Protein 5D9G (pdb70)

Solvent-accessible surface area: 24529 Å² total

GO terms:
  GO:0005515 protein binding (F, IPI)
  GO:0004864 protein phosphatase inhibitor activity (F, IDA)
  GO:0000077 DNA damage checkpoint signaling (P, IMP)

Foldseek 3Di:
DWDDPQKIWDWDDDDCDPVVFCVLCQVLWWTDAVTQPTKIWIAGNQWKTWMDAQSLQLNQAQHAADCVVVPPDDPGDTDHDDDDDPDDDDHHDLFSDGQDQTDITGPPWTWDKAADPDDDDVVVVVDDDPFPDKDKAWHHKHCSVVQGIWTWIKMKTDPFKIKIKIDTWTDGPQFKTWKIWIDIDGNVDQKKIKIWIWMDTCVQPVDDPVCSPPCVRCVVVTDTPDIGMIMTGGGD/DWDDPQKIWDWDDDDDDPVVQCVLCQVLWWTDAVTQPTKTWIAGNQKKGWMDAQSVQLNQAQHAADCVVVPPDDPGDTDHDDDDDPDDRDHHDPLSDGQDQTDIIDDPFYWDKAADPDDDPVVVVVDDDDFPDKDKIWHHKHCSVVQGIWTWIKMKTDPFKIKIKTDIWTDGPQFKTWKIWIDIDGNVDQKKIKIWIFMDTCVVPVDDCVCVVPCVRCVVVTDTPDMGMIMTGGGD/DPDD/DDPPDD

Sequence (482 aa):
GGHASGPWKLTASKTHIKSADVEKLADDELHPSLPEFGDNVLRIQHGSGFGIEFNATDALRCVNNNYQGLKVACAEEWQESRTEGEHSKEVIKPYDWTYTTDYKGTLLGESLKLKVVPTTDHIDTEKLKAREQIKFFFEEVLLFEDELHDHGVSSLSVKIRVPSSFFLLLRFFLRIDGVLIRNDTRLYHEADKTYLREYTSRESKISSLHVPPSLFTEPNEISQYLPIKEAVCCEKLIFPEGHASGPWKLTASKTHIKSADVEKLADELHPSLPEFGDNVLRIQHGSGFGIEFNATDALRCVNNYQGLKVACAEEWQESRTEGEHSKEVIKPYDWTYTTDYKGTLLGESLKLKVVPTTDHIDTEKLKAREQIKFFEEVLLFEDELHDDHGVSSLSVKIRVPSSFFLLLRFFLRIDGVLIRNDTRLYHEADKTYLREYTSRESKKISSLHVPPSLFTEPNEISQYLPIKEAVCCEKLIFPELYFQENLYFQ

Organism: Homo sapiens (NCBI:txid9606)

Nearest PDB structures (foldseek):
  5d9g-assembly2_B  TM=9.941E-01  e=2.356E-39  Homo sapiens
  5w0w-assembly3_H  TM=9.479E-01  e=5.024E-29  Mus musculus
  5w0w-assembly2_E  TM=9.487E-01  e=4.067E-29  Mus musculus
  3put-assembly1_B  TM=3.049E-01  e=6.396E+00  Rhizobium etli CFN 42
  9e9r-assembly1_A  TM=2.322E-01  e=5.458E+00  Homo sapiens

Secondary structure (DSSP, 8-state):
---BTTEEEEEE-----HHHHHHHHHHT-------TT-EEEEEETTS-EEEE-HHHHHTTS------TTT-SS-S---PPP----SSPP----SS-------EEE-SS---EEEE-S----HHHHH-----S-EEEEEEEEE-TTTTEEEEEEEEEE---EEEEEEEEEEEETTTEE--EEEEEEESS----EEEEEE-EEGGG----GGGGG-HHHHGGGSPEEEEEEEEEEPP-/---BTTEEEEEE-----HHHHHHHHHHT-------TT-EEEEEETTS-EEEE-HHHHHHTS------TTT-SS-S---PPP----SSPP----SS-------EEE-SSS--EEEE-S----HHHHS-----S-EEEEEEEEE-TTTTEEEEEEEEEE---EEEEEEEEEEEETTTEE--EEEEEEETT----EEEEEE-EEGGG----GGGGG-HHHHGGGSPEEEEEEEEEEPP-/----/------

Structure (mmCIF, N/CA/C/O backbone):
data_5D9G
#
_entry.id   5D9G
#
_cell.length_a   145.307
_cell.length_b   145.307
_cell.length_c   95.950
_cell.angle_alpha   90.000
_cell.angle_beta   90.000
_cell.angle_gamma   120.000
#
_symmetry.space_group_name_H-M   'P 65'
#
loop_
_entity.id
_entity.type
_entity.pdbx_description
1 polymer 'TIP41-like protein'
2 polymer 'oligo peptide'
3 non-polymer 'CHLORIDE ION'
4 non-polymer 'PHOSPHATE ION'
5 non-polymer 'NICKEL (II) ION'
6 water water
#
loop_
_atom_site.group_PDB
_atom_site.id
_atom_site.type_symbol
_atom_site.label_atom_id
_atom_site.label_alt_id
_atom_site.label_comp_id
_atom_site.label_asym_id
_atom_site.label_entity_id
_atom_site.label_seq_id
_atom_site.pdbx_PDB_ins_code
_atom_site.Cartn_x
_atom_site.Cartn_y
_atom_site.Cartn_z
_atom_site.occupancy
_atom_site.B_iso_or_equiv
_atom_site.auth_seq_id
_atom_site.auth_comp_id
_atom_site.auth_asym_id
_atom_site.auth_atom_id
_atom_site.pdbx_PDB_model_num
ATOM 1 N N A GLY A 1 1 ? -41.089 63.077 -2.603 0.50 57.81 11 GLY A N 1
ATOM 2 N N B GLY A 1 1 ? -40.372 62.356 -5.150 0.50 37.99 11 GLY A N 1
ATOM 3 C CA A GLY A 1 1 ? -41.314 63.219 -4.030 0.50 56.77 11 GLY A CA 1
ATOM 4 C CA B GLY A 1 1 ? -41.354 63.120 -4.402 0.50 50.58 11 GLY A CA 1
ATOM 5 C C A GLY A 1 1 ? -41.312 64.672 -4.463 0.50 61.30 11 GLY A C 1
ATOM 6 C C B GLY A 1 1 ? -41.354 64.588 -4.779 0.50 59.48 11 GLY A C 1
ATOM 7 O O A GLY A 1 1 ? -40.254 65.272 -4.649 0.50 63.75 11 GLY A O 1
ATOM 8 O O B GLY A 1 1 ? -40.332 65.130 -5.200 0.50 62.68 11 GLY A O 1
ATOM 9 N N . HIS A 1 2 ? -42.504 65.236 -4.625 1.00 51.76 12 HIS A N 1
ATOM 10 C CA . HIS A 1 2 ? -42.645 66.643 -4.985 1.00 57.96 12 HIS A CA 1
ATOM 11 C C . HIS A 1 2 ? -43.539 67.375 -3.994 1.00 59.56 12 HIS A C 1
ATOM 12 O O . HIS A 1 2 ? -44.623 66.901 -3.652 1.00 58.15 12 HIS A O 1
ATOM 32 N N . ALA A 1 4 ? -44.965 71.428 -3.234 1.00 56.03 14 ALA A N 1
ATOM 33 C CA . ALA A 1 4 ? -45.036 72.793 -3.749 1.00 66.43 14 ALA A CA 1
ATOM 34 C C . ALA A 1 4 ? -45.703 73.759 -2.777 1.00 74.74 14 ALA A C 1
ATOM 35 O O . ALA A 1 4 ? -46.635 73.398 -2.058 1.00 73.66 14 ALA A O 1
ATOM 37 N N . SER A 1 5 ? -45.218 74.996 -2.777 1.00 85.71 15 SER A N 1
ATOM 38 C CA . SER A 1 5 ? -45.775 76.058 -1.949 1.00 97.99 15 SER A CA 1
ATOM 39 C C . SER A 1 5 ? -45.402 77.417 -2.527 1.00 104.70 15 SER A C 1
ATOM 40 O O . SER A 1 5 ? -44.343 77.963 -2.220 1.00 98.25 15 SER A O 1
ATOM 43 N N . GLY A 1 6 ? -46.276 77.957 -3.370 1.00 112.23 16 GLY A N 1
ATOM 44 C CA . GLY A 1 6 ? -46.005 79.216 -4.038 1.00 122.10 16 GLY A CA 1
ATOM 45 C C . GLY A 1 6 ? -44.929 79.061 -5.096 1.00 120.32 16 GLY A C 1
ATOM 46 O O . GLY A 1 6 ? -45.038 78.203 -5.973 1.00 121.71 16 GLY A O 1
ATOM 47 N N . PRO A 1 7 ? -43.878 79.891 -5.017 1.00 112.01 17 PRO A N 1
ATOM 48 C CA . PRO A 1 7 ? -42.763 79.839 -5.968 1.00 110.19 17 PRO A CA 1
ATOM 49 C C . PRO A 1 7 ? -41.736 78.763 -5.615 1.00 96.73 17 PRO A C 1
ATOM 50 O O . PRO A 1 7 ? -40.844 78.482 -6.417 1.00 100.10 17 PRO A O 1
ATOM 54 N N . TRP A 1 8 ? -41.862 78.170 -4.431 1.00 75.03 18 TRP A N 1
ATOM 55 C CA . TRP A 1 8 ? -40.923 77.142 -3.992 1.00 69.04 18 TRP A CA 1
ATOM 56 C C . TRP A 1 8 ? -41.362 75.741 -4.404 1.00 64.78 18 TRP A C 1
ATOM 57 O O . TRP A 1 8 ? -42.513 75.354 -4.202 1.00 68.40 18 TRP A O 1
ATOM 68 N N . LYS A 1 9 ? -40.434 74.987 -4.983 1.00 62.36 19 LYS A N 1
ATOM 69 C CA . LYS A 1 9 ? -40.679 73.596 -5.339 1.00 57.48 19 LYS A CA 1
ATOM 70 C C . LYS A 1 9 ? -39.652 72.700 -4.655 1.00 57.29 19 LYS A C 1
ATOM 71 O O . LYS A 1 9 ? -38.451 72.834 -4.889 1.00 53.88 19 LYS A O 1
ATOM 77 N N . LEU A 1 10 ? -40.123 71.798 -3.801 1.00 53.08 20 LEU A N 1
ATOM 78 C CA . LEU A 1 10 ? -39.236 70.861 -3.121 1.00 50.43 20 LEU A CA 1
ATOM 79 C C . LEU A 1 10 ? -39.269 69.502 -3.801 1.00 53.55 20 LEU A C 1
ATOM 80 O O . LEU A 1 10 ? -40.338 68.945 -4.037 1.00 47.98 20 LEU A O 1
ATOM 85 N N . THR A 1 11 ? -38.091 68.974 -4.114 1.00 49.42 21 THR A N 1
ATOM 86 C CA . THR A 1 11 ? -37.984 67.672 -4.758 1.00 45.81 21 THR A CA 1
ATOM 87 C C . THR A 1 11 ? -37.110 66.738 -3.934 1.00 49.97 21 THR A C 1
ATOM 88 O O . THR A 1 11 ? -36.028 67.117 -3.490 1.00 43.87 21 THR A O 1
ATOM 92 N N . ALA A 1 12 ? -37.591 65.518 -3.728 1.00 46.76 22 ALA A N 1
ATOM 93 C CA . ALA A 1 12 ? -36.827 64.507 -3.010 1.00 45.95 22 ALA A CA 1
ATOM 94 C C . ALA A 1 12 ? -36.823 63.200 -3.786 1.00 53.26 22 ALA A C 1
ATOM 95 O O . ALA A 1 12 ? -37.876 62.622 -4.048 1.00 67.47 22 ALA A O 1
ATOM 97 N N . SER A 1 13 ? -35.634 62.743 -4.161 1.00 44.86 23 SER A N 1
ATOM 98 C CA . SER A 1 13 ? -35.494 61.471 -4.858 1.00 53.87 23 SER A CA 1
ATOM 99 C C . SER A 1 13 ? -34.884 60.423 -3.939 1.00 55.38 23 SER A C 1
ATOM 100 O O . SER A 1 13 ? -33.838 60.652 -3.333 1.00 47.08 23 SER A O 1
ATOM 103 N N . LYS A 1 14 ? -35.551 59.279 -3.832 1.00 50.46 24 LYS A N 1
ATOM 104 C CA . LYS A 1 14 ? -35.032 58.152 -3.068 1.00 51.57 24 LYS A CA 1
ATOM 105 C C . LYS A 1 14 ? -35.064 56.883 -3.906 1.00 55.32 24 LYS A C 1
ATOM 106 O O . LYS A 1 14 ? -36.135 56.369 -4.219 1.00 58.09 24 LYS A O 1
ATOM 112 N N . THR A 1 15 ? -33.891 56.376 -4.269 1.00 54.82 25 THR A N 1
ATOM 113 C CA . THR A 1 15 ? -33.814 55.159 -5.068 1.00 58.24 25 THR A CA 1
ATOM 114 C C . THR A 1 15 ? -32.725 54.238 -4.530 1.00 55.10 25 THR A C 1
ATOM 115 O O . THR A 1 15 ? -32.161 54.487 -3.467 1.00 55.55 25 THR A O 1
ATOM 119 N N . HIS A 1 16 ? -32.435 53.176 -5.274 1.00 51.58 26 HIS A N 1
ATOM 120 C CA . HIS A 1 16 ? -31.442 52.190 -4.867 1.00 55.12 26 HIS A CA 1
ATOM 121 C C . HIS A 1 16 ? -30.022 52.736 -4.989 1.00 56.82 26 HIS A C 1
ATOM 122 O O . HIS A 1 16 ? -29.791 53.758 -5.635 1.00 53.35 26 HIS A O 1
ATOM 129 N N . ILE A 1 17 ? -29.071 52.047 -4.368 1.00 55.39 27 ILE A N 1
ATOM 130 C CA . ILE A 1 17 ? -27.679 52.474 -4.419 1.00 52.53 27 ILE A CA 1
ATOM 131 C C . ILE A 1 17 ? -27.100 52.276 -5.813 1.00 59.08 27 ILE A C 1
ATOM 132 O O . ILE A 1 17 ? -27.645 51.532 -6.628 1.00 52.71 27 ILE A O 1
ATOM 145 N N . LYS A 1 19 ? -24.838 51.032 -8.866 1.00 53.77 29 LYS A N 1
ATOM 146 C CA . LYS A 1 19 ? -24.321 49.719 -9.242 1.00 58.06 29 LYS A CA 1
ATOM 147 C C . LYS A 1 19 ? -22.801 49.747 -9.391 1.00 63.03 29 LYS A C 1
ATOM 148 O O . LYS A 1 19 ? -22.209 50.812 -9.560 1.00 66.58 29 LYS A O 1
ATOM 150 N N . SER A 1 20 ? -22.185 48.569 -9.338 1.00 72.13 30 SER A N 1
ATOM 151 C CA . SER A 1 20 ? -20.728 48.437 -9.331 1.00 74.42 30 SER A CA 1
ATOM 152 C C . SER A 1 20 ? -20.041 49.129 -10.505 1.00 78.52 30 SER A C 1
ATOM 153 O O . SER A 1 20 ? -19.028 49.806 -10.326 1.00 84.73 30 SER A O 1
ATOM 156 N N . ALA A 1 21 ? -20.596 48.954 -11.700 1.00 79.67 31 ALA A N 1
ATOM 157 C CA . ALA A 1 21 ? -20.006 49.513 -12.913 1.00 84.30 31 ALA A CA 1
ATOM 158 C C . ALA A 1 21 ? -19.924 51.035 -12.853 1.00 81.75 31 ALA A C 1
ATOM 159 O O . ALA A 1 21 ? -18.931 51.629 -13.275 1.00 83.00 31 ALA A O 1
ATOM 161 N N . ASP A 1 22 ? -20.968 51.660 -12.321 1.00 70.01 32 ASP A N 1
ATOM 162 C CA . ASP A 1 22 ? -21.019 53.113 -12.229 1.00 74.69 32 ASP A CA 1
ATOM 163 C C . ASP A 1 22 ? -20.199 53.628 -11.048 1.00 69.11 32 ASP A C 1
ATOM 164 O O . ASP A 1 22 ? -19.730 54.766 -11.057 1.00 63.40 32 ASP A O 1
ATOM 169 N N . VAL A 1 23 ? -20.032 52.784 -10.034 1.00 60.76 33 VAL A N 1
ATOM 170 C CA . VAL A 1 23 ? -19.227 53.136 -8.869 1.00 62.49 33 VAL A CA 1
ATOM 171 C C . VAL A 1 23 ? -17.753 53.267 -9.241 1.00 65.30 33 VAL A C 1
ATOM 172 O O . VAL A 1 23 ? -17.114 54.273 -8.931 1.00 67.45 33 VAL A O 1
ATOM 176 N N . GLU A 1 24 ? -17.222 52.249 -9.912 1.00 60.39 34 GLU A N 1
ATOM 177 C CA . GLU A 1 24 ? -15.823 52.253 -10.325 1.00 68.03 34 GLU A CA 1
ATOM 178 C C . GLU A 1 24 ? -15.524 53.404 -11.279 1.00 66.23 34 GLU A C 1
ATOM 179 O O . GLU A 1 24 ? -14.454 54.010 -11.215 1.00 72.55 34 GLU A O 1
ATOM 185 N N . LYS A 1 25 ? -16.473 53.703 -12.160 1.00 65.12 35 LYS A N 1
ATOM 186 C CA . LYS A 1 25 ? -16.305 54.791 -13.113 1.00 64.43 35 LYS A CA 1
ATOM 187 C C . LYS A 1 25 ? -16.219 56.132 -12.393 1.00 51.73 35 LYS A C 1
ATOM 188 O O . LYS A 1 25 ? -15.299 56.914 -12.628 1.00 63.55 35 LYS A O 1
ATOM 194 N N . LEU A 1 26 ? -17.179 56.386 -11.511 1.00 52.23 36 LEU A N 1
ATOM 195 C CA . LEU A 1 26 ? -17.225 57.640 -10.771 1.00 52.11 36 LEU A CA 1
ATOM 196 C C . LEU A 1 26 ? -16.018 57.782 -9.850 1.00 53.76 36 LEU A C 1
ATOM 197 O O . LEU A 1 26 ? -15.459 58.871 -9.712 1.00 62.84 36 LEU A O 1
ATOM 202 N N . ALA A 1 27 ? -15.620 56.676 -9.227 1.00 57.56 37 ALA A N 1
ATOM 203 C CA . ALA A 1 27 ? -14.463 56.669 -8.337 1.00 56.26 37 ALA A CA 1
ATOM 204 C C . ALA A 1 27 ? -13.200 57.090 -9.081 1.00 59.01 37 ALA A C 1
ATOM 205 O O . ALA A 1 27 ? -12.367 57.820 -8.543 1.00 55.88 37 ALA A O 1
ATOM 207 N N . ASP A 1 28 ? -13.066 56.630 -10.321 1.00 52.95 38 ASP A N 1
ATOM 208 C CA A ASP A 1 28 ? -11.922 56.992 -11.150 0.50 57.36 38 ASP A CA 1
ATOM 209 C CA B ASP A 1 28 ? -11.926 56.990 -11.155 0.50 57.37 38 ASP A CA 1
ATOM 210 C C . ASP A 1 28 ? -11.942 58.478 -11.494 1.00 59.24 38 ASP A C 1
ATOM 211 O O . ASP A 1 28 ? -10.899 59.127 -11.525 1.00 62.00 38 ASP A O 1
ATOM 220 N N . GLU A 1 29 ? -13.135 59.010 -11.749 1.00 62.06 39 GLU A N 1
ATOM 221 C CA . GLU A 1 29 ? -13.291 60.427 -12.061 1.00 61.07 39 GLU A CA 1
ATOM 222 C C . GLU A 1 29 ? -12.841 61.296 -10.894 1.00 55.94 39 GLU A C 1
ATOM 223 O O . GLU A 1 29 ? -12.143 62.293 -11.080 1.00 66.13 39 GLU A O 1
ATOM 229 N N . LEU A 1 30 ? -13.247 60.905 -9.690 1.00 56.34 40 LEU A N 1
ATOM 230 C CA . LEU A 1 30 ? -12.963 61.674 -8.485 1.00 47.28 40 LEU A CA 1
ATOM 231 C C . LEU A 1 30 ? -11.599 61.332 -7.898 1.00 51.19 40 LEU A C 1
ATOM 232 O O . LEU A 1 30 ? -11.229 61.841 -6.840 1.00 66.80 40 LEU A O 1
ATOM 237 N N . HIS A 1 31 ? -10.864 60.467 -8.593 1.00 51.41 41 HIS A N 1
ATOM 238 C CA . HIS A 1 31 ? -9.544 60.019 -8.157 1.00 58.71 41 HIS A CA 1
ATOM 239 C C . HIS A 1 31 ? -9.598 59.427 -6.752 1.00 55.33 41 HIS A C 1
ATOM 240 O O . HIS A 1 31 ? -8.791 59.763 -5.886 1.00 60.67 41 HIS A O 1
ATOM 255 N N . PRO A 1 33 ? -10.140 55.587 -4.531 1.00 49.93 43 PRO A N 1
ATOM 256 C CA . PRO A 1 33 ? -10.041 54.129 -4.668 1.00 52.31 43 PRO A CA 1
ATOM 257 C C . PRO A 1 33 ? -11.415 53.479 -4.794 1.00 58.34 43 PRO A C 1
ATOM 258 O O . PRO A 1 33 ? -11.575 52.499 -5.523 1.00 57.96 43 PRO A O 1
ATOM 262 N N . SER A 1 34 ? -12.396 54.035 -4.092 1.00 50.01 44 SER A N 1
ATOM 263 C CA . SER A 1 34 ? -13.761 53.531 -4.151 1.00 53.85 44 SER A CA 1
ATOM 264 C C . SER A 1 34 ? -14.750 54.567 -3.633 1.00 57.22 44 SER A C 1
ATOM 265 O O . SER A 1 34 ? -14.365 55.660 -3.222 1.00 54.93 44 SER A O 1
ATOM 268 N N . LEU A 1 35 ? -16.029 54.212 -3.667 1.00 46.69 45 LEU A N 1
ATOM 269 C CA . LEU A 1 35 ? -17.088 55.055 -3.131 1.00 48.00 45 LEU A CA 1
ATOM 270 C C . LEU A 1 35 ? -17.646 54.384 -1.881 1.00 50.24 45 LEU A C 1
ATOM 271 O O . LEU A 1 35 ? -17.363 53.209 -1.644 1.00 50.42 45 LEU A O 1
ATOM 276 N N . PRO A 1 36 ? -18.416 55.125 -1.064 1.00 47.70 46 PRO A N 1
ATOM 277 C CA . PRO A 1 36 ? -19.077 54.482 0.078 1.00 48.45 46 PRO A CA 1
ATOM 278 C C . PRO A 1 36 ? -19.901 53.275 -0.361 1.00 40.98 46 PRO A C 1
ATOM 279 O O . PRO A 1 36 ? -20.506 53.343 -1.432 1.00 48.79 46 PRO A O 1
ATOM 283 N N . GLU A 1 37 ? -19.901 52.204 0.434 1.00 44.30 47 GLU A N 1
ATOM 284 C CA . GLU A 1 37 ? -20.642 50.978 0.118 1.00 50.16 47 GLU A CA 1
ATOM 285 C C . GLU A 1 37 ? -22.040 51.288 -0.389 1.00 51.68 47 GLU A C 1
ATOM 286 O O . GLU A 1 37 ? -22.458 50.807 -1.441 1.00 56.23 47 GLU A O 1
ATOM 313 N N . PHE A 1 40 ? -25.916 56.484 -2.810 1.00 45.61 50 PHE A N 1
ATOM 314 C CA . PHE A 1 40 ? -27.186 56.867 -3.413 1.00 42.77 50 PHE A CA 1
ATOM 315 C C . PHE A 1 40 ? -26.994 58.020 -4.389 1.00 44.15 50 PHE A C 1
ATOM 316 O O . PHE A 1 40 ? -27.369 59.158 -4.107 1.00 50.17 50 PHE A O 1
ATOM 324 N N . GLY A 1 41 ? -26.410 57.713 -5.543 1.00 44.98 51 GLY A N 1
ATOM 325 C CA . GLY A 1 41 ? -26.072 58.725 -6.528 1.00 52.02 51 GLY A CA 1
ATOM 326 C C . GLY A 1 41 ? -27.261 59.375 -7.208 1.00 55.56 51 GLY A C 1
ATOM 327 O O . GLY A 1 41 ? -27.139 60.469 -7.759 1.00 58.38 51 GLY A O 1
ATOM 328 N N . ASP A 1 42 ? -28.410 58.708 -7.179 1.00 47.08 52 ASP A N 1
ATOM 329 C CA . ASP A 1 42 ? -29.615 59.256 -7.792 1.00 50.54 52 ASP A CA 1
ATOM 330 C C . ASP A 1 42 ? -30.513 59.938 -6.766 1.00 53.83 52 ASP A C 1
ATOM 331 O O . ASP A 1 42 ? -31.561 60.482 -7.112 1.00 55.18 52 ASP A O 1
ATOM 336 N N . ASN A 1 43 ? -30.101 59.912 -5.503 1.00 45.30 53 ASN A N 1
ATOM 337 C CA . ASN A 1 43 ? -30.854 60.593 -4.459 1.00 42.81 53 ASN A CA 1
ATOM 338 C C . ASN A 1 43 ? -30.574 62.085 -4.459 1.00 45.26 53 ASN A C 1
ATOM 339 O O . ASN A 1 43 ? -29.499 62.524 -4.867 1.00 44.04 53 ASN A O 1
ATOM 344 N N . VAL A 1 44 ? -31.547 62.861 -3.995 1.00 46.40 54 VAL A N 1
ATOM 345 C CA . VAL A 1 44 ? -31.395 64.305 -3.919 1.00 43.71 54 VAL A CA 1
ATOM 346 C C . VAL A 1 44 ? -32.460 64.915 -3.013 1.00 47.68 54 VAL A C 1
ATOM 347 O O . VAL A 1 44 ? -33.552 64.369 -2.858 1.00 42.58 54 VAL A O 1
ATOM 351 N N . LEU A 1 45 ? -32.111 66.028 -2.380 1.00 41.41 55 LEU A N 1
ATOM 352 C CA . LEU A 1 45 ? -33.098 66.917 -1.790 1.00 44.14 55 LEU A CA 1
ATOM 353 C C . LEU A 1 45 ? -32.880 68.280 -2.424 1.00 45.80 55 LEU A C 1
ATOM 354 O O . LEU A 1 45 ? -31.785 68.831 -2.351 1.00 40.65 55 LEU A O 1
ATOM 359 N N . ARG A 1 46 ? -33.911 68.811 -3.069 1.00 49.72 56 ARG A N 1
ATOM 360 C CA . ARG A 1 46 ? -33.747 70.007 -3.882 1.00 40.06 56 ARG A CA 1
ATOM 361 C C . ARG A 1 46 ? -34.767 71.082 -3.541 1.00 45.63 56 ARG A C 1
ATOM 362 O O . ARG A 1 46 ? -35.962 70.812 -3.447 1.00 50.89 56 ARG A O 1
ATOM 370 N N . ILE A 1 47 ? -34.274 72.300 -3.345 1.00 44.96 57 ILE A N 1
ATOM 371 C CA . ILE A 1 47 ? -35.121 73.462 -3.117 1.00 44.26 57 ILE A CA 1
ATOM 372 C C . ILE A 1 47 ? -34.942 74.421 -4.281 1.00 47.61 57 ILE A C 1
ATOM 373 O O . ILE A 1 47 ? -33.828 74.865 -4.556 1.00 49.87 57 ILE A O 1
ATOM 378 N N . GLN A 1 48 ? -36.033 74.739 -4.966 1.00 44.72 58 GLN A N 1
ATOM 379 C CA . GLN A 1 48 ? -35.939 75.537 -6.179 1.00 53.62 58 GLN A CA 1
ATOM 380 C C . GLN A 1 48 ? -37.010 76.618 -6.237 1.00 53.30 58 GLN A C 1
ATOM 381 O O . GLN A 1 48 ? -38.186 76.361 -5.980 1.00 52.95 58 GLN A O 1
ATOM 387 N N . HIS A 1 49 ? -36.588 77.833 -6.567 1.00 64.79 59 HIS A N 1
ATOM 388 C CA . HIS A 1 49 ? -37.508 78.946 -6.748 1.00 70.06 59 HIS A CA 1
ATOM 389 C C . HIS A 1 49 ? -37.966 78.987 -8.200 1.00 79.26 59 HIS A C 1
ATOM 390 O O . HIS A 1 49 ? -37.264 78.504 -9.089 1.00 72.42 59 HIS A O 1
ATOM 397 N N . GLY A 1 50 ? -39.143 79.561 -8.435 1.00 93.58 60 GLY A N 1
ATOM 398 C CA . GLY A 1 50 ? -39.699 79.652 -9.774 1.00 93.49 60 GLY A CA 1
ATOM 399 C C . GLY A 1 50 ? -38.811 80.417 -10.738 1.00 106.28 60 GLY A C 1
ATOM 400 O O . GLY A 1 50 ? -38.849 80.190 -11.947 1.00 114.68 60 GLY A O 1
ATOM 401 N N . SER A 1 51 ? -38.005 81.323 -10.194 1.00 100.61 61 SER A N 1
ATOM 402 C CA . SER A 1 51 ? -37.085 82.122 -10.995 1.00 99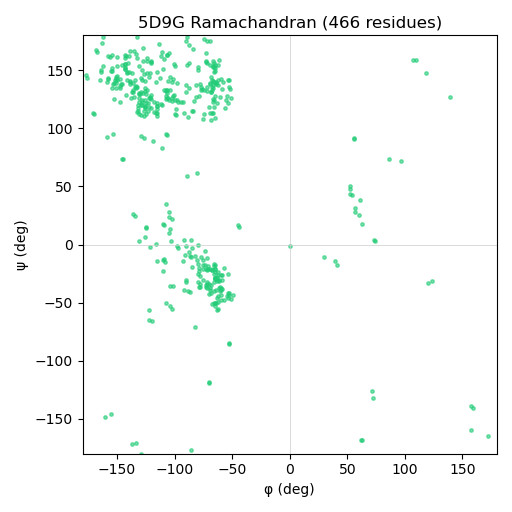.68 61 SER A CA 1
ATOM 403 C C . SER A 1 51 ? -36.007 81.255 -11.640 1.00 101.10 61 SER A C 1
ATOM 404 O O . SER A 1 51 ? -35.446 81.612 -12.676 1.00 117.54 61 SER A O 1
ATOM 407 N N . GLY A 1 52 ? -35.721 80.117 -11.019 1.00 91.24 62 GLY A N 1
ATOM 408 C CA . GLY A 1 52 ? -34.715 79.207 -11.532 1.00 90.49 62 GLY A CA 1
ATOM 409 C C . GLY A 1 52 ? -33.638 78.910 -10.510 1.00 90.06 62 GLY A C 1
ATOM 410 O O . GLY A 1 52 ? -33.075 77.814 -10.488 1.00 95.26 62 GLY A O 1
ATOM 411 N N . PHE A 1 53 ? -33.349 79.886 -9.656 1.00 67.64 63 PHE A N 1
ATOM 412 C CA . PHE A 1 53 ? -32.318 79.708 -8.642 1.00 63.51 63 PHE A CA 1
ATOM 413 C C . PHE A 1 53 ? -32.791 78.770 -7.539 1.00 64.88 63 PHE A C 1
ATOM 414 O O . PHE A 1 53 ? -33.990 78.581 -7.332 1.00 60.63 63 PHE A O 1
ATOM 422 N N . GLY A 1 54 ? -31.835 78.183 -6.834 1.00 57.08 64 GLY A N 1
ATOM 423 C CA . GLY A 1 54 ? -32.150 77.278 -5.750 1.00 53.79 64 GLY A CA 1
ATOM 424 C C . GLY A 1 54 ? -30.909 76.596 -5.223 1.00 48.80 64 GLY A C 1
ATOM 425 O O . GLY A 1 54 ? -29.787 77.024 -5.494 1.00 46.43 64 GLY A O 1
ATOM 426 N N . ILE A 1 55 ? -31.113 75.527 -4.465 1.00 38.23 65 ILE A N 1
ATOM 427 C CA . ILE A 1 55 ? -30.005 74.779 -3.894 1.00 38.80 65 ILE A CA 1
ATOM 428 C C . ILE A 1 55 ? -30.419 73.322 -3.721 1.00 44.11 65 ILE A C 1
ATOM 429 O O . ILE A 1 55 ? -31.571 73.031 -3.400 1.00 45.27 65 ILE A O 1
ATOM 434 N N . GLU A 1 56 ? -29.489 72.407 -3.969 1.00 40.41 66 GLU A N 1
ATOM 435 C CA . GLU A 1 56 ? -29.769 70.989 -3.794 1.00 45.92 66 GLU A CA 1
ATOM 436 C C . GLU A 1 56 ? -28.628 70.291 -3.068 1.00 49.25 66 GLU A C 1
ATOM 437 O O . GLU A 1 56 ? -27.540 70.844 -2.918 1.00 42.96 66 GLU A O 1
ATOM 443 N N . PHE A 1 57 ? -28.889 69.071 -2.618 1.00 39.77 67 PHE A N 1
ATOM 444 C CA . PHE A 1 57 ? -27.897 68.292 -1.893 1.00 36.74 67 PHE A CA 1
ATOM 445 C C . PHE A 1 57 ? -27.826 66.881 -2.464 1.00 46.80 67 PHE A C 1
ATOM 446 O O . PHE A 1 57 ? -28.794 66.129 -2.389 1.00 44.14 67 PHE A O 1
ATOM 454 N N . ASN A 1 58 ? -26.687 66.534 -3.057 1.00 42.83 68 ASN A N 1
ATOM 455 C CA . ASN A 1 58 ? -26.501 65.199 -3.613 1.00 42.94 68 ASN A CA 1
ATOM 456 C C . ASN A 1 58 ? -25.160 64.600 -3.204 1.00 48.47 68 ASN A C 1
ATOM 457 O O . ASN A 1 58 ? -24.263 65.311 -2.751 1.00 44.66 68 ASN A O 1
ATOM 462 N N . ALA A 1 59 ? -25.031 63.288 -3.374 1.00 37.39 69 ALA A N 1
ATOM 463 C CA . ALA A 1 59 ? -23.864 62.555 -2.892 1.00 40.83 69 ALA A CA 1
ATOM 464 C C . ALA A 1 59 ? -22.610 62.821 -3.719 1.00 42.76 69 ALA A C 1
ATOM 465 O O . ALA A 1 59 ? -21.508 62.885 -3.176 1.00 47.23 69 ALA A O 1
ATOM 467 N N . THR A 1 60 ? -22.776 62.970 -5.029 1.00 40.75 70 THR A N 1
ATOM 468 C CA . THR A 1 60 ? -21.634 63.152 -5.920 1.00 43.73 70 THR A CA 1
ATOM 469 C C . THR A 1 60 ? -20.883 64.449 -5.635 1.00 56.72 70 THR A C 1
ATOM 470 O O . THR A 1 60 ? -19.662 64.444 -5.478 1.00 52.33 70 THR A O 1
ATOM 474 N N . ASP A 1 61 ? -21.615 65.557 -5.567 1.00 43.20 71 ASP A N 1
ATOM 475 C CA . ASP A 1 61 ? -21.007 66.851 -5.276 1.00 36.14 71 ASP A CA 1
ATOM 476 C C . ASP A 1 61 ? -20.391 66.859 -3.884 1.00 42.91 71 ASP A C 1
ATOM 477 O O . ASP A 1 61 ? -19.432 67.582 -3.622 1.00 45.77 71 ASP A O 1
ATOM 482 N N . ALA A 1 62 ? -20.947 66.044 -2.996 1.00 43.11 72 ALA A N 1
ATOM 483 C CA . ALA A 1 62 ? -20.419 65.911 -1.648 1.00 40.03 72 ALA A CA 1
ATOM 484 C C . ALA A 1 62 ? -19.066 65.213 -1.663 1.00 41.99 72 ALA A C 1
ATOM 485 O O . ALA A 1 62 ? -18.163 65.578 -0.912 1.00 42.97 72 ALA A O 1
ATOM 487 N N . LEU A 1 63 ? -18.931 64.207 -2.522 1.00 40.91 73 LEU A N 1
ATOM 488 C CA . LEU A 1 63 ? -17.695 63.438 -2.604 1.00 44.95 73 LEU A CA 1
ATOM 489 C C . LEU A 1 63 ? -16.567 64.226 -3.265 1.00 45.25 73 LEU A C 1
ATOM 490 O O . LEU A 1 63 ? -15.392 63.907 -3.082 1.00 49.28 73 LEU A O 1
ATOM 495 N N . ARG A 1 64 ? -16.925 65.252 -4.031 1.00 44.18 74 ARG A N 1
ATOM 496 C CA . ARG A 1 64 ? -15.929 66.109 -4.669 1.00 48.71 74 ARG A CA 1
ATOM 497 C C . ARG A 1 64 ? -15.147 66.921 -3.637 1.00 50.18 74 ARG A C 1
ATOM 498 O O . ARG A 1 64 ? -14.036 67.375 -3.909 1.00 64.34 74 ARG A O 1
ATOM 506 N N . CYS A 1 65 ? -15.732 67.098 -2.456 1.00 44.51 75 CYS A N 1
ATOM 507 C CA . CYS A 1 65 ? -15.104 67.882 -1.396 1.00 46.32 75 CYS A CA 1
ATOM 508 C C . CYS A 1 65 ? -14.161 67.037 -0.548 1.00 46.75 75 CYS A C 1
ATOM 509 O O . CYS A 1 65 ? -13.417 67.561 0.280 1.00 65.19 75 CYS A O 1
ATOM 512 N N . VAL A 1 66 ? -14.202 65.727 -0.756 1.00 41.74 76 VAL A N 1
ATOM 513 C CA . VAL A 1 66 ? -13.368 64.802 0.002 1.00 44.22 76 VAL A CA 1
ATOM 514 C C . VAL A 1 66 ? -11.935 64.804 -0.519 1.00 51.48 76 VAL A C 1
ATOM 515 O O . VAL A 1 66 ? -11.715 64.843 -1.730 1.00 44.99 76 VAL A O 1
ATOM 519 N N . ASN A 1 67 ? -10.966 64.789 0.394 1.00 39.99 77 ASN A N 1
ATOM 520 C CA A ASN A 1 67 ? -9.566 64.649 0.007 0.50 48.69 77 ASN A CA 1
ATOM 521 C CA B ASN A 1 67 ? -9.567 64.649 0.013 0.50 48.70 77 ASN A CA 1
ATOM 522 C C . ASN A 1 67 ? -9.375 63.373 -0.796 1.00 46.19 77 ASN A C 1
ATOM 523 O O . ASN A 1 67 ? -9.621 62.278 -0.298 1.00 49.84 77 ASN A O 1
ATOM 532 N N . ASN A 1 68 ? -8.950 63.513 -2.045 1.00 48.77 78 ASN A N 1
ATOM 533 C CA . ASN A 1 68 ? -8.781 62.342 -2.893 1.00 54.46 78 ASN A CA 1
ATOM 534 C C . ASN A 1 68 ? -7.416 61.688 -2.710 1.00 53.40 78 ASN A C 1
ATOM 535 O O . ASN A 1 68 ? -6.616 62.111 -1.872 1.00 40.75 78 ASN A O 1
ATOM 540 N N . TYR A 1 69 ? -7.167 60.650 -3.501 1.00 41.09 79 TYR A N 1
ATOM 541 C CA . TYR A 1 69 ? -5.985 59.813 -3.349 1.00 42.61 79 TYR A CA 1
ATOM 542 C C . TYR A 1 69 ? -4.708 60.570 -3.701 1.00 41.20 79 TYR A C 1
ATOM 543 O O . TYR A 1 69 ? -4.622 61.210 -4.751 1.00 55.70 79 TYR A O 1
ATOM 552 N N . GLN A 1 70 ? -3.715 60.485 -2.820 1.00 43.75 80 GLN A N 1
ATOM 553 C CA . GLN A 1 70 ? -2.466 61.214 -3.006 1.00 42.13 80 GLN A CA 1
ATOM 554 C C . GLN A 1 70 ? -1.279 60.277 -3.205 1.00 45.57 80 GLN A C 1
ATOM 555 O O . GLN A 1 70 ? -0.207 60.704 -3.634 1.00 52.92 80 GLN A O 1
ATOM 561 N N . GLY A 1 71 ? -1.474 59.001 -2.893 1.00 45.59 81 GLY A N 1
ATOM 562 C CA . GLY A 1 71 ? -0.414 58.018 -3.028 1.00 44.35 81 GLY A CA 1
ATOM 563 C C . GLY A 1 71 ? 0.480 57.953 -1.804 1.00 46.09 81 GLY A C 1
ATOM 564 O O . GLY A 1 71 ? 1.614 57.484 -1.880 1.00 51.05 81 GLY A O 1
ATOM 573 N N . LEU A 1 73 ? -0.664 56.496 1.128 1.00 37.39 83 LEU A N 1
ATOM 574 C CA . LEU A 1 73 ? -1.052 55.301 1.873 1.00 44.80 83 LEU A CA 1
ATOM 575 C C . LEU A 1 73 ? -0.126 54.120 1.608 1.00 46.10 83 LEU A C 1
ATOM 576 O O . LEU A 1 73 ? -0.101 53.162 2.380 1.00 53.06 83 LEU A O 1
ATOM 581 N N . LYS A 1 74 ? 0.634 54.188 0.519 1.00 40.43 84 LYS A N 1
ATOM 582 C CA . LYS A 1 74 ? 1.638 53.170 0.228 1.00 47.59 84 LYS A CA 1
ATOM 583 C C . LYS A 1 74 ? 2.711 53.159 1.317 1.00 57.04 84 LYS A C 1
ATOM 584 O O . LYS A 1 74 ? 3.311 52.124 1.606 1.00 55.86 84 LYS A O 1
ATOM 586 N N . VAL A 1 75 ? 2.940 54.323 1.9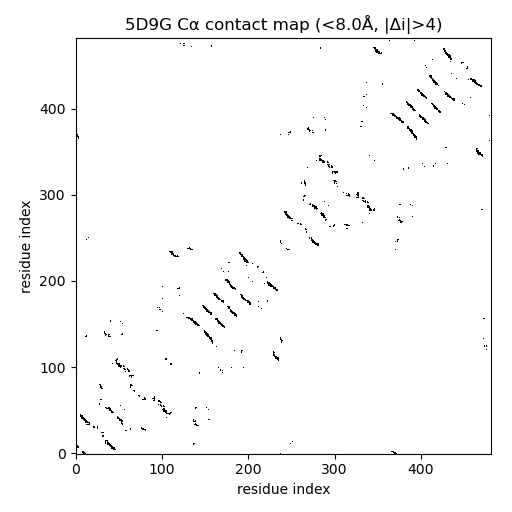16 1.00 46.15 85 VAL A N 1
ATOM 587 C CA . VAL A 1 75 ? 3.911 54.469 2.995 1.00 41.67 85 VAL A CA 1
ATOM 588 C C . VAL A 1 75 ? 3.269 54.183 4.352 1.00 43.75 85 VAL A C 1
ATOM 589 O O . VAL A 1 75 ? 3.870 53.541 5.216 1.00 43.62 85 VAL A O 1
ATOM 593 N N . ALA A 1 76 ? 2.035 54.645 4.522 1.00 43.93 86 ALA A N 1
ATOM 594 C CA . ALA A 1 76 ? 1.334 54.530 5.798 1.00 48.44 86 ALA A CA 1
ATOM 595 C C . ALA A 1 76 ? 0.771 53.133 6.051 1.00 47.62 86 ALA A C 1
ATOM 596 O O . ALA A 1 76 ? 0.612 52.728 7.202 1.00 50.53 86 ALA A O 1
ATOM 598 N N . CYS A 1 77 ? 0.464 52.402 4.984 1.00 47.90 87 CYS A N 1
ATOM 599 C CA . CYS A 1 77 ? -0.155 51.084 5.122 1.00 41.80 87 CYS A CA 1
ATOM 600 C C . CYS A 1 77 ? 0.762 49.952 4.677 1.00 55.01 87 CYS A C 1
ATOM 601 O O . CYS A 1 77 ? 1.509 50.086 3.707 1.00 51.28 87 CYS A O 1
ATOM 604 N N . ALA A 1 78 ? 0.694 48.833 5.390 1.00 52.50 88 ALA A N 1
ATOM 605 C CA . ALA A 1 78 ? 1.373 47.619 4.959 1.00 55.67 88 ALA A CA 1
ATOM 606 C C . ALA A 1 78 ? 0.637 47.043 3.756 1.00 50.04 88 ALA A C 1
ATOM 607 O O . ALA A 1 78 ? 1.242 46.444 2.868 1.00 53.94 88 ALA A O 1
ATOM 609 N N . GLU A 1 79 ? -0.677 47.240 3.736 1.00 53.72 89 GLU A N 1
ATOM 610 C CA . GLU A 1 79 ? -1.515 46.786 2.635 1.00 52.85 89 GLU A CA 1
ATOM 611 C C . GLU A 1 79 ? -2.758 47.663 2.533 1.00 51.80 89 GLU A C 1
ATOM 612 O O . GLU A 1 79 ? -3.357 48.022 3.547 1.00 53.46 89 GLU A O 1
ATOM 618 N N . GLU A 1 80 ? -3.138 48.014 1.309 1.00 55.70 90 GLU A N 1
ATOM 619 C CA . GLU A 1 80 ? -4.287 48.885 1.085 1.00 51.00 90 GLU A CA 1
ATOM 620 C C . GLU A 1 80 ? -5.528 48.084 0.711 1.00 50.32 90 GLU A C 1
ATOM 621 O O . GLU A 1 80 ? -5.420 46.981 0.178 1.00 53.66 90 GLU A O 1
ATOM 627 N N . TRP A 1 81 ? -6.704 48.639 0.998 1.00 50.63 91 TRP A N 1
ATOM 628 C CA . TRP A 1 81 ? -7.959 48.027 0.575 1.00 54.24 91 TRP A CA 1
ATOM 629 C C . TRP A 1 81 ? -8.016 47.988 -0.949 1.00 50.44 91 TRP A C 1
ATOM 630 O O . TRP A 1 81 ? -8.186 46.928 -1.550 1.00 58.78 91 TRP A O 1
ATOM 641 N N . GLN A 1 82 ? -7.876 49.160 -1.562 1.00 63.27 92 GLN A N 1
ATOM 642 C CA . GLN A 1 82 ? -7.794 49.289 -3.014 1.00 61.57 92 GLN A CA 1
ATOM 643 C C . GLN A 1 82 ? -6.803 50.384 -3.391 1.00 70.59 92 GLN A C 1
ATOM 644 O O . GLN A 1 82 ? -6.555 51.305 -2.609 1.00 54.98 92 GLN A O 1
ATOM 650 N N . GLU A 1 83 ? -6.243 50.285 -4.592 1.00 76.21 93 GLU A N 1
ATOM 651 C CA . GLU A 1 83 ? -5.381 51.338 -5.116 1.00 80.88 93 GLU A CA 1
ATOM 652 C C . GLU A 1 83 ? -6.221 52.346 -5.890 1.00 79.66 93 GLU A C 1
ATOM 653 O O . GLU A 1 83 ? -7.424 52.154 -6.070 1.00 69.48 93 GLU A O 1
ATOM 659 N N . SER A 1 84 ? -5.585 53.416 -6.351 1.00 82.65 94 SER A N 1
ATOM 660 C CA . SER A 1 84 ? -6.277 54.430 -7.136 1.00 78.06 94 SER A CA 1
ATOM 661 C C . SER A 1 84 ? -5.313 55.201 -8.027 1.00 86.04 94 SER A C 1
ATOM 662 O O . SER A 1 84 ? -4.140 55.368 -7.689 1.00 90.43 94 SER A O 1
ATOM 665 N N . ARG A 1 85 ? -5.810 55.660 -9.171 1.00 94.79 95 ARG A N 1
ATOM 666 C CA . ARG A 1 85 ? -5.050 56.575 -10.009 1.00 94.83 95 ARG A CA 1
ATOM 667 C C . ARG A 1 85 ? -4.889 57.886 -9.254 1.00 102.53 95 ARG A C 1
ATOM 668 O O . ARG A 1 85 ? -5.877 58.544 -8.926 1.00 105.72 95 ARG A O 1
ATOM 670 N N . THR A 1 86 ? -3.645 58.253 -8.964 1.00 100.24 96 THR A N 1
ATOM 671 C CA . THR A 1 86 ? -3.378 59.426 -8.141 1.00 90.46 96 THR A CA 1
ATOM 672 C C . THR A 1 86 ? -3.891 60.700 -8.810 1.00 89.01 96 THR A C 1
ATOM 673 O O . THR A 1 86 ? -3.751 60.890 -10.019 1.00 91.93 96 THR A O 1
ATOM 677 N N . GLU A 1 87 ? -4.512 61.555 -8.007 1.00 96.12 97 GLU A N 1
ATOM 678 C CA . GLU A 1 87 ? -5.092 62.799 -8.492 1.00 103.75 97 GLU A CA 1
ATOM 679 C C . GLU A 1 87 ? -4.016 63.736 -9.032 1.00 114.67 97 GLU A C 1
ATOM 680 O O . GLU A 1 87 ? -2.938 63.848 -8.447 1.00 122.99 97 GLU A O 1
ATOM 686 N N . GLY A 1 88 ? -4.311 64.385 -10.158 1.00 115.91 98 GLY A N 1
ATOM 687 C CA . GLY A 1 88 ? -3.412 65.355 -10.762 1.00 110.52 98 GLY A CA 1
ATOM 688 C C . GLY A 1 88 ? -2.986 66.414 -9.766 1.00 115.41 98 GLY A C 1
ATOM 689 O O . GLY A 1 88 ? -1.927 66.284 -9.147 1.00 114.27 98 GLY A O 1
ATOM 690 N N . GLU A 1 89 ? -3.797 67.465 -9.623 1.00 117.37 99 GLU A N 1
ATOM 691 C CA . GLU A 1 89 ? -3.646 68.414 -8.521 1.00 103.02 99 GLU A CA 1
ATOM 692 C C . GLU A 1 89 ? -2.244 69.100 -8.619 1.00 100.52 99 GLU A C 1
ATOM 693 O O . GLU A 1 89 ? -1.621 68.975 -9.674 1.00 100.64 99 GLU A O 1
ATOM 699 N N . HIS A 1 90 ? -1.724 69.839 -7.624 1.00 105.12 100 HIS A N 1
ATOM 700 C CA . HIS A 1 90 ? -2.281 70.072 -6.292 1.00 94.72 100 HIS A CA 1
ATOM 701 C C . HIS A 1 90 ? -2.528 71.536 -5.986 1.00 97.35 100 HIS A C 1
ATOM 702 O O . HIS A 1 90 ? -1.924 72.425 -6.585 1.00 115.75 100 HIS A O 1
ATOM 709 N N . SER A 1 91 ? -3.432 71.769 -5.042 1.00 93.33 101 SER A N 1
ATOM 710 C CA . SER A 1 91 ? -3.673 73.101 -4.517 1.00 97.37 101 SER A CA 1
ATOM 711 C C . SER A 1 91 ? -2.475 73.556 -3.696 1.00 89.43 101 SER A C 1
ATOM 712 O O . SER A 1 91 ? -1.531 72.795 -3.481 1.00 89.28 101 SER A O 1
ATOM 715 N N . LYS A 1 92 ? -2.517 74.798 -3.229 1.00 78.54 102 LYS A N 1
ATOM 716 C CA . LYS A 1 92 ? -1.457 75.320 -2.377 1.00 68.36 102 LYS A CA 1
ATOM 717 C C . LYS A 1 92 ? -1.554 74.724 -0.976 1.00 63.27 102 LYS A C 1
ATOM 718 O O . LYS A 1 92 ? -0.690 74.955 -0.131 1.00 74.91 102 LYS A O 1
ATOM 720 N N . GLU A 1 93 ? -2.615 73.958 -0.737 1.00 60.12 103 GLU A N 1
ATOM 721 C CA . GLU A 1 93 ? -2.815 73.297 0.546 1.00 62.12 103 GLU A CA 1
ATOM 722 C C . GLU A 1 93 ? -1.788 72.191 0.758 1.00 66.36 103 GLU A C 1
ATOM 723 O O . GLU A 1 93 ? -1.256 71.630 -0.201 1.00 64.24 103 GLU A O 1
ATOM 725 N N . VAL A 1 94 ? -1.510 71.888 2.021 1.00 59.12 104 VAL A N 1
ATOM 726 C CA . VAL A 1 94 ? -0.585 70.818 2.367 1.00 54.98 104 VAL A CA 1
ATOM 727 C C . VAL A 1 94 ? -1.165 69.465 1.967 1.00 56.65 104 VAL A C 1
ATOM 728 O O . VAL A 1 94 ? -2.330 69.178 2.240 1.00 48.49 104 VAL A O 1
ATOM 732 N N . ILE A 1 95 ? -0.353 68.642 1.311 1.00 48.15 105 ILE A N 1
ATOM 733 C CA . ILE A 1 95 ? -0.781 67.307 0.907 1.00 50.91 105 ILE A CA 1
ATOM 734 C C . ILE A 1 95 ? -1.039 66.422 2.123 1.00 45.26 105 ILE A C 1
ATOM 735 O O . ILE A 1 95 ? -0.167 66.256 2.974 1.00 46.46 105 ILE A O 1
ATOM 740 N N . LYS A 1 96 ? -2.240 65.863 2.205 1.00 48.07 106 LYS A N 1
ATOM 741 C CA . LYS A 1 96 ? -2.581 64.950 3.290 1.00 49.83 106 LYS A CA 1
ATOM 742 C C . LYS A 1 96 ? -3.058 63.622 2.719 1.00 49.66 106 LYS A C 1
ATOM 743 O O . LYS A 1 96 ? -3.661 63.591 1.649 1.00 53.50 106 LYS A O 1
ATOM 749 N N . PRO A 1 97 ? -2.786 62.518 3.431 1.00 47.54 107 PRO A N 1
ATOM 750 C CA . PRO A 1 97 ? -3.143 61.186 2.932 1.00 45.50 107 PRO A CA 1
ATOM 751 C C . PRO A 1 97 ? -4.646 60.962 2.835 1.00 47.27 107 PRO A C 1
ATOM 752 O O . PRO A 1 97 ? -5.407 61.522 3.620 1.00 41.97 107 PRO A O 1
ATOM 756 N N . TYR A 1 98 ? -5.055 60.153 1.864 1.00 47.50 108 TYR A N 1
ATOM 757 C CA . TYR A 1 98 ? -6.425 59.669 1.781 1.00 44.19 108 TYR A CA 1
ATOM 758 C C . TYR A 1 98 ? -6.688 58.798 3.004 1.00 46.41 108 TYR A C 1
ATOM 759 O O . TYR A 1 98 ? -5.817 58.031 3.404 1.00 48.31 108 TYR A O 1
ATOM 768 N N . ASP A 1 99 ? -7.869 58.907 3.606 1.00 40.61 109 ASP A N 1
ATOM 769 C CA . ASP A 1 99 ? -8.105 58.199 4.865 1.00 36.09 109 ASP A CA 1
ATOM 770 C C . ASP A 1 99 ? -9.335 57.291 4.872 1.00 38.15 109 ASP A C 1
ATOM 771 O O . ASP A 1 99 ? -9.694 56.754 5.921 1.00 42.02 109 ASP A O 1
ATOM 776 N N . TRP A 1 100 ? -9.977 57.137 3.715 1.00 39.71 110 TRP A N 1
ATOM 777 C CA . TRP A 1 100 ? -11.109 56.220 3.559 1.00 36.18 110 TRP A CA 1
ATOM 778 C C . TRP A 1 100 ? -12.290 56.547 4.461 1.00 46.35 110 TRP A C 1
ATOM 779 O O . TRP A 1 100 ? -13.098 55.677 4.783 1.00 44.77 110 TRP A O 1
ATOM 790 N N . THR A 1 101 ? -12.399 57.805 4.858 1.00 35.82 111 THR A N 1
ATOM 791 C CA . THR A 1 101 ? -13.391 58.181 5.848 1.00 37.55 111 THR A CA 1
ATOM 792 C C . THR A 1 101 ? -14.521 59.005 5.218 1.00 41.01 111 THR A C 1
ATOM 793 O O . THR A 1 101 ? -15.573 59.208 5.829 1.00 37.94 111 THR A O 1
ATOM 797 N N . TYR A 1 102 ? -14.295 59.453 3.984 1.00 32.77 112 TYR A N 1
ATOM 798 C CA . TYR A 1 102 ? -15.264 60.236 3.212 1.00 41.51 112 TYR A CA 1
ATOM 799 C C . TYR A 1 102 ? -15.723 61.515 3.919 1.00 36.96 112 TYR A C 1
ATOM 800 O O . TYR A 1 102 ? -16.829 61.997 3.677 1.00 40.59 112 TYR A O 1
ATOM 809 N N . THR A 1 103 ? -14.871 62.068 4.780 1.00 36.72 113 THR A N 1
ATOM 810 C CA . THR A 1 103 ? -15.171 63.342 5.430 1.00 38.33 113 THR A CA 1
ATOM 811 C C . THR A 1 103 ? -15.350 64.439 4.389 1.00 34.75 113 THR A C 1
ATOM 812 O O . THR A 1 103 ? -14.494 64.632 3.525 1.00 45.53 113 THR A O 1
ATOM 816 N N . THR A 1 104 ? -16.472 65.147 4.467 1.00 41.33 114 THR A N 1
ATOM 817 C CA . THR A 1 104 ? -16.783 66.177 3.485 1.00 38.43 114 THR A CA 1
ATOM 818 C C . THR A 1 104 ? -17.321 67.442 4.145 1.00 45.74 114 THR A C 1
ATOM 819 O O . THR A 1 104 ? -18.112 67.379 5.087 1.00 42.02 114 THR A O 1
ATOM 823 N N . ASP A 1 105 ? -16.873 68.592 3.649 1.00 33.75 115 ASP A N 1
ATOM 824 C CA . ASP A 1 105 ? -17.343 69.882 4.141 1.00 42.98 115 ASP A CA 1
ATOM 825 C C . ASP A 1 105 ? -18.311 70.501 3.137 1.00 37.60 115 ASP A C 1
ATOM 826 O O . ASP A 1 105 ? -18.489 71.719 3.092 1.00 39.35 115 ASP A O 1
ATOM 831 N N . TYR A 1 106 ? -18.913 69.636 2.327 1.00 38.30 116 TYR A N 1
ATOM 832 C CA . TYR A 1 106 ? -19.953 70.007 1.371 1.00 37.74 116 TYR A CA 1
ATOM 833 C C . TYR A 1 106 ? -21.082 70.777 2.046 1.00 34.51 116 TYR A C 1
ATOM 834 O O . TYR A 1 106 ? -21.534 70.402 3.126 1.00 36.90 116 TYR A O 1
ATOM 843 N N . LYS A 1 107 ? -21.528 71.856 1.410 1.00 40.10 117 LYS A N 1
ATOM 844 C CA . LYS A 1 107 ? -22.562 72.710 1.985 1.00 41.55 117 LYS A CA 1
ATOM 845 C C . LYS A 1 107 ? -23.745 72.880 1.042 1.00 47.41 117 LYS A C 1
ATOM 846 O O . LYS A 1 107 ? -24.570 73.776 1.219 1.00 39.14 117 LYS A O 1
ATOM 852 N N . GLY A 1 108 ? -23.821 72.017 0.035 1.00 42.34 118 GLY A N 1
ATOM 853 C CA . GLY A 1 108 ? -24.904 72.072 -0.926 1.00 37.19 118 GLY A CA 1
ATOM 854 C C . GLY A 1 108 ? -24.467 72.602 -2.274 1.00 47.98 118 GLY A C 1
ATOM 855 O O . GLY A 1 108 ? -23.449 73.283 -2.387 1.00 45.86 118 GLY A O 1
ATOM 856 N N . THR A 1 109 ? -25.247 72.284 -3.301 1.00 37.03 119 THR A N 1
ATOM 857 C CA . THR A 1 109 ? -24.952 72.727 -4.657 1.00 43.12 119 THR A CA 1
ATOM 858 C C . THR A 1 109 ? -25.922 73.820 -5.090 1.00 52.84 119 THR A C 1
ATOM 859 O O . THR A 1 109 ? -27.138 73.639 -5.036 1.00 49.07 119 THR A O 1
ATOM 863 N N . LEU A 1 110 ? -25.377 74.955 -5.515 1.00 50.05 120 LEU A N 1
ATOM 864 C CA . LEU A 1 110 ? -26.196 76.080 -5.949 1.00 46.93 120 LEU A CA 1
ATOM 865 C C . LEU A 1 110 ? -26.757 75.840 -7.344 1.00 49.94 120 LEU A C 1
ATOM 866 O O . LEU A 1 110 ? -26.043 75.398 -8.243 1.00 59.36 120 LEU A O 1
ATOM 871 N N . LEU A 1 111 ? -28.041 76.134 -7.516 1.00 48.14 121 LEU A N 1
ATOM 872 C CA . LEU A 1 111 ? -28.717 75.897 -8.786 1.00 52.68 121 LEU A CA 1
ATOM 873 C C . LEU A 1 111 ? -29.047 77.198 -9.500 1.00 60.75 121 LEU A C 1
ATOM 874 O O . LEU A 1 111 ? -29.110 78.259 -8.879 1.00 66.76 121 LEU A O 1
ATOM 879 N N . GLY A 1 112 ? -29.267 77.106 -10.807 1.00 63.77 122 GLY A N 1
ATOM 880 C CA . GLY A 1 112 ? -29.650 78.260 -11.597 1.00 76.56 122 GLY A CA 1
ATOM 881 C C . GLY A 1 112 ? -28.963 78.308 -12.946 1.00 88.38 122 GLY A C 1
ATOM 882 O O . GLY A 1 112 ? -27.737 78.224 -13.031 1.00 90.57 122 GLY A O 1
ATOM 883 N N . GLU A 1 113 ? -29.759 78.437 -14.003 1.00 97.61 123 GLU A N 1
ATOM 884 C CA . GLU A 1 113 ? -29.227 78.560 -15.355 1.00 100.55 123 GLU A CA 1
ATOM 885 C C . GLU A 1 113 ? -28.440 79.857 -15.488 1.00 113.12 123 GLU A C 1
ATOM 886 O O . GLU A 1 113 ? -27.282 79.853 -15.903 1.00 120.07 123 GLU A O 1
ATOM 888 N N . SER A 1 114 ? -29.081 80.964 -15.127 1.00 115.45 124 SER A N 1
ATOM 889 C CA . SER A 1 114 ? -28.432 82.269 -15.134 1.00 113.88 124 SER A CA 1
ATOM 890 C C . SER A 1 114 ? -28.497 82.903 -13.750 1.00 108.95 124 SER A C 1
ATOM 891 O O . SER A 1 114 ? -27.470 83.252 -13.167 1.00 109.83 124 SER A O 1
ATOM 894 N N . LEU A 1 115 ? -29.712 83.048 -13.230 1.00 102.54 125 LEU A N 1
ATOM 895 C CA . LEU A 1 115 ? -29.913 83.580 -11.887 1.00 89.21 125 LEU A CA 1
ATOM 896 C C . LEU A 1 115 ? -29.426 82.576 -10.851 1.00 85.74 125 LEU A C 1
ATOM 897 O O . LEU A 1 115 ? -29.648 81.375 -10.989 1.00 95.08 125 LEU A O 1
ATOM 902 N N . LYS A 1 116 ? -28.764 83.073 -9.811 1.00 69.59 126 LYS A N 1
ATOM 903 C CA . LYS A 1 116 ? -28.126 82.202 -8.833 1.00 65.38 126 LYS A CA 1
ATOM 904 C C . LYS A 1 116 ? -27.988 82.889 -7.478 1.00 69.04 126 LYS A C 1
ATOM 905 O O . LYS A 1 116 ? -27.842 84.109 -7.405 1.00 69.53 126 LYS A O 1
ATOM 911 N N . LEU A 1 117 ? -28.042 82.102 -6.408 1.00 64.05 127 LEU A N 1
ATOM 912 C CA . LEU A 1 117 ? -27.828 82.624 -5.064 1.00 58.18 127 LEU A CA 1
ATOM 913 C C . LEU A 1 117 ? -26.389 83.098 -4.903 1.00 54.65 127 LEU A C 1
ATOM 914 O O . LEU A 1 117 ? -25.456 82.432 -5.352 1.00 64.34 127 LEU A O 1
ATOM 919 N N . LYS A 1 118 ? -26.208 84.250 -4.267 1.00 54.16 128 LYS A N 1
ATOM 920 C CA . LYS A 1 118 ? -24.867 84.765 -4.023 1.00 62.88 128 LYS A CA 1
ATOM 921 C C . LYS A 1 118 ? -24.456 84.524 -2.576 1.00 63.03 128 LYS A C 1
ATOM 922 O O . LYS A 1 118 ? -25.141 84.948 -1.645 1.00 59.93 128 LYS A O 1
ATOM 928 N N . VAL A 1 119 ? -23.335 83.834 -2.397 1.00 61.24 129 VAL A N 1
ATOM 929 C CA . VAL A 1 119 ? -22.826 83.527 -1.067 1.00 56.79 129 VAL A CA 1
ATOM 930 C C . VAL A 1 119 ? -21.993 84.680 -0.515 1.00 64.60 129 VAL A C 1
ATOM 931 O O . VAL A 1 119 ? -20.939 85.011 -1.057 1.00 75.46 129 VAL A O 1
ATOM 935 N N . VAL A 1 120 ? -22.475 85.291 0.562 1.00 63.62 130 VAL A N 1
ATOM 936 C CA . VAL A 1 120 ? -21.765 86.395 1.198 1.00 59.64 130 VAL A CA 1
ATOM 937 C C . VAL A 1 120 ? -21.596 86.140 2.696 1.00 65.11 130 VAL A C 1
ATOM 938 O O . VAL A 1 120 ? -22.419 85.462 3.310 1.00 55.58 130 VAL A O 1
ATOM 942 N N . PRO A 1 121 ? -20.513 86.672 3.286 1.00 67.06 131 PRO A N 1
ATOM 943 C CA . PRO A 1 121 ? -20.296 86.539 4.731 1.00 61.37 131 PRO A CA 1
ATOM 944 C C . PRO A 1 121 ? -21.353 87.288 5.535 1.00 67.27 131 PRO A C 1
ATOM 945 O O . PRO A 1 121 ? -21.961 88.225 5.018 1.00 64.57 131 PRO A O 1
ATOM 949 N N . THR A 1 122 ? -21.567 86.877 6.782 1.00 61.76 132 THR A N 1
ATOM 950 C CA . THR A 1 122 ? -22.530 87.547 7.647 1.00 55.95 132 THR A CA 1
ATOM 951 C C . THR A 1 122 ? -22.190 87.357 9.123 1.00 63.85 132 THR A C 1
ATOM 952 O O . THR A 1 122 ? -21.579 86.360 9.509 1.00 59.99 132 THR A O 1
ATOM 956 N N . THR A 1 123 ? -22.582 88.327 9.942 1.00 63.21 133 THR A N 1
ATOM 957 C CA . THR A 1 123 ? -22.399 88.233 11.385 1.00 65.17 133 THR A CA 1
ATOM 958 C C . THR A 1 123 ? -23.626 87.598 12.029 1.00 72.28 133 THR A C 1
ATOM 959 O O . THR A 1 123 ? -23.624 87.280 13.218 1.00 82.10 133 THR A O 1
ATOM 963 N N . ASP A 1 124 ? -24.673 87.420 11.231 1.00 63.19 134 ASP A N 1
ATOM 964 C CA . ASP A 1 124 ? -25.904 86.798 11.701 1.00 61.77 134 ASP A CA 1
ATOM 965 C C . ASP A 1 124 ? -25.699 85.333 12.057 1.00 67.77 134 ASP A C 1
ATOM 966 O O . ASP A 1 124 ? -24.813 84.669 11.524 1.00 68.69 134 ASP A O 1
ATOM 971 N N . HIS A 1 125 ? -26.524 84.842 12.972 1.00 69.50 135 HIS A N 1
ATOM 972 C CA . HIS A 1 125 ? -26.606 83.419 13.258 1.00 56.41 135 HIS A CA 1
ATOM 973 C C . HIS A 1 125 ? -28.047 82.982 13.077 1.00 56.63 135 HIS A C 1
ATOM 974 O O . HIS A 1 125 ? -28.958 83.806 13.140 1.00 62.35 135 HIS A O 1
ATOM 981 N N . ILE A 1 126 ? -28.257 81.692 12.847 1.00 52.91 136 ILE A N 1
ATOM 982 C CA . ILE A 1 126 ? -29.611 81.162 12.796 1.00 53.07 136 ILE A CA 1
ATOM 983 C C . ILE A 1 126 ? -30.218 81.204 14.196 1.00 65.95 136 ILE A C 1
ATOM 984 O O . ILE A 1 126 ? -29.758 80.512 15.105 1.00 66.30 136 ILE A O 1
ATOM 989 N N . ASP A 1 127 ? -31.241 82.036 14.364 1.00 65.72 137 ASP A N 1
ATOM 990 C CA . ASP A 1 127 ? -31.861 82.248 15.668 1.00 75.90 137 ASP A CA 1
ATOM 991 C C . ASP A 1 127 ? -32.587 80.997 16.152 1.00 85.12 137 ASP A C 1
ATOM 992 O O . ASP A 1 127 ? -33.589 80.581 15.569 1.00 85.14 137 ASP A O 1
ATOM 997 N N . THR A 1 128 ? -32.076 80.405 17.227 1.00 87.54 138 THR A N 1
ATOM 998 C CA . THR A 1 128 ? -32.636 79.169 17.766 1.00 89.28 138 THR A CA 1
ATOM 999 C C . THR A 1 128 ? -33.992 79.389 18.429 1.00 90.15 138 THR A C 1
ATOM 1000 O O . THR A 1 128 ? -34.749 78.439 18.634 1.00 86.38 138 THR A O 1
ATOM 1004 N N . GLU A 1 129 ? -34.292 80.639 18.769 1.00 81.65 139 GLU A N 1
ATOM 1005 C CA . GLU A 1 129 ? -35.604 80.987 19.302 1.00 82.15 139 GLU A CA 1
ATOM 1006 C C . GLU A 1 129 ? -36.669 80.781 18.228 1.00 83.66 139 GLU A C 1
ATOM 1007 O O . GLU A 1 129 ? -37.811 80.434 18.529 1.00 91.96 139 GLU A O 1
ATOM 1009 N N . LYS A 1 130 ? -36.281 80.995 16.974 1.00 78.55 140 LYS A N 1
ATOM 1010 C CA . LYS A 1 130 ? -37.167 80.760 15.840 1.00 83.87 140 LYS A CA 1
ATOM 1011 C C . LYS A 1 130 ? -37.249 79.271 15.526 1.00 84.22 140 LYS A C 1
ATOM 1012 O O . LYS A 1 130 ? -38.291 78.770 15.104 1.00 89.82 140 LYS A O 1
ATOM 1018 N N . LEU A 1 131 ? -36.140 78.570 15.734 1.00 78.94 141 LEU A N 1
ATOM 1019 C CA . LEU A 1 131 ? -36.087 77.128 15.524 1.00 78.56 141 LEU A CA 1
ATOM 1020 C C . LEU A 1 131 ? -36.922 76.390 16.565 1.00 91.56 141 LEU A C 1
ATOM 1021 O O . LEU A 1 131 ? -37.632 75.436 16.245 1.00 88.63 141 LEU A O 1
ATOM 1026 N N . LYS A 1 132 ? -36.831 76.842 17.813 1.00 99.95 142 LYS A N 1
ATOM 1027 C CA . LYS A 1 132 ? -37.559 76.220 18.913 1.00 104.51 142 LYS A CA 1
ATOM 1028 C C . LYS A 1 132 ? -39.053 76.513 18.826 1.00 100.28 142 LYS A C 1
ATOM 1029 O O . LYS A 1 132 ? -39.867 75.785 19.396 1.00 94.19 142 LYS A O 1
ATOM 1031 N N . ALA A 1 133 ? -39.404 77.582 18.116 1.00 109.46 143 ALA A N 1
ATOM 1032 C CA . ALA A 1 133 ? -40.801 77.955 17.921 1.00 117.07 143 ALA A CA 1
ATOM 1033 C C . ALA A 1 133 ? -41.560 76.825 17.237 1.00 107.79 143 ALA A C 1
ATOM 1034 O O . ALA A 1 133 ? -41.084 76.248 16.259 1.00 106.84 143 ALA A O 1
ATOM 1036 N N . ARG A 1 134 ? -42.741 76.508 17.757 1.00 103.36 144 ARG A N 1
ATOM 1037 C CA . ARG A 1 134 ? -43.484 75.349 17.282 1.00 94.80 144 ARG A CA 1
ATOM 1038 C C . ARG A 1 134 ? -44.759 75.712 16.524 1.00 99.48 144 ARG A C 1
ATOM 1039 O O . ARG A 1 134 ? -45.849 75.729 17.095 1.00 114.70 144 ARG A O 1
ATOM 1041 N N . GLU A 1 135 ? -44.612 76.008 15.237 1.00 91.22 145 GLU A N 1
ATOM 1042 C CA . GLU A 1 135 ? -45.751 76.034 14.330 1.00 75.13 145 GLU A CA 1
ATOM 1043 C C . GLU A 1 135 ? -45.939 74.620 13.803 1.00 72.77 145 GLU A C 1
ATOM 1044 O O . GLU A 1 135 ? -45.096 73.756 14.041 1.00 80.50 145 GLU A O 1
ATOM 1050 N N . GLN A 1 136 ? -47.031 74.372 13.092 1.00 68.37 146 GLN A N 1
ATOM 1051 C CA . GLN A 1 136 ? -47.238 73.051 12.514 1.00 61.10 146 GLN A CA 1
ATOM 1052 C C . GLN A 1 136 ? -46.283 72.829 11.351 1.00 59.83 146 GLN A C 1
ATOM 1053 O O . GLN A 1 136 ? -46.144 73.686 10.479 1.00 60.19 146 GLN A O 1
ATOM 1059 N N . ILE A 1 137 ? -45.620 71.679 11.346 1.00 57.04 147 ILE A N 1
ATOM 1060 C CA . ILE A 1 137 ? -44.756 71.311 10.235 1.00 51.77 147 ILE A CA 1
ATOM 1061 C C . ILE A 1 137 ? -45.603 70.875 9.046 1.00 58.33 147 ILE A C 1
ATOM 1062 O O . ILE A 1 137 ? -46.214 69.808 9.067 1.00 66.12 147 ILE A O 1
ATOM 1067 N N . LYS A 1 138 ? -45.647 71.713 8.015 1.00 57.11 148 LYS A N 1
ATOM 1068 C CA . LYS A 1 138 ? -46.440 71.422 6.828 1.00 56.78 148 LYS A CA 1
ATOM 1069 C C . LYS A 1 138 ? -45.821 70.278 6.035 1.00 55.70 148 LYS A C 1
ATOM 1070 O O . LYS A 1 138 ? -46.524 69.387 5.561 1.00 64.32 148 LYS A O 1
ATOM 1076 N N . PHE A 1 139 ? -44.500 70.309 5.897 1.00 51.26 149 PHE A N 1
ATOM 1077 C CA A PHE A 1 139 ? -43.780 69.288 5.142 0.50 43.61 149 PHE A CA 1
ATOM 1078 C CA B PHE A 1 139 ? -43.792 69.270 5.161 0.50 41.21 149 PHE A CA 1
ATOM 1079 C C . PHE A 1 139 ? -42.493 68.877 5.848 1.00 51.33 149 PHE A C 1
ATOM 1080 O O . PHE A 1 139 ? -41.759 69.727 6.354 1.00 50.68 149 PHE A O 1
ATOM 1095 N N . PHE A 1 140 ? -42.223 67.577 5.868 1.00 47.60 150 PHE A N 1
ATOM 1096 C CA . PHE A 1 140 ? -40.978 67.049 6.405 1.00 43.94 150 PHE A CA 1
ATOM 1097 C C . PHE A 1 140 ? -40.476 65.930 5.506 1.00 54.30 150 PHE A C 1
ATOM 1098 O O . PHE A 1 140 ? -41.255 65.093 5.050 1.00 51.66 150 PHE A O 1
ATOM 1106 N N . GLU A 1 141 ? -39.172 65.918 5.256 1.00 50.18 151 GLU A N 1
ATOM 1107 C CA . GLU A 1 141 ? -38.564 64.877 4.438 1.00 45.13 151 GLU A CA 1
ATOM 1108 C C . GLU A 1 141 ? -37.118 64.646 4.852 1.00 47.58 151 GLU A C 1
ATOM 1109 O O . GLU A 1 141 ? -36.418 65.584 5.224 1.00 41.79 151 GLU A O 1
ATOM 1115 N N . GLU A 1 142 ? -36.682 63.392 4.798 1.00 44.78 152 GLU A N 1
ATOM 1116 C CA . GLU A 1 142 ? -35.296 63.051 5.083 1.00 44.27 152 GLU A CA 1
ATOM 1117 C C . GLU A 1 142 ? -34.730 62.158 3.984 1.00 47.35 152 GLU A C 1
ATOM 1118 O O . GLU A 1 142 ? -35.339 61.158 3.614 1.00 45.50 152 GLU A O 1
ATOM 1124 N N . VAL A 1 143 ? -33.566 62.530 3.461 1.00 38.34 153 VAL A N 1
ATOM 1125 C CA . VAL A 1 143 ? -32.947 61.786 2.369 1.00 41.83 153 VAL A CA 1
ATOM 1126 C C . VAL A 1 143 ? -31.527 61.352 2.717 1.00 45.09 153 VAL A C 1
ATOM 1127 O O . VAL A 1 143 ? -30.708 62.161 3.151 1.00 37.67 153 VAL A O 1
ATOM 1131 N N . LEU A 1 144 ? -31.246 60.067 2.528 1.00 36.90 154 LEU A N 1
ATOM 1132 C CA . LEU A 1 144 ? -29.905 59.538 2.734 1.00 45.47 154 LEU A CA 1
ATOM 1133 C C . LEU A 1 144 ? -29.087 59.687 1.452 1.00 42.22 154 LEU A C 1
ATOM 1134 O O . LEU A 1 144 ? -29.573 59.387 0.363 1.00 42.27 154 LEU A O 1
ATOM 1139 N N . LEU A 1 145 ? -27.850 60.155 1.579 1.00 36.90 155 LEU A N 1
ATOM 1140 C CA . LEU A 1 145 ? -27.018 60.401 0.406 1.00 34.69 155 LEU A CA 1
ATOM 1141 C C . LEU A 1 145 ? -25.953 59.319 0.230 1.00 43.57 155 LEU A C 1
ATOM 1142 O O . LEU A 1 145 ? -25.836 58.735 -0.846 1.00 43.94 155 LEU A O 1
ATOM 1147 N N . PHE A 1 146 ? -25.173 59.053 1.271 1.00 38.41 156 PHE A N 1
ATOM 1148 C CA . PHE A 1 146 ? -24.338 57.856 1.265 1.00 38.25 156 PHE A CA 1
ATOM 1149 C C . PHE A 1 146 ? -24.118 57.316 2.670 1.00 41.91 156 PHE A C 1
ATOM 1150 O O . PHE A 1 146 ? -24.310 58.022 3.660 1.00 40.36 156 PHE A O 1
ATOM 1158 N N . GLU A 1 147 ? -23.722 56.050 2.740 1.00 39.92 157 GLU A N 1
ATOM 1159 C CA . GLU A 1 147 ? -23.324 55.435 3.997 1.00 43.53 157 GLU A CA 1
ATOM 1160 C C . GLU A 1 147 ? -22.240 54.394 3.752 1.00 34.53 157 GLU A C 1
ATOM 1161 O O . GLU A 1 147 ? -22.265 53.679 2.751 1.00 43.17 157 GLU A O 1
ATOM 1167 N N . ASP A 1 148 ? -21.285 54.325 4.672 1.00 40.25 158 ASP A N 1
ATOM 1168 C CA . ASP A 1 148 ? -20.208 53.349 4.610 1.00 45.49 158 ASP A CA 1
ATOM 1169 C C . ASP A 1 148 ? -19.939 52.863 6.026 1.00 48.98 158 ASP A C 1
ATOM 1170 O O . ASP A 1 148 ? -20.118 53.613 6.984 1.00 46.78 158 ASP A O 1
ATOM 1175 N N . GLU A 1 149 ? -19.518 51.614 6.169 1.00 39.66 159 GLU A N 1
ATOM 1176 C CA . GLU A 1 149 ? -19.279 51.073 7.501 1.00 49.47 159 GLU A CA 1
ATOM 1177 C C . GLU A 1 149 ? -17.793 50.860 7.775 1.00 44.97 159 GLU A C 1
ATOM 1178 O O . GLU A 1 149 ? -17.423 50.140 8.703 1.00 49.11 159 GLU A O 1
ATOM 1184 N N . LEU A 1 150 ? -16.955 51.506 6.965 1.00 43.66 160 LEU A N 1
ATOM 1185 C CA . LEU A 1 150 ? -15.511 51.578 7.195 1.00 40.67 160 LEU A CA 1
ATOM 1186 C C . LEU A 1 150 ? -14.868 50.214 7.417 1.00 43.28 160 LEU A C 1
ATOM 1187 O O . LEU A 1 150 ? -14.031 50.056 8.307 1.00 43.36 160 LEU A O 1
ATOM 1192 N N . HIS A 1 151 ? -15.264 49.239 6.602 1.00 43.17 161 HIS A N 1
ATOM 1193 C CA . HIS A 1 151 ? -14.794 47.865 6.747 1.00 53.17 161 HIS A CA 1
ATOM 1194 C C . HIS A 1 151 ? -15.012 47.367 8.172 1.00 48.72 161 HIS A C 1
ATOM 1195 O O . HIS A 1 151 ? -14.104 46.810 8.791 1.00 48.40 161 HIS A O 1
ATOM 1202 N N . ASP A 1 152 ? -16.223 47.595 8.677 1.00 46.99 162 ASP A N 1
ATOM 1203 C CA . ASP A 1 152 ? -16.644 47.170 10.013 1.00 47.96 162 ASP A CA 1
ATOM 1204 C C . ASP A 1 152 ? -15.813 47.789 11.134 1.00 46.24 162 ASP A C 1
ATOM 1205 O O . ASP A 1 152 ? -15.519 47.132 12.131 1.00 62.29 162 ASP A O 1
ATOM 1210 N N . HIS A 1 153 ? -15.444 49.055 10.973 1.00 39.71 163 HIS A N 1
ATOM 1211 C CA . HIS A 1 153 ? -14.729 49.774 12.021 1.00 40.51 163 HIS A CA 1
ATOM 1212 C C . HIS A 1 153 ? -15.542 50.951 12.552 1.00 47.96 163 HIS A C 1
ATOM 1213 O O . HIS A 1 153 ? -15.095 51.673 13.443 1.00 52.62 163 HIS A O 1
ATOM 1220 N N . GLY A 1 154 ? -16.738 51.138 12.005 1.00 47.66 164 GLY A N 1
ATOM 1221 C CA . GLY A 1 154 ? -17.606 52.219 12.429 1.00 45.85 164 GLY A CA 1
ATOM 1222 C C . GLY A 1 154 ? -18.617 52.593 11.365 1.00 46.52 164 GLY A C 1
ATOM 1223 O O . GLY A 1 154 ? -19.181 51.726 10.699 1.00 42.64 164 GLY A O 1
ATOM 1224 N N . VAL A 1 155 ? -18.847 53.891 11.197 1.00 42.59 165 VAL A N 1
ATOM 1225 C CA . VAL A 1 155 ? -19.808 54.353 10.206 1.00 36.71 165 VAL A CA 1
ATOM 1226 C C . VAL A 1 155 ? -19.456 55.742 9.678 1.00 44.52 165 VAL A C 1
ATOM 1227 O O . VAL A 1 155 ? -18.977 56.606 10.413 1.00 42.72 165 VAL A O 1
ATOM 1231 N N . SER A 1 156 ? -19.668 55.930 8.381 1.00 41.44 166 SER A N 1
ATOM 1232 C CA . SER A 1 156 ? -19.581 57.240 7.758 1.00 38.79 166 SER A CA 1
ATOM 1233 C C . SER A 1 156 ? -20.848 57.459 6.946 1.00 40.85 166 SER A C 1
ATOM 1234 O O . SER A 1 156 ? -21.142 56.687 6.035 1.00 46.86 166 SER A O 1
ATOM 1237 N N . SER A 1 157 ? -21.610 58.496 7.279 1.00 40.23 167 SER A N 1
ATOM 1238 C CA . SER A 1 157 ? -22.882 58.712 6.603 1.00 44.04 167 SER A CA 1
ATOM 1239 C C . SER A 1 157 ? -23.163 60.178 6.328 1.00 44.80 167 SER A C 1
ATOM 1240 O O . SER A 1 157 ? -22.775 61.059 7.096 1.00 42.02 167 SER A O 1
ATOM 1243 N N . LEU A 1 158 ? -23.849 60.423 5.218 1.00 40.54 168 LEU A N 1
ATOM 1244 C CA . LEU A 1 158 ? -24.302 61.758 4.871 1.00 34.80 168 LEU A CA 1
ATOM 1245 C C . LEU A 1 158 ? -25.790 61.731 4.561 1.00 48.10 168 LEU A C 1
ATOM 1246 O O . LEU A 1 158 ? -26.237 60.989 3.687 1.00 42.87 168 LEU A O 1
ATOM 1251 N N . SER A 1 159 ? -26.555 62.537 5.287 1.00 38.05 169 SER A N 1
ATOM 1252 C CA . SER A 1 159 ? -27.991 62.625 5.068 1.00 40.84 169 SER A CA 1
ATOM 1253 C C . SER A 1 159 ? -28.447 64.070 5.171 1.00 43.86 169 SER A C 1
ATOM 1254 O O . SER A 1 159 ? -27.738 64.915 5.713 1.00 41.62 169 SER A O 1
ATOM 1257 N N . VAL A 1 160 ? -29.632 64.353 4.645 1.00 39.34 170 VAL A N 1
ATOM 1258 C CA . VAL A 1 160 ? -30.173 65.704 4.690 1.00 35.06 170 VAL A CA 1
ATOM 1259 C C . VAL A 1 160 ? -31.676 65.641 4.947 1.00 41.52 170 VAL A C 1
ATOM 1260 O O . VAL A 1 160 ? -32.364 64.749 4.446 1.00 41.23 170 VAL A O 1
ATOM 1264 N N . LYS A 1 161 ? -32.180 66.568 5.755 1.00 36.82 171 LYS A N 1
ATOM 1265 C CA . LYS A 1 161 ? -33.609 66.621 6.038 1.00 42.09 171 LYS A CA 1
ATOM 1266 C C . LYS A 1 161 ? -34.107 68.055 6.156 1.00 50.25 171 LYS A C 1
ATOM 1267 O O . LYS A 1 161 ? -33.315 68.983 6.323 1.00 43.17 171 LYS A O 1
ATOM 1273 N N . ILE A 1 162 ? -35.422 68.234 6.070 1.00 42.04 172 ILE A N 1
ATOM 1274 C CA . ILE A 1 162 ? -35.996 69.574 6.036 1.00 37.56 172 ILE A CA 1
ATOM 1275 C C . ILE A 1 162 ? -37.352 69.671 6.736 1.00 44.46 172 ILE A C 1
ATOM 1276 O O . ILE A 1 162 ? -38.192 68.780 6.623 1.00 49.57 172 ILE A O 1
ATOM 1281 N N . ARG A 1 163 ? -37.531 70.755 7.488 1.00 43.31 173 ARG A N 1
ATOM 1282 C CA . ARG A 1 163 ? -38.809 71.126 8.087 1.00 41.93 173 ARG A CA 1
ATOM 1283 C C . ARG A 1 163 ? -39.395 72.290 7.313 1.00 51.52 173 ARG A C 1
ATOM 1284 O O . ARG A 1 163 ? -38.731 73.311 7.157 1.00 51.52 173 ARG A O 1
ATOM 1292 N N . VAL A 1 164 ? -40.629 72.161 6.843 1.00 49.59 174 VAL A N 1
ATOM 1293 C CA . VAL A 1 164 ? -41.296 73.296 6.219 1.00 41.92 174 VAL A CA 1
ATOM 1294 C C . VAL A 1 164 ? -42.460 73.779 7.073 1.00 46.70 174 VAL A C 1
ATOM 1295 O O . VAL A 1 164 ? -43.413 73.040 7.324 1.00 58.30 174 VAL A O 1
ATOM 1307 N N . PRO A 1 166 ? -45.352 77.118 7.989 1.00 58.80 176 PRO A N 1
ATOM 1308 C CA . PRO A 1 166 ? -46.193 78.037 7.212 1.00 56.70 176 PRO A CA 1
ATOM 1309 C C . PRO A 1 166 ? -45.456 79.230 6.603 1.00 66.62 176 PRO A C 1
ATOM 1310 O O . PRO A 1 166 ? -45.790 79.640 5.493 1.00 78.73 176 PRO A O 1
ATOM 1314 N N . SER A 1 167 ? -44.471 79.774 7.310 1.00 58.74 177 SER A N 1
ATOM 1315 C CA . SER A 1 167 ? -43.775 80.962 6.828 1.00 67.64 177 SER A CA 1
ATOM 1316 C C . SER A 1 167 ? -42.257 80.856 6.961 1.00 67.02 177 SER A C 1
ATOM 1317 O O . SER A 1 167 ? -41.564 81.871 7.034 1.00 62.91 177 SER A O 1
ATOM 1320 N N . SER A 1 168 ? -41.747 79.629 6.984 1.00 54.20 178 SER A N 1
ATOM 1321 C CA . SER A 1 168 ? -40.307 79.398 7.055 1.00 47.32 178 SER A CA 1
ATOM 1322 C C . SER A 1 168 ? -39.966 77.947 6.757 1.00 53.81 178 SER A C 1
ATOM 1323 O O . SER A 1 168 ? -40.844 77.083 6.756 1.00 50.62 178 SER A O 1
ATOM 1326 N N . PHE A 1 169 ? -38.692 77.677 6.499 1.00 42.90 179 PHE A N 1
ATOM 1327 C CA . PHE A 1 169 ? -38.225 76.298 6.473 1.00 37.10 179 PHE A CA 1
ATOM 1328 C C . PHE A 1 169 ? -36.824 76.1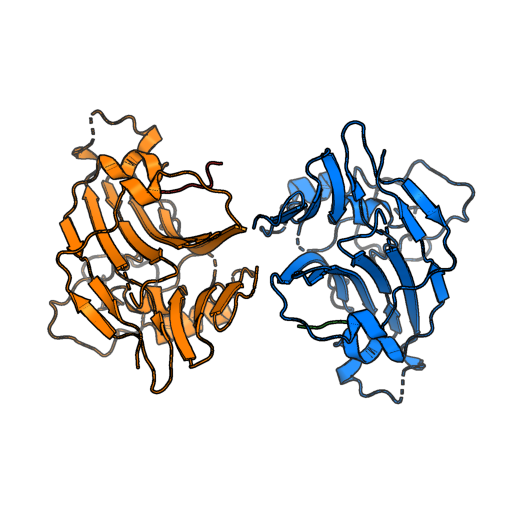80 7.060 1.00 51.80 179 PHE A C 1
ATOM 1329 O O . PHE A 1 169 ? -36.055 77.142 7.074 1.00 47.61 179 PHE A O 1
ATOM 1337 N N . PHE A 1 170 ? -36.510 74.989 7.555 1.00 49.46 180 PHE A N 1
ATOM 1338 C CA . PHE A 1 170 ? -35.221 74.724 8.176 1.00 40.48 180 PHE A CA 1
ATOM 1339 C C . PHE A 1 170 ? -34.663 73.396 7.680 1.00 46.86 180 PHE A C 1
ATOM 1340 O O . PHE A 1 170 ? -35.337 72.369 7.739 1.00 48.23 180 PHE A O 1
ATOM 1348 N N . LEU A 1 171 ? -33.432 73.427 7.180 1.00 39.86 181 LEU A N 1
ATOM 1349 C CA . LEU A 1 171 ? -32.796 72.235 6.630 1.00 34.03 181 LEU A CA 1
ATOM 1350 C C . LEU A 1 171 ? -31.484 71.927 7.342 1.00 42.14 181 LEU A C 1
ATOM 1351 O O . LEU A 1 171 ? -30.744 72.834 7.723 1.00 43.21 181 LEU A O 1
ATOM 1356 N N . LEU A 1 172 ? -31.198 70.641 7.509 1.00 36.78 182 LEU A N 1
ATOM 1357 C CA . LEU A 1 172 ? -29.954 70.200 8.126 1.00 37.43 182 LEU A CA 1
ATOM 1358 C C . LEU A 1 172 ? -29.271 69.120 7.296 1.00 44.47 182 LEU A C 1
ATOM 1359 O O . LEU A 1 172 ? -29.781 68.008 7.161 1.00 40.11 182 LEU A O 1
ATOM 1364 N N . LEU A 1 173 ? -28.123 69.464 6.726 1.00 35.74 183 LEU A N 1
ATOM 1365 C CA . LEU A 1 173 ? -27.254 68.477 6.099 1.00 36.76 183 LEU A CA 1
ATOM 1366 C C . LEU A 1 173 ? -26.239 68.014 7.127 1.00 42.91 183 LEU A C 1
ATOM 1367 O O . LEU A 1 173 ? -25.502 68.827 7.683 1.00 39.37 183 LEU A O 1
ATOM 1372 N N . ARG A 1 174 ? -26.197 66.713 7.388 1.00 32.36 184 ARG A N 1
ATOM 1373 C CA . ARG A 1 174 ? -25.301 66.199 8.417 1.00 36.42 184 ARG A CA 1
ATOM 1374 C C . ARG A 1 174 ? -24.378 65.099 7.918 1.00 42.72 184 ARG A C 1
ATOM 1375 O O . ARG A 1 174 ? -24.832 64.051 7.459 1.00 40.25 184 ARG A O 1
ATOM 1383 N N . PHE A 1 175 ? -23.076 65.350 8.003 1.00 41.36 185 PHE A N 1
ATOM 1384 C CA . PHE A 1 175 ? -22.099 64.285 7.847 1.00 32.30 185 PHE A CA 1
ATOM 1385 C C . PHE A 1 175 ? -21.729 63.752 9.223 1.00 39.17 185 PHE A C 1
ATOM 1386 O O . PHE A 1 175 ? -21.283 64.503 10.087 1.00 34.30 185 PHE A O 1
ATOM 1394 N N . PHE A 1 176 ? -21.923 62.456 9.430 1.00 35.32 186 PHE A N 1
ATOM 1395 C CA . PHE A 1 176 ? -21.597 61.844 10.710 1.00 31.23 186 PHE A CA 1
ATOM 1396 C C . PHE A 1 176 ? -20.557 60.748 10.537 1.00 42.63 186 PHE A C 1
ATOM 1397 O O . PHE A 1 176 ? -20.709 59.853 9.705 1.00 39.49 186 PHE A O 1
ATOM 1405 N N . LEU A 1 177 ? -19.503 60.822 11.336 1.00 37.93 187 LEU A N 1
ATOM 1406 C CA . LEU A 1 177 ? -18.428 59.848 11.268 1.00 36.00 187 LEU A CA 1
ATOM 1407 C C . LEU A 1 177 ? -18.078 59.312 12.649 1.00 41.85 187 LEU A C 1
ATOM 1408 O O . LEU A 1 177 ? -17.745 60.078 13.552 1.00 40.51 187 LEU A O 1
ATOM 1413 N N . ARG A 1 178 ? -18.168 57.997 12.814 1.00 40.86 188 ARG A N 1
ATOM 1414 C CA . ARG A 1 178 ? -17.675 57.357 14.024 1.00 39.55 188 ARG A CA 1
ATOM 1415 C C . ARG A 1 178 ? -16.698 56.245 13.684 1.00 43.24 188 ARG A C 1
ATOM 1416 O O . ARG A 1 178 ? -17.051 55.282 13.007 1.00 42.87 188 ARG A O 1
ATOM 1424 N N . ILE A 1 179 ? -15.464 56.394 14.147 1.00 39.13 189 ILE A N 1
ATOM 1425 C CA . ILE A 1 179 ? -14.511 55.298 14.125 1.00 38.90 189 ILE A CA 1
ATOM 1426 C C . ILE A 1 179 ? -14.492 54.706 15.522 1.00 42.64 189 ILE A C 1
ATOM 1427 O O . ILE A 1 179 ? -14.061 55.362 16.471 1.00 40.67 189 ILE A O 1
ATOM 1432 N N . ASP A 1 180 ? -14.984 53.476 15.645 1.00 38.46 190 ASP A N 1
ATOM 1433 C CA . ASP A 1 180 ? -15.179 52.842 16.947 1.00 41.15 190 ASP A CA 1
ATOM 1434 C C . ASP A 1 180 ? -13.900 52.831 17.772 1.00 52.78 190 ASP A C 1
ATOM 1435 O O . ASP A 1 180 ? -12.846 52.411 17.298 1.00 53.33 190 ASP A O 1
ATOM 1440 N N . GLY A 1 181 ? -14.004 53.318 19.004 1.00 53.22 191 GLY A N 1
ATOM 1441 C CA . GLY A 1 181 ? -12.879 53.358 19.920 1.00 47.88 191 GLY A CA 1
ATOM 1442 C C . GLY A 1 181 ? -11.851 54.427 19.598 1.00 46.23 191 GLY A C 1
ATOM 1443 O O . GLY A 1 181 ? -10.826 54.526 20.272 1.00 60.77 191 GLY A O 1
ATOM 1444 N N . VAL A 1 182 ? -12.120 55.238 18.578 1.00 47.08 192 VAL A N 1
ATOM 1445 C CA . VAL A 1 182 ? -11.134 56.209 18.113 1.00 48.78 192 VAL A CA 1
ATOM 1446 C C . VAL A 1 182 ? -11.636 57.657 18.146 1.00 43.71 192 VAL A C 1
ATOM 1447 O O . VAL A 1 182 ? -11.110 58.477 18.895 1.00 44.63 192 VAL A O 1
ATOM 1451 N N . LEU A 1 183 ? -12.641 57.977 17.335 1.00 36.47 193 LEU A N 1
ATOM 1452 C CA . LEU A 1 183 ? -13.133 59.351 17.271 1.00 44.21 193 LEU A CA 1
ATOM 1453 C C . LEU A 1 183 ? -14.559 59.459 16.746 1.00 41.60 193 LEU A C 1
ATOM 1454 O O . LEU A 1 183 ? -15.077 58.539 16.116 1.00 39.79 193 LEU A O 1
ATOM 1459 N N . ILE A 1 184 ? -15.177 60.605 17.013 1.00 37.94 194 ILE A N 1
ATOM 1460 C CA . ILE A 1 184 ? -16.462 60.958 16.427 1.00 42.82 194 ILE A CA 1
ATOM 1461 C C . ILE A 1 184 ? -16.351 62.338 15.792 1.00 43.63 194 ILE A C 1
ATOM 1462 O O . ILE A 1 184 ? -15.866 63.275 16.422 1.00 44.73 194 ILE A O 1
ATOM 1467 N N . ARG A 1 185 ? -16.791 62.453 14.544 1.00 38.37 195 ARG A N 1
ATOM 1468 C CA . ARG A 1 185 ? -16.727 63.713 13.813 1.00 43.67 195 ARG A CA 1
ATOM 1469 C C . ARG A 1 185 ? -18.087 64.038 13.203 1.00 44.04 195 ARG A C 1
ATOM 1470 O O . ARG A 1 185 ? -18.762 63.155 12.675 1.00 41.10 195 ARG A O 1
ATOM 1491 N N . ASN A 1 187 ? -20.067 67.074 10.779 1.00 30.47 197 ASN A N 1
ATOM 1492 C CA . ASN A 1 187 ? -20.135 68.312 10.012 1.00 36.63 197 ASN A CA 1
ATOM 1493 C C . ASN A 1 187 ? -21.584 68.653 9.679 1.00 43.97 197 ASN A C 1
ATOM 1494 O O . ASN A 1 187 ? -22.232 67.949 8.905 1.00 38.96 197 ASN A O 1
ATOM 1499 N N . ASP A 1 188 ? -22.088 69.733 10.268 1.00 38.05 198 ASP A N 1
ATOM 1500 C CA . ASP A 1 188 ? -23.476 70.136 10.066 1.00 39.84 198 ASP A CA 1
ATOM 1501 C C . ASP A 1 188 ? -23.593 71.379 9.196 1.00 43.41 198 ASP A C 1
ATOM 1502 O O . ASP A 1 188 ? -22.903 72.372 9.415 1.00 38.06 198 ASP A O 1
ATOM 1507 N N . THR A 1 189 ? -24.477 71.314 8.208 1.00 39.49 199 THR A N 1
ATOM 1508 C CA . THR A 1 189 ? -24.842 72.491 7.432 1.00 39.62 199 THR A CA 1
ATOM 1509 C C . THR A 1 189 ? -26.314 72.806 7.660 1.00 44.40 199 THR A C 1
ATOM 1510 O O . THR A 1 189 ? -27.190 72.037 7.267 1.00 41.11 199 THR A O 1
ATOM 1514 N N . ARG A 1 190 ? -26.582 73.932 8.311 1.00 34.78 200 ARG A N 1
ATOM 1515 C CA . ARG A 1 190 ? -27.952 74.335 8.597 1.00 38.16 200 ARG A CA 1
ATOM 1516 C C . ARG A 1 190 ? -28.394 75.458 7.666 1.00 43.80 200 ARG A C 1
ATOM 1517 O O . ARG A 1 190 ? -27.671 76.428 7.460 1.00 47.17 200 ARG A O 1
ATOM 1525 N N . LEU A 1 191 ? -29.587 75.308 7.104 1.00 41.62 201 LEU A N 1
ATOM 1526 C CA . LEU A 1 191 ? -30.119 76.259 6.138 1.00 45.16 201 LEU A CA 1
ATOM 1527 C C . LEU A 1 191 ? -31.482 76.758 6.601 1.00 51.36 201 LEU A C 1
ATOM 1528 O O . LEU A 1 191 ? -32.403 75.967 6.805 1.00 49.31 201 LEU A O 1
ATOM 1533 N N . TYR A 1 192 ? -31.608 78.069 6.770 1.00 40.08 202 TYR A N 1
ATOM 1534 C CA . TYR A 1 192 ? -32.841 78.654 7.282 1.00 41.00 202 TYR A CA 1
ATOM 1535 C C . TYR A 1 192 ? -33.337 79.797 6.404 1.00 51.29 202 TYR A C 1
ATOM 1536 O O . TYR A 1 192 ? -32.542 80.571 5.869 1.00 51.48 202 TYR A O 1
ATOM 1545 N N . HIS A 1 193 ? -34.655 79.900 6.265 1.00 49.47 203 HIS A N 1
ATOM 1546 C CA . HIS A 1 193 ? -35.262 80.970 5.481 1.00 48.79 203 HIS A CA 1
ATOM 1547 C C . HIS A 1 193 ? -36.617 81.388 6.037 1.00 52.15 203 HIS A C 1
ATOM 1548 O O . HIS A 1 193 ? -37.438 80.541 6.377 1.00 53.51 203 HIS A O 1
ATOM 1555 N N . GLU A 1 194 ? -36.836 82.697 6.128 1.00 54.37 204 GLU A N 1
ATOM 1556 C CA . GLU A 1 194 ? -38.142 83.248 6.479 1.00 51.30 204 GLU A CA 1
ATOM 1557 C C . GLU A 1 194 ? -38.819 83.800 5.229 1.00 56.12 204 GLU A C 1
ATOM 1558 O O . GLU A 1 194 ? -38.155 84.356 4.355 1.00 61.03 204 GLU A O 1
ATOM 1564 N N . ALA A 1 195 ? -40.138 83.646 5.157 1.00 59.68 205 ALA A N 1
ATOM 1565 C CA . ALA A 1 195 ? -40.907 83.954 3.951 1.00 71.47 205 ALA A CA 1
ATOM 1566 C C . ALA A 1 195 ? -40.671 85.364 3.408 1.00 78.29 205 ALA A C 1
ATOM 1567 O O . ALA A 1 195 ? -40.543 85.557 2.199 1.00 89.61 205 ALA A O 1
ATOM 1569 N N . ASP A 1 196 ? -40.609 86.342 4.302 1.00 74.82 206 ASP A N 1
ATOM 1570 C CA . ASP A 1 196 ? -40.473 87.737 3.896 1.00 99.23 206 ASP A CA 1
ATOM 1571 C C . ASP A 1 196 ? -39.081 88.063 3.357 1.00 99.32 206 ASP A C 1
ATOM 1572 O O . ASP A 1 196 ? -38.941 88.839 2.412 1.00 108.01 206 ASP A O 1
ATOM 1577 N N . LYS A 1 197 ? -38.059 87.463 3.960 1.00 81.89 207 LYS A N 1
ATOM 1578 C CA . LYS A 1 197 ? -36.668 87.783 3.644 1.00 65.56 207 LYS A CA 1
ATOM 1579 C C . LYS A 1 197 ? -36.288 87.468 2.200 1.00 61.83 207 LYS A C 1
ATOM 1580 O O . LYS A 1 197 ? -36.891 86.608 1.558 1.00 63.90 207 LYS A O 1
ATOM 1586 N N . THR A 1 198 ? -35.279 88.174 1.701 1.00 60.31 208 THR A N 1
ATOM 1587 C CA . THR A 1 198 ? -34.758 87.943 0.360 1.00 56.44 208 THR A CA 1
ATOM 1588 C C . THR A 1 198 ? -33.399 87.260 0.434 1.00 62.12 208 THR A C 1
ATOM 1589 O O . THR A 1 198 ? -32.515 87.519 -0.383 1.00 56.87 208 THR A O 1
ATOM 1593 N N . TYR A 1 199 ? -33.240 86.392 1.428 1.00 55.93 209 TYR A N 1
ATOM 1594 C CA . TYR A 1 199 ? -31.990 85.671 1.627 1.00 57.66 209 TYR A CA 1
ATOM 1595 C C . TYR A 1 199 ? -32.207 84.434 2.489 1.00 53.80 209 TYR A C 1
ATOM 1596 O O . TYR A 1 199 ? -33.202 84.335 3.209 1.00 53.81 209 TYR A O 1
ATOM 1613 N N . LEU A 1 201 ? -30.122 81.931 5.437 1.00 53.52 211 LEU A N 1
ATOM 1614 C CA . LEU A 1 201 ? -28.966 81.803 6.310 1.00 49.68 211 LEU A CA 1
ATOM 1615 C C . LEU A 1 201 ? -28.422 80.389 6.207 1.00 45.19 211 LEU A C 1
ATOM 1616 O O . LEU A 1 201 ? -29.179 79.422 6.287 1.00 47.81 211 LEU A O 1
ATOM 1621 N N . ARG A 1 202 ? -27.115 80.267 6.009 1.00 49.07 212 ARG A N 1
ATOM 1622 C CA . ARG A 1 202 ? -26.480 78.957 6.003 1.00 47.49 212 ARG A CA 1
ATOM 1623 C C . ARG A 1 202 ? -25.351 78.911 7.021 1.00 47.93 212 ARG A C 1
ATOM 1624 O O . ARG A 1 202 ? -24.333 79.585 6.868 1.00 47.22 212 ARG A O 1
ATOM 1632 N N . GLU A 1 203 ? -25.543 78.110 8.061 1.00 46.12 213 GLU A N 1
ATOM 1633 C CA . GLU A 1 203 ? -24.569 78.008 9.135 1.00 48.08 213 GLU A CA 1
ATOM 1634 C C . GLU A 1 203 ? -23.902 76.638 9.127 1.00 48.10 213 GLU A C 1
ATOM 1635 O O . GLU A 1 203 ? -24.562 75.607 9.251 1.00 47.34 213 GLU A O 1
ATOM 1641 N N . TYR A 1 204 ? -22.585 76.642 8.967 1.00 36.69 214 TYR A N 1
ATOM 1642 C CA . TYR A 1 204 ? -21.802 75.415 8.944 1.00 36.89 214 TYR A CA 1
ATOM 1643 C C . TYR A 1 204 ? -20.997 75.254 10.229 1.00 43.17 214 TYR A C 1
ATOM 1644 O O . TYR A 1 204 ? -20.353 76.197 10.687 1.00 47.45 214 TYR A O 1
ATOM 1653 N N . THR A 1 205 ? -21.043 74.061 10.812 1.00 39.75 215 THR A N 1
ATOM 1654 C CA . THR A 1 205 ? -20.220 73.750 11.976 1.00 40.56 215 THR A CA 1
ATOM 1655 C C . THR A 1 205 ? -19.543 72.401 11.800 1.00 49.55 215 THR A C 1
ATOM 1656 O O . THR A 1 205 ? -20.162 71.437 11.349 1.00 38.55 215 THR A O 1
ATOM 1660 N N . SER A 1 206 ? -18.265 72.342 12.150 1.00 37.86 216 SER A N 1
ATOM 1661 C CA . SER A 1 206 ? -17.532 71.088 12.148 1.00 41.32 216 SER A CA 1
ATOM 1662 C C . SER A 1 206 ? -17.115 70.751 13.573 1.00 36.62 216 SER A C 1
ATOM 1663 O O . SER A 1 206 ? -16.364 71.498 14.197 1.00 39.03 216 SER A O 1
ATOM 1666 N N . ARG A 1 207 ? -17.625 69.637 14.087 1.00 37.15 217 ARG A N 1
ATOM 1667 C CA . ARG A 1 207 ? -17.296 69.179 15.433 1.00 35.60 217 ARG A CA 1
ATOM 1668 C C . ARG A 1 207 ? -16.543 67.860 15.370 1.00 38.66 217 ARG A C 1
ATOM 1669 O O . ARG A 1 207 ? -16.775 67.052 14.473 1.00 40.93 217 ARG A O 1
ATOM 1677 N N . GLU A 1 208 ? -15.650 67.635 16.327 1.00 36.32 218 GLU A N 1
ATOM 1678 C CA . GLU A 1 208 ? -14.974 66.346 16.430 1.00 39.91 218 GLU A CA 1
ATOM 1679 C C . GLU A 1 208 ? -14.345 66.166 17.804 1.00 43.00 218 GLU A C 1
ATOM 1680 O O . GLU A 1 208 ? -14.004 67.138 18.480 1.00 42.08 218 GLU A O 1
ATOM 1686 N N . SER A 1 209 ? -14.202 64.909 18.210 1.00 40.75 219 SER A N 1
ATOM 1687 C CA . SER A 1 209 ? -13.560 64.571 19.471 1.00 39.52 219 SER A CA 1
ATOM 1688 C C . SER A 1 209 ? -13.049 63.140 19.451 1.00 47.19 219 SER A C 1
ATOM 1689 O O . SER A 1 209 ? -13.681 62.258 18.871 1.00 43.75 219 SER A O 1
ATOM 1692 N N . LYS A 1 210 ? -11.899 62.913 20.078 1.00 44.40 220 LYS A N 1
ATOM 1693 C CA . LYS A 1 210 ? -11.430 61.554 20.299 1.00 43.71 220 LYS A CA 1
ATOM 1694 C C . LYS A 1 210 ? -12.367 60.892 21.297 1.00 44.36 220 LYS A C 1
ATOM 1695 O O . LYS A 1 210 ? -12.864 61.543 22.216 1.00 39.10 220 LYS A O 1
ATOM 1701 N N . ILE A 1 211 ? -12.619 59.603 21.108 1.00 47.01 221 ILE A N 1
ATOM 1702 C CA . ILE A 1 211 ? -13.535 58.871 21.972 1.00 45.71 221 ILE A CA 1
ATOM 1703 C C . ILE A 1 211 ? -12.976 58.793 23.395 1.00 48.26 221 ILE A C 1
ATOM 1704 O O . ILE A 1 211 ? -13.730 58.762 24.370 1.00 54.94 221 ILE A O 1
ATOM 1709 N N . SER A 1 212 ? -11.650 58.813 23.507 1.00 44.87 222 SER A N 1
ATOM 1710 C CA . SER A 1 212 ? -10.980 58.795 24.805 1.00 49.25 222 SER A CA 1
ATOM 1711 C C . SER A 1 212 ? -11.400 59.981 25.673 1.00 47.25 222 SER A C 1
ATOM 1712 O O . SER A 1 212 ? -11.356 59.909 26.901 1.00 55.97 222 SER A O 1
ATOM 1715 N N . SER A 1 213 ? -11.805 61.069 25.025 1.00 39.64 223 SER A N 1
ATOM 1716 C CA . SER A 1 213 ? -12.270 62.259 25.732 1.00 43.17 223 SER A CA 1
ATOM 1717 C C . SER A 1 213 ? -13.782 62.231 25.942 1.00 43.73 223 SER A C 1
ATOM 1718 O O . SER A 1 213 ? -14.363 63.189 26.452 1.00 48.69 223 SER A O 1
ATOM 1721 N N . LEU A 1 214 ? -14.414 61.130 25.543 1.00 38.38 224 LEU A N 1
ATOM 1722 C CA . LEU A 1 214 ? -15.863 60.990 25.663 1.00 48.00 224 LEU A CA 1
ATOM 1723 C C . LEU A 1 214 ? -16.243 59.826 26.571 1.00 50.04 224 LEU A C 1
ATOM 1724 O O . LEU A 1 214 ? -17.371 59.336 26.529 1.00 57.55 224 LEU A O 1
ATOM 1737 N N . HIS A 1 216 ? -16.719 59.667 29.704 1.00 43.36 226 HIS A N 1
ATOM 1738 C CA . HIS A 1 216 ? -17.660 59.980 30.776 1.00 48.87 226 HIS A CA 1
ATOM 1739 C C . HIS A 1 216 ? -19.092 59.931 30.254 1.00 49.76 226 HIS A C 1
ATOM 1740 O O . HIS A 1 216 ? -20.053 59.964 31.024 1.00 57.52 226 HIS A O 1
ATOM 1747 N N . VAL A 1 217 ? -19.216 59.844 28.934 1.00 49.96 227 VAL A N 1
ATOM 1748 C CA . VAL A 1 217 ? -20.507 59.814 28.257 1.00 46.16 227 VAL A CA 1
ATOM 1749 C C . VAL A 1 217 ? -20.996 58.375 28.108 1.00 47.22 227 VAL A C 1
ATOM 1750 O O . VAL A 1 217 ? -20.205 57.485 27.795 1.00 54.40 227 VAL A O 1
ATOM 1754 N N . PRO A 1 218 ? -22.297 58.137 28.356 1.00 59.71 228 PRO A N 1
ATOM 1755 C CA . PRO A 1 218 ? -22.883 56.815 28.113 1.00 60.50 228 PRO A CA 1
ATOM 1756 C C . PRO A 1 218 ? -22.621 56.347 26.686 1.00 59.89 228 PRO A C 1
ATOM 1757 O O . PRO A 1 218 ? -23.001 57.043 25.745 1.00 56.21 228 PRO A O 1
ATOM 1761 N N . PRO A 1 219 ? -21.969 55.183 26.531 1.00 59.83 229 PRO A N 1
ATOM 1762 C CA . PRO A 1 219 ? -21.545 54.637 25.235 1.00 60.73 229 PRO A CA 1
ATOM 1763 C C . PRO A 1 219 ? -22.682 54.531 24.221 1.00 63.06 229 PRO A C 1
ATOM 1764 O O . PRO A 1 219 ? -22.432 54.548 23.016 1.00 64.11 229 PRO A O 1
ATOM 1768 N N . SER A 1 220 ? -23.914 54.429 24.708 1.00 58.97 230 SER A N 1
ATOM 1769 C CA . SER A 1 220 ? -25.077 54.333 23.835 1.00 57.80 230 SER A CA 1
ATOM 1770 C C . SER A 1 220 ? -25.273 55.601 23.008 1.00 59.64 230 SER A C 1
ATOM 1771 O O . SER A 1 220 ? -25.883 55.565 21.942 1.00 60.58 230 SER A O 1
ATOM 1774 N N . LEU A 1 221 ? -24.751 56.721 23.499 1.00 51.01 231 LEU A N 1
ATOM 1775 C CA . LEU A 1 221 ? -24.889 57.989 22.790 1.00 48.70 231 LEU A CA 1
ATOM 1776 C C . LEU A 1 221 ? -23.996 58.058 21.556 1.00 49.04 231 LEU A C 1
ATOM 1777 O O . LEU A 1 221 ? -24.212 58.891 20.676 1.00 47.71 231 LEU A O 1
ATOM 1782 N N . PHE A 1 222 ? -22.995 57.182 21.494 1.00 47.41 232 PHE A N 1
ATOM 1783 C CA . PHE A 1 222 ? -22.050 57.177 20.377 1.00 51.54 232 PHE A CA 1
ATOM 1784 C C . PHE A 1 222 ? -22.736 56.822 19.060 1.00 52.73 232 PHE A C 1
ATOM 1785 O O . PHE A 1 222 ? -22.223 57.125 17.984 1.00 53.56 232 PHE A O 1
ATOM 1793 N N . THR A 1 223 ? -23.894 56.176 19.149 1.00 48.13 233 THR A N 1
ATOM 1794 C CA . THR A 1 223 ? -24.649 55.802 17.959 1.00 49.17 233 THR A CA 1
ATOM 1795 C C . THR A 1 223 ? -25.845 56.733 17.746 1.00 55.08 233 THR A C 1
ATOM 1796 O O . THR A 1 223 ? -26.732 56.449 16.942 1.00 55.65 233 THR A O 1
ATOM 1800 N N . GLU A 1 224 ? -25.858 57.850 18.468 1.00 45.67 234 GLU A N 1
ATOM 1801 C CA . GLU A 1 224 ? -26.953 58.812 18.381 1.00 45.17 234 GLU A CA 1
ATOM 1802 C C . GLU A 1 224 ? -26.420 60.223 18.152 1.00 51.33 234 GLU A C 1
ATOM 1803 O O . GLU A 1 224 ? -26.101 60.930 19.108 1.00 56.63 234 GLU A O 1
ATOM 1809 N N . PRO A 1 225 ? -26.323 60.633 16.877 1.00 50.10 235 PRO A N 1
ATOM 1810 C CA . PRO A 1 225 ? -25.764 61.925 16.457 1.00 47.51 235 PRO A CA 1
ATOM 1811 C C . PRO A 1 225 ? -26.363 63.121 17.199 1.00 51.44 235 PRO A C 1
ATOM 1812 O O . PRO A 1 225 ? -25.617 63.987 17.657 1.00 46.20 235 PRO A O 1
ATOM 1816 N N . ASN A 1 226 ? -27.686 63.160 17.320 1.00 45.59 236 ASN A N 1
ATOM 1817 C CA . ASN A 1 226 ? -28.365 64.272 17.981 1.00 52.75 236 ASN A CA 1
ATOM 1818 C C . ASN A 1 226 ? -27.971 64.427 19.445 1.00 49.08 236 ASN A C 1
ATOM 1819 O O . ASN A 1 226 ? -27.962 65.534 19.978 1.00 54.13 236 ASN A O 1
ATOM 1824 N N . GLU A 1 227 ? -27.643 63.314 20.090 1.00 46.47 237 GLU A N 1
ATOM 1825 C CA . GLU A 1 227 ? -27.348 63.325 21.516 1.00 47.56 237 GLU A CA 1
ATOM 1826 C C . GLU A 1 227 ? -25.870 63.556 21.814 1.00 46.65 237 GLU A C 1
ATOM 1827 O O . GLU A 1 227 ? -25.524 64.158 22.828 1.00 48.89 237 GLU A O 1
ATOM 1833 N N . ILE A 1 228 ? -24.999 63.079 20.930 1.00 44.04 238 ILE A N 1
ATOM 1834 C CA . ILE A 1 228 ? -23.561 63.143 21.172 1.00 41.49 238 ILE A CA 1
ATOM 1835 C C . ILE A 1 228 ? -22.977 64.489 20.742 1.00 45.94 238 ILE A C 1
ATOM 1836 O O . ILE A 1 228 ? -21.901 64.881 21.194 1.00 49.38 238 ILE A O 1
ATOM 1841 N N . SER A 1 229 ? -23.708 65.199 19.887 1.00 40.70 239 SER A N 1
ATOM 1842 C CA . SER A 1 229 ? -23.229 66.442 19.283 1.00 46.00 239 SER A CA 1
ATOM 1843 C C . SER A 1 229 ? -22.735 67.472 20.296 1.00 42.30 239 SER A C 1
ATOM 1844 O O . SER A 1 229 ? -21.692 68.094 20.099 1.00 43.59 239 SER A O 1
ATOM 1847 N N . GLN A 1 230 ? -23.486 67.643 21.379 1.00 37.62 240 GLN A N 1
ATOM 1848 C CA . GLN A 1 230 ? -23.175 68.661 22.379 1.00 42.21 240 GLN A CA 1
ATOM 1849 C C . GLN A 1 230 ? -21.849 68.400 23.092 1.00 38.37 240 GLN A C 1
ATOM 1850 O O . GLN A 1 230 ? -21.257 69.316 23.658 1.00 48.96 240 GLN A O 1
ATOM 1856 N N . TYR A 1 231 ? -21.392 67.152 23.062 1.00 40.38 241 TYR A N 1
ATOM 1857 C CA . TYR A 1 231 ? -20.156 66.768 23.741 1.00 42.95 241 TYR A CA 1
ATOM 1858 C C . TYR A 1 231 ? -18.928 66.968 22.859 1.00 49.38 241 TYR A C 1
ATOM 1859 O O . TYR A 1 231 ? -17.795 66.811 23.312 1.00 45.24 241 TYR A O 1
ATOM 1868 N N . LEU A 1 232 ? -19.156 67.313 21.597 1.00 42.15 242 LEU A N 1
ATOM 1869 C CA . LEU A 1 232 ? -18.066 67.482 20.646 1.00 35.47 242 LEU A CA 1
ATOM 1870 C C . LEU A 1 232 ? -17.677 68.949 20.503 1.00 41.81 242 LEU A C 1
ATOM 1871 O O . LEU A 1 232 ? -18.523 69.791 20.199 1.00 42.83 242 LEU A O 1
ATOM 1876 N N . PRO A 1 233 ? -16.391 69.261 20.723 1.00 43.40 243 PRO A N 1
ATOM 1877 C CA . PRO A 1 233 ? -15.893 70.628 20.528 1.00 46.15 243 PRO A CA 1
ATOM 1878 C C . PRO A 1 233 ? -16.029 71.093 19.079 1.00 44.19 243 PRO A C 1
ATOM 1879 O O . PRO A 1 233 ? -15.820 70.307 18.154 1.00 40.63 243 PRO A O 1
ATOM 1883 N N . ILE A 1 234 ? -16.384 72.359 18.893 1.00 42.64 244 ILE A N 1
ATOM 1884 C CA . ILE A 1 234 ? -16.463 72.949 17.564 1.00 40.57 244 ILE A CA 1
ATOM 1885 C C . ILE A 1 234 ? -15.083 73.416 17.117 1.00 46.82 244 ILE A C 1
ATOM 1886 O O . ILE A 1 234 ? -14.442 74.213 17.800 1.00 45.58 244 ILE A O 1
ATOM 1891 N N . LYS A 1 235 ? -14.626 72.919 15.971 1.00 38.96 245 LYS A N 1
ATOM 1892 C CA . LYS A 1 235 ? -13.299 73.274 15.474 1.00 46.04 245 LYS A CA 1
ATOM 1893 C C . LYS A 1 235 ? -13.384 74.193 14.261 1.00 41.08 245 LYS A C 1
ATOM 1894 O O . LYS A 1 235 ? -12.399 74.824 13.876 1.00 53.18 245 LYS A O 1
ATOM 1900 N N . GLU A 1 236 ? -14.567 74.270 13.666 1.00 42.84 246 GLU A N 1
ATOM 1901 C CA . GLU A 1 236 ? -14.801 75.183 12.556 1.00 44.74 246 GLU A CA 1
ATOM 1902 C C . GLU A 1 236 ? -16.261 75.608 12.533 1.00 51.38 246 GLU A C 1
ATOM 1903 O O . GLU A 1 236 ? -17.157 74.781 12.681 1.00 39.85 246 GLU A O 1
ATOM 1909 N N . ALA A 1 237 ? -16.496 76.903 12.357 1.00 38.78 247 ALA A N 1
ATOM 1910 C CA . ALA A 1 237 ? -17.854 77.428 12.311 1.00 48.98 247 ALA A CA 1
ATOM 1911 C C . ALA A 1 237 ? -17.942 78.621 11.370 1.00 52.15 247 ALA A C 1
ATOM 1912 O O . ALA A 1 237 ? -17.223 79.606 11.527 1.00 61.12 247 ALA A O 1
ATOM 1914 N N . VAL A 1 238 ? -18.822 78.514 10.381 1.00 55.59 248 VAL A N 1
ATOM 1915 C CA . VAL A 1 238 ? -18.997 79.556 9.376 1.00 58.09 248 VAL A CA 1
ATOM 1916 C C . VAL A 1 238 ? -20.476 79.849 9.158 1.00 65.36 248 VAL A C 1
ATOM 1917 O O . VAL A 1 238 ? -21.285 78.927 9.051 1.00 66.47 248 VAL A O 1
ATOM 1921 N N . CYS A 1 239 ? -20.832 81.127 9.103 1.00 56.78 249 CYS A N 1
ATOM 1922 C CA A CYS A 1 239 ? -22.201 81.493 8.765 0.50 58.14 249 CYS A CA 1
ATOM 1923 C CA B CYS A 1 239 ? -22.198 81.541 8.805 0.50 57.51 249 CYS A CA 1
ATOM 1924 C C . CYS A 1 239 ? -22.217 82.436 7.572 1.00 61.16 249 CYS A C 1
ATOM 1925 O O . CYS A 1 239 ? -21.501 83.435 7.529 1.00 57.37 249 CYS A O 1
ATOM 1930 N N . GLU A 1 240 ? -23.037 82.091 6.586 1.00 50.38 250 GLU A N 1
ATOM 1931 C CA . GLU A 1 240 ? -23.115 82.875 5.362 1.00 53.78 250 GLU A CA 1
ATOM 1932 C C . GLU A 1 240 ? -24.556 83.198 4.998 1.00 46.60 250 GLU A C 1
ATOM 1933 O O . GLU A 1 240 ? -25.477 82.477 5.376 1.00 50.82 250 GLU A O 1
ATOM 1939 N N . LYS A 1 241 ? -24.744 84.294 4.273 1.00 47.64 251 LYS A N 1
ATOM 1940 C CA . LYS A 1 241 ? -26.044 84.614 3.705 1.00 52.10 251 LYS A CA 1
ATOM 1941 C C . LYS A 1 241 ? -26.080 84.180 2.253 1.00 54.83 251 LYS A C 1
ATOM 1942 O O . LYS A 1 241 ? -25.105 84.353 1.522 1.00 53.66 251 LYS A O 1
ATOM 1948 N N . LEU A 1 242 ? -27.202 83.605 1.839 1.00 54.18 252 LEU A N 1
ATOM 1949 C CA . LEU A 1 242 ? -27.406 83.270 0.439 1.00 48.81 252 LEU A CA 1
ATOM 1950 C C . LEU A 1 242 ? -28.410 84.248 -0.152 1.00 53.13 252 LEU A C 1
ATOM 1951 O O . LEU A 1 242 ? -29.619 84.050 -0.048 1.00 50.57 252 LEU A O 1
ATOM 1956 N N . ILE A 1 243 ? -27.897 85.312 -0.761 1.00 58.14 253 ILE A N 1
ATOM 1957 C CA . ILE A 1 243 ? -28.738 86.398 -1.250 1.00 49.71 253 ILE A CA 1
ATOM 1958 C C . ILE A 1 243 ? -29.495 86.015 -2.516 1.00 59.07 253 ILE A C 1
ATOM 1959 O O . ILE A 1 243 ? -28.919 85.455 -3.449 1.00 62.09 253 ILE A O 1
ATOM 1964 N N . PHE A 1 244 ? -30.790 86.316 -2.538 1.00 58.57 254 PHE A N 1
ATOM 1965 C CA . PHE A 1 244 ? -31.606 86.103 -3.728 1.00 56.56 254 PHE A CA 1
ATOM 1966 C C . PHE A 1 244 ? -31.140 87.033 -4.842 1.00 61.76 254 PHE A C 1
ATOM 1967 O O . PHE A 1 244 ? -30.814 88.192 -4.584 1.00 64.52 254 PHE A O 1
ATOM 1975 N N . PRO A 1 245 ? -31.105 86.529 -6.084 1.00 66.88 255 PRO A N 1
ATOM 1976 C CA . PRO A 1 245 ? -30.773 87.378 -7.235 1.00 76.71 255 PRO A CA 1
ATOM 1977 C C . PRO A 1 245 ? -31.845 88.436 -7.484 1.00 84.31 255 PRO A C 1
ATOM 1978 O O . PRO A 1 245 ? -32.983 88.269 -7.045 1.00 87.14 255 PRO A O 1
ATOM 1982 N N . GLU A 1 246 ? -31.479 89.511 -8.175 1.00 94.25 256 GLU A N 1
ATOM 1983 C CA . GLU A 1 246 ? -32.405 90.609 -8.438 1.00 96.37 256 GLU A CA 1
ATOM 1984 C C . GLU A 1 246 ? -33.578 90.164 -9.307 1.00 96.85 256 GLU A C 1
ATOM 1985 O O . GLU A 1 246 ? -33.400 89.780 -10.463 1.00 98.57 256 GLU A O 1
ATOM 1987 N N . GLY B 1 1 ? -41.773 61.178 2.167 1.00 64.34 11 GLY B N 1
ATOM 1988 C CA . GLY B 1 1 ? -42.224 62.494 2.577 1.00 60.26 11 GLY B CA 1
ATOM 1989 C C . GLY B 1 1 ? -43.298 62.450 3.646 1.00 74.01 11 GLY B C 1
ATOM 1990 O O . GLY B 1 1 ? -44.077 61.500 3.723 1.00 76.85 11 GLY B O 1
ATOM 1991 N N . HIS B 1 2 ? -43.334 63.486 4.476 1.00 67.83 12 HIS B N 1
ATOM 1992 C CA . HIS B 1 2 ? -44.344 63.609 5.518 1.00 57.62 12 HIS B CA 1
ATOM 1993 C C . HIS B 1 2 ? -45.038 64.965 5.419 1.00 60.21 12 HIS B C 1
ATOM 1994 O O . HIS B 1 2 ? -44.383 66.004 5.340 1.00 61.84 12 HIS B O 1
ATOM 2009 N N . ALA B 1 4 ? -48.435 67.524 6.797 1.00 56.82 14 ALA B N 1
ATOM 2010 C CA . ALA B 1 4 ? -49.481 67.783 7.779 1.00 61.71 14 ALA B CA 1
ATOM 2011 C C . ALA B 1 4 ? -50.342 68.974 7.373 1.00 68.73 14 ALA B C 1
ATOM 2012 O O . ALA B 1 4 ? -49.846 69.957 6.821 1.00 73.04 14 ALA B O 1
ATOM 2014 N N . SER B 1 5 ? -51.636 68.873 7.651 1.00 75.27 15 SER B N 1
ATOM 2015 C CA . SER B 1 5 ? -52.583 69.935 7.337 1.00 79.18 15 SER B CA 1
ATOM 2016 C C . SER B 1 5 ? -53.770 69.860 8.288 1.00 77.48 15 SER B C 1
ATOM 2017 O O . SER B 1 5 ? -54.718 69.110 8.055 1.00 77.82 15 SER B O 1
ATOM 2020 N N . GLY B 1 6 ? -53.711 70.637 9.365 1.00 78.73 16 GLY B N 1
ATOM 2021 C CA . GLY B 1 6 ? -54.732 70.583 10.392 1.00 77.83 16 GLY B CA 1
ATOM 2022 C C . GLY B 1 6 ? -54.619 69.305 11.200 1.00 85.81 16 GLY B C 1
ATOM 2023 O O . GLY B 1 6 ? -53.528 68.939 11.636 1.00 87.09 16 GLY B O 1
ATOM 2024 N N . PRO B 1 7 ? -55.749 68.611 11.399 1.00 77.72 17 PRO B N 1
ATOM 2025 C CA . PRO B 1 7 ? -55.775 67.358 12.157 1.00 76.79 17 PRO B CA 1
ATOM 2026 C C . PRO B 1 7 ? -55.297 66.166 11.332 1.00 77.21 17 PRO B C 1
ATOM 2027 O O . PRO B 1 7 ? -55.254 65.046 11.839 1.00 84.31 17 PRO B O 1
ATOM 2031 N N . TRP B 1 8 ? -54.941 66.412 10.075 1.00 71.34 18 TRP B N 1
ATOM 2032 C CA . TRP B 1 8 ? -54.538 65.341 9.170 1.00 71.56 18 TRP B CA 1
ATOM 2033 C C . TRP B 1 8 ? -53.027 65.245 8.993 1.00 64.40 18 TRP B C 1
ATOM 2034 O O . TRP B 1 8 ? -52.326 66.256 8.939 1.00 67.93 18 TRP B O 1
ATOM 2045 N N . LYS B 1 9 ? -52.537 64.014 8.904 1.00 57.18 19 LYS B N 1
ATOM 2046 C CA . LYS B 1 9 ? -51.128 63.759 8.648 1.00 45.69 19 LYS B CA 1
ATOM 2047 C C . LYS B 1 9 ? -50.982 62.761 7.510 1.00 57.88 19 LYS B C 1
ATOM 2048 O O . LYS B 1 9 ? -51.611 61.702 7.513 1.00 51.43 19 LYS B O 1
ATOM 2050 N N . LEU B 1 10 ? -50.158 63.111 6.530 1.00 47.11 20 LEU B N 1
ATOM 2051 C CA . LEU B 1 10 ? -49.877 62.221 5.413 1.00 46.31 20 LEU B CA 1
ATOM 2052 C C . LEU B 1 10 ? -48.433 61.742 5.484 1.00 53.95 20 LEU B C 1
ATOM 2053 O O . LEU B 1 10 ? -47.503 62.547 5.469 1.00 59.70 20 LEU B O 1
ATOM 2058 N N . THR B 1 11 ? -48.251 60.429 5.571 1.00 47.55 21 THR B N 1
ATOM 2059 C CA . THR B 1 11 ? -46.918 59.851 5.697 1.00 56.15 21 THR B CA 1
ATOM 2060 C C . THR B 1 11 ? -46.609 58.875 4.569 1.00 53.52 21 THR B C 1
ATOM 2061 O O . THR B 1 11 ? -47.372 57.944 4.311 1.00 49.34 21 THR B O 1
ATOM 2065 N N . ALA B 1 12 ? -45.485 59.101 3.897 1.00 42.31 22 ALA B N 1
ATOM 2066 C CA . ALA B 1 12 ? -45.010 58.190 2.865 1.00 43.41 22 ALA B CA 1
ATOM 2067 C C . ALA B 1 12 ? -43.570 57.786 3.150 1.00 54.72 22 ALA B C 1
ATOM 2068 O O . ALA B 1 12 ? -42.655 58.602 3.046 1.00 62.35 22 ALA B O 1
ATOM 2070 N N . SER B 1 13 ? -43.376 56.522 3.512 1.00 50.80 23 SER B N 1
ATOM 2071 C CA . SER B 1 13 ? -42.059 56.032 3.899 1.00 47.05 23 SER B CA 1
ATOM 2072 C C . SER B 1 13 ? -41.443 55.152 2.819 1.00 54.05 23 SER B C 1
ATOM 2073 O O . SER B 1 13 ? -42.085 54.234 2.314 1.00 47.88 23 SER B O 1
ATOM 2076 N N . LYS B 1 14 ? -40.194 55.442 2.468 1.00 40.47 24 LYS B N 1
ATOM 2077 C CA . LYS B 1 14 ? -39.450 54.627 1.516 1.00 46.51 24 LYS B CA 1
ATOM 2078 C C . LYS B 1 14 ? -38.122 54.181 2.113 1.00 56.28 24 LYS B C 1
ATOM 2079 O O . LYS B 1 14 ? -37.272 55.011 2.428 1.00 57.95 24 LYS B O 1
ATOM 2085 N N . THR B 1 15 ? -37.944 52.875 2.268 1.00 51.14 25 THR B N 1
ATOM 2086 C CA . THR B 1 15 ? -36.684 52.337 2.766 1.00 58.24 25 THR B CA 1
ATOM 2087 C C . THR B 1 15 ? -36.223 51.161 1.914 1.00 54.80 25 THR B C 1
ATOM 2088 O O . THR B 1 15 ? -36.797 50.882 0.863 1.00 47.88 25 THR B O 1
ATOM 2092 N N . HIS B 1 16 ? -35.187 50.472 2.381 1.00 56.16 26 HIS B N 1
ATOM 2093 C CA . HIS B 1 16 ? -34.583 49.383 1.624 1.00 55.55 26 HIS B CA 1
ATOM 2094 C C . HIS B 1 16 ? -35.440 48.120 1.620 1.00 56.05 26 HIS B C 1
ATOM 2095 O O . HIS B 1 16 ? -36.490 48.058 2.260 1.00 47.39 26 HIS B O 1
ATOM 2102 N N . ILE B 1 17 ? -34.972 47.114 0.890 1.00 66.01 27 ILE B N 1
ATOM 2103 C CA . ILE B 1 17 ? -35.665 45.840 0.789 1.00 63.81 27 ILE B CA 1
ATOM 2104 C C . ILE B 1 17 ? -35.591 45.079 2.111 1.00 63.16 27 ILE B C 1
ATOM 2105 O O . ILE B 1 17 ? -34.699 45.318 2.925 1.00 75.22 27 ILE B O 1
ATOM 2118 N N . LYS B 1 19 ? -34.652 42.148 4.508 1.00 55.74 29 LYS B N 1
ATOM 2119 C CA . LYS B 1 19 ? -33.551 41.189 4.545 1.00 67.41 29 LYS B CA 1
ATOM 2120 C C . LYS B 1 19 ? -34.067 39.754 4.473 1.00 64.94 29 LYS B C 1
ATOM 2121 O O . LYS B 1 19 ? -35.223 39.486 4.798 1.00 60.52 29 LYS B O 1
ATOM 2123 N N . SER B 1 20 ? -33.197 38.841 4.050 1.00 74.65 30 SER B N 1
ATOM 2124 C CA . SER B 1 20 ? -33.568 37.443 3.835 1.00 82.69 30 SER B CA 1
ATOM 2125 C C . SER B 1 20 ? -34.097 36.764 5.095 1.00 82.13 30 SER B C 1
ATOM 2126 O O . SER B 1 20 ? -35.089 36.036 5.043 1.00 88.83 30 SER B O 1
ATOM 2129 N N . ALA B 1 21 ? -33.431 37.003 6.220 1.00 81.45 31 ALA B N 1
ATOM 2130 C CA . ALA B 1 21 ? -33.809 36.386 7.487 1.00 75.98 31 ALA B CA 1
ATOM 2131 C C . ALA B 1 21 ? -35.231 36.757 7.893 1.00 82.91 31 ALA B C 1
ATOM 2132 O O . ALA B 1 21 ? -35.966 35.935 8.440 1.00 92.51 31 ALA B O 1
ATOM 2134 N N . ASP B 1 22 ? -35.615 37.999 7.617 1.00 68.73 32 ASP B N 1
ATOM 2135 C CA . ASP B 1 22 ? -36.947 38.480 7.962 1.00 71.31 32 ASP B CA 1
ATOM 2136 C C . ASP B 1 22 ? -37.990 38.017 6.951 1.00 65.83 32 ASP B C 1
ATOM 2137 O O . ASP B 1 22 ? -39.146 37.784 7.307 1.00 74.69 32 ASP B O 1
ATOM 2142 N N . VAL B 1 23 ? -37.577 37.890 5.693 1.00 68.87 33 VAL B N 1
ATOM 2143 C CA . VAL B 1 23 ? -38.453 37.391 4.637 1.00 66.85 33 VAL B CA 1
ATOM 2144 C C . VAL B 1 23 ? -38.932 35.981 4.962 1.00 66.92 33 VAL B C 1
ATOM 2145 O O . VAL B 1 23 ? -40.125 35.683 4.880 1.00 54.20 33 VAL B O 1
ATOM 2149 N N . GLU B 1 24 ? -37.988 35.127 5.340 1.00 64.00 34 GLU B N 1
ATOM 2150 C CA . GLU B 1 24 ? -38.282 33.746 5.700 1.00 68.06 34 GLU B CA 1
ATOM 2151 C C . GLU B 1 24 ? -39.299 33.682 6.835 1.00 69.96 34 GLU B C 1
ATOM 2152 O O . GLU B 1 24 ? -40.278 32.938 6.767 1.00 66.70 34 GLU B O 1
ATOM 2158 N N . LYS B 1 25 ? -39.061 34.480 7.872 1.00 64.87 35 LYS B N 1
ATOM 2159 C CA . LYS B 1 25 ? -39.932 34.518 9.042 1.00 61.75 35 LYS B CA 1
ATOM 2160 C C . LYS B 1 25 ? -41.337 35.006 8.694 1.00 66.01 35 LYS B C 1
ATOM 2161 O O . LYS B 1 25 ? -42.329 34.416 9.122 1.00 62.23 35 LYS B O 1
ATOM 2167 N N . LEU B 1 26 ? -41.418 36.081 7.916 1.00 59.38 36 LEU B N 1
ATOM 2168 C CA . LEU B 1 26 ? -42.705 36.670 7.559 1.00 52.50 36 LEU B CA 1
ATOM 2169 C C . LEU B 1 26 ? -43.497 35.764 6.619 1.00 57.82 36 LEU B C 1
ATOM 2170 O O . LEU B 1 26 ? -44.721 35.670 6.720 1.00 60.78 36 LEU B O 1
ATOM 2175 N N . ALA B 1 27 ? -42.793 35.102 5.706 1.00 58.29 37 ALA B N 1
ATOM 2176 C CA . ALA B 1 27 ? -43.427 34.166 4.785 1.00 60.88 37 ALA B CA 1
ATOM 2177 C C . ALA B 1 27 ? -44.088 33.033 5.560 1.00 55.79 37 ALA B C 1
ATOM 2178 O O . ALA B 1 27 ? -45.153 32.545 5.182 1.00 62.71 37 ALA B O 1
ATOM 2180 N N . ASP B 1 28 ? -43.448 32.625 6.650 1.00 52.33 38 ASP B N 1
ATOM 2181 C CA . ASP B 1 28 ? -44.009 31.613 7.537 1.00 69.22 38 ASP B CA 1
ATOM 2182 C C . ASP B 1 28 ? -45.316 32.093 8.159 1.00 64.41 38 ASP B C 1
ATOM 2183 O O . ASP B 1 28 ? -46.323 31.386 8.130 1.00 63.37 38 ASP B O 1
ATOM 2188 N N . GLU B 1 29 ? -45.289 33.301 8.717 1.00 66.80 39 GLU B N 1
ATOM 2189 C CA . GLU B 1 29 ? -46.465 33.895 9.346 1.00 72.36 39 GLU B CA 1
ATOM 2190 C C . GLU B 1 29 ? -47.626 34.018 8.365 1.00 69.27 39 GLU B C 1
ATOM 2191 O O . GLU B 1 29 ? -48.783 33.802 8.725 1.00 71.42 39 GLU B O 1
ATOM 2197 N N . LEU B 1 30 ? -47.304 34.364 7.123 1.00 51.63 40 LEU B N 1
ATOM 2198 C CA . LEU B 1 30 ? -48.314 34.545 6.086 1.00 48.30 40 LEU B CA 1
ATOM 2199 C C . LEU B 1 30 ? -48.686 33.224 5.419 1.00 55.64 40 LEU B C 1
ATOM 2200 O O . LEU B 1 30 ? -49.563 33.185 4.553 1.00 62.22 40 LEU B O 1
ATOM 2205 N N . HIS B 1 31 ? -48.015 32.151 5.833 1.00 55.68 41 HIS B N 1
ATOM 2206 C CA . HIS B 1 31 ? -48.220 30.818 5.267 1.00 58.87 41 HIS B CA 1
ATOM 2207 C C . HIS B 1 31 ? -48.013 30.824 3.756 1.00 58.93 41 HIS B C 1
ATOM 2208 O O . HIS B 1 31 ? -48.837 30.314 2.996 1.00 59.38 41 HIS B O 1
ATOM 2223 N N . PRO B 1 33 ? -44.851 30.231 0.641 1.00 51.02 43 PRO B N 1
ATOM 2224 C CA . PRO B 1 33 ? -43.530 29.642 0.399 1.00 51.88 43 PRO B CA 1
ATOM 2225 C C . PRO B 1 33 ? -42.433 30.696 0.416 1.00 57.40 43 PRO B C 1
ATOM 2226 O O . PRO B 1 33 ? -41.324 30.435 0.882 1.00 65.09 43 PRO B O 1
ATOM 2230 N N . SER B 1 34 ? -42.757 31.882 -0.086 1.00 54.49 44 SER B N 1
ATOM 2231 C CA . SER B 1 34 ? -41.814 32.988 -0.118 1.00 59.81 44 SER B CA 1
ATOM 2232 C C . SER B 1 34 ? -42.537 34.309 -0.336 1.00 52.64 44 SER B C 1
ATOM 2233 O O . SER B 1 34 ? -43.743 34.338 -0.577 1.00 53.14 44 SER B O 1
ATOM 2236 N N . LEU B 1 35 ? -41.788 35.401 -0.246 1.00 45.83 45 LEU B N 1
ATOM 2237 C CA . LEU B 1 35 ? -42.317 36.732 -0.505 1.00 47.43 45 LEU B CA 1
ATOM 2238 C C . LEU B 1 35 ? -41.778 37.221 -1.848 1.00 42.04 45 LEU B C 1
ATOM 2239 O O . LEU B 1 35 ? -40.821 36.646 -2.367 1.00 51.67 45 LEU B O 1
ATOM 2244 N N . PRO B 1 36 ? -42.403 38.261 -2.429 1.00 44.07 46 PRO B N 1
ATOM 2245 C CA . PRO B 1 36 ? -41.870 38.838 -3.669 1.00 48.01 46 PRO B CA 1
ATOM 2246 C C . PRO B 1 36 ? -40.397 39.213 -3.532 1.00 46.18 46 PRO B C 1
ATOM 2247 O O . PRO B 1 36 ? -40.007 39.684 -2.463 1.00 46.22 46 PRO B O 1
ATOM 2251 N N . GLU B 1 37 ? -39.610 38.987 -4.586 1.00 42.15 47 GLU B N 1
ATOM 2252 C CA . GLU B 1 37 ? -38.170 39.260 -4.586 1.00 47.48 47 GLU B CA 1
ATOM 2253 C C . GLU B 1 37 ? -37.860 40.611 -3.966 1.00 54.67 47 GLU B C 1
ATOM 2254 O O . GLU B 1 37 ? -36.974 40.736 -3.122 1.00 58.15 47 GLU B O 1
ATOM 2281 N N . PHE B 1 40 ? -40.879 45.493 0.120 1.00 49.19 50 PHE B N 1
ATOM 2282 C CA . PHE B 1 40 ? -40.690 46.726 0.875 1.00 45.82 50 PHE B CA 1
ATOM 2283 C C . PHE B 1 40 ? -41.566 46.744 2.125 1.00 45.05 50 PHE B C 1
ATOM 2284 O O . PHE B 1 40 ? -42.558 47.470 2.190 1.00 45.46 50 PHE B O 1
ATOM 2292 N N . GLY B 1 41 ? -41.181 45.948 3.118 1.00 45.30 51 GLY B N 1
ATOM 2293 C CA . GLY B 1 41 ? -41.985 45.757 4.313 1.00 47.20 51 GLY B CA 1
ATOM 2294 C C . GLY B 1 41 ? -42.118 46.968 5.217 1.00 56.00 51 GLY B C 1
ATOM 2295 O O . GLY B 1 41 ? -43.058 47.056 6.008 1.00 61.73 51 GLY B O 1
ATOM 2296 N N . ASP B 1 42 ? -41.180 47.902 5.112 1.00 50.98 52 ASP B N 1
ATOM 2297 C CA . ASP B 1 42 ? -41.223 49.098 5.944 1.00 49.65 52 ASP B CA 1
ATOM 2298 C C . ASP B 1 42 ? -41.715 50.311 5.160 1.00 49.96 52 ASP B C 1
ATOM 2299 O O . ASP B 1 42 ? -41.760 51.423 5.684 1.00 56.59 52 ASP B O 1
ATOM 2304 N N . ASN B 1 43 ? -42.087 50.094 3.903 1.00 47.37 53 ASN B N 1
ATOM 2305 C CA . ASN B 1 43 ? -42.692 51.154 3.110 1.00 45.82 53 ASN B CA 1
ATOM 2306 C C . ASN B 1 43 ? -44.163 51.302 3.460 1.00 51.43 53 ASN B C 1
ATOM 2307 O O . ASN B 1 43 ? -44.819 50.333 3.843 1.00 47.28 53 ASN B O 1
ATOM 2312 N N . VAL B 1 44 ? -44.678 52.518 3.324 1.00 43.56 54 VAL B N 1
ATOM 2313 C CA . VAL B 1 44 ? -46.071 52.786 3.645 1.00 42.75 54 VAL B CA 1
ATOM 2314 C C . VAL B 1 44 ? -46.524 54.116 3.054 1.00 44.88 54 VAL B C 1
ATOM 2315 O O . VAL B 1 44 ? -45.732 55.046 2.893 1.00 51.04 54 VAL B O 1
ATOM 2319 N N . LEU B 1 45 ? -47.797 54.183 2.694 1.00 39.43 55 LEU B N 1
ATOM 2320 C CA . LEU B 1 45 ? -48.450 55.452 2.420 1.00 45.43 55 LEU B CA 1
ATOM 2321 C C . LEU B 1 45 ? -49.656 55.533 3.342 1.00 42.89 55 LEU B C 1
ATOM 2322 O O . LEU B 1 45 ? -50.582 54.730 3.232 1.00 42.95 55 LEU B O 1
ATOM 2327 N N . ARG B 1 46 ? -49.631 56.487 4.267 1.00 43.53 56 ARG B N 1
ATOM 2328 C CA . ARG B 1 46 ? -50.632 56.545 5.327 1.00 46.35 56 ARG B CA 1
ATOM 2329 C C . ARG B 1 46 ? -51.342 57.891 5.400 1.00 56.00 56 ARG B C 1
ATOM 2330 O O . ARG B 1 46 ? -50.709 58.945 5.383 1.00 48.87 56 ARG B O 1
ATOM 2338 N N . ILE B 1 47 ? -52.668 57.835 5.473 1.00 45.90 57 ILE B N 1
ATOM 2339 C CA . ILE B 1 47 ? -53.495 59.017 5.677 1.00 46.00 57 ILE B CA 1
ATOM 2340 C C . ILE B 1 47 ? -54.259 58.865 6.986 1.00 49.98 57 ILE B C 1
ATOM 2341 O O . ILE B 1 47 ? -55.110 57.986 7.112 1.00 50.06 57 ILE B O 1
ATOM 2346 N N . GLN B 1 48 ? -53.957 59.709 7.965 1.00 46.66 58 GLN B N 1
ATOM 2347 C CA . GLN B 1 48 ? -54.541 59.529 9.288 1.00 55.63 58 GLN B CA 1
ATOM 2348 C C . GLN B 1 48 ? -54.978 60.835 9.941 1.00 62.42 58 GLN B C 1
ATOM 2349 O O . GLN B 1 48 ? -54.306 61.861 9.831 1.00 62.37 58 GLN B O 1
ATOM 2355 N N . HIS B 1 49 ? -56.120 60.778 10.618 1.00 62.58 59 HIS B N 1
ATOM 2356 C CA . HIS B 1 49 ? -56.647 61.908 11.370 1.00 65.75 59 HIS B CA 1
ATOM 2357 C C . HIS B 1 49 ? -56.070 61.895 12.783 1.00 63.80 59 HIS B C 1
ATOM 2358 O O . HIS B 1 49 ? -55.649 60.848 13.276 1.00 64.64 59 HIS B O 1
ATOM 2365 N N . GLY B 1 50 ? -56.046 63.057 13.429 1.00 67.44 60 GLY B N 1
ATOM 2366 C CA . GLY B 1 50 ? -55.519 63.173 14.778 1.00 77.32 60 GLY B CA 1
ATOM 2367 C C . GLY B 1 50 ? -56.235 62.294 15.788 1.00 94.99 60 GLY B C 1
ATOM 2368 O O . GLY B 1 50 ? -55.633 61.831 16.757 1.00 99.91 60 GLY B O 1
ATOM 2369 N N . SER B 1 51 ? -57.523 62.060 15.556 1.00 94.72 61 SER B N 1
ATOM 2370 C CA . SER B 1 51 ? -58.334 61.239 16.448 1.00 88.17 61 SER B CA 1
ATOM 2371 C C . SER B 1 51 ? -58.059 59.749 16.256 1.00 87.13 61 SER B C 1
ATOM 2372 O O . SER B 1 51 ? -58.509 58.921 17.048 1.00 93.42 61 SER B O 1
ATOM 2375 N N . GLY B 1 52 ? -57.329 59.408 15.199 1.00 79.26 62 GLY B N 1
ATOM 2376 C CA . GLY B 1 52 ? -56.888 58.039 15.005 1.00 73.36 62 GLY B CA 1
ATOM 2377 C C . GLY B 1 52 ? -57.362 57.356 13.736 1.00 78.15 62 GLY B C 1
ATOM 2378 O O . GLY B 1 52 ? -56.645 56.525 13.176 1.00 72.32 62 GLY B O 1
ATOM 2379 N N . PHE B 1 53 ? -58.564 57.690 13.275 1.00 72.32 63 PHE B N 1
ATOM 2380 C CA . PHE B 1 53 ? -59.119 57.007 12.110 1.00 71.88 63 PHE B CA 1
ATOM 2381 C C . PHE B 1 53 ? -58.407 57.427 10.828 1.00 61.87 63 PHE B C 1
ATOM 2382 O O . PHE B 1 53 ? -57.817 58.505 10.749 1.00 58.47 63 PHE B O 1
ATOM 2390 N N . GLY B 1 54 ? -58.467 56.561 9.825 1.00 58.74 64 GLY B N 1
ATOM 2391 C CA . GLY B 1 54 ? -57.819 56.828 8.559 1.00 53.64 64 GLY B CA 1
ATOM 2392 C C . GLY B 1 54 ? -57.543 55.548 7.802 1.00 49.64 64 GLY B C 1
ATOM 2393 O O . GLY B 1 54 ? -58.155 54.514 8.065 1.00 56.66 64 GLY B O 1
ATOM 2394 N N . ILE B 1 55 ? -56.609 55.615 6.862 1.00 45.69 65 ILE B N 1
ATOM 2395 C CA . ILE B 1 55 ? -56.311 54.475 6.014 1.00 46.60 65 ILE B CA 1
ATOM 2396 C C . ILE B 1 55 ? -54.845 54.504 5.593 1.00 53.23 65 ILE B C 1
ATOM 2397 O O . ILE B 1 55 ? -54.267 55.575 5.402 1.00 46.53 65 ILE B O 1
ATOM 2402 N N . GLU B 1 56 ? -54.238 53.327 5.480 1.00 42.08 66 GLU B N 1
ATOM 2403 C CA . GLU B 1 56 ? -52.857 53.229 5.031 1.00 46.14 66 GLU B CA 1
ATOM 2404 C C . GLU B 1 56 ? -52.687 52.061 4.071 1.00 46.94 66 GLU B C 1
ATOM 2405 O O . GLU B 1 56 ? -53.561 51.202 3.960 1.00 45.62 66 GLU B O 1
ATOM 2411 N N . PHE B 1 57 ? -51.553 52.039 3.380 1.00 41.30 67 PHE B N 1
ATOM 2412 C CA . PHE B 1 57 ? -51.269 50.993 2.411 1.00 42.08 67 PHE B CA 1
ATOM 2413 C C . PHE B 1 57 ? -49.865 50.441 2.623 1.00 43.97 67 PHE B C 1
ATOM 2414 O O . PHE B 1 57 ? -48.879 51.155 2.450 1.00 47.33 67 PHE B O 1
ATOM 2422 N N . ASN B 1 58 ? -49.779 49.174 3.016 1.00 39.86 68 ASN B N 1
ATOM 2423 C CA . ASN B 1 58 ? -48.489 48.525 3.216 1.00 43.65 68 ASN B CA 1
ATOM 2424 C C . ASN B 1 58 ? -48.453 47.152 2.555 1.00 52.96 68 ASN B C 1
ATOM 2425 O O . ASN B 1 58 ? -49.497 46.564 2.272 1.00 41.93 68 ASN B O 1
ATOM 2430 N N . ALA B 1 59 ? -47.247 46.645 2.317 1.00 42.06 69 ALA B N 1
ATOM 2431 C CA . ALA B 1 59 ? -47.069 45.409 1.561 1.00 42.98 69 ALA B CA 1
ATOM 2432 C C . ALA B 1 59 ? -47.548 44.177 2.320 1.00 51.52 69 ALA B C 1
ATOM 2433 O O . ALA B 1 59 ? -48.052 43.230 1.717 1.00 47.36 69 ALA B O 1
ATOM 2435 N N . THR B 1 60 ? -47.388 44.187 3.639 1.00 42.86 70 THR B N 1
ATOM 2436 C CA . THR B 1 60 ? -47.734 43.026 4.454 1.00 46.78 70 THR B CA 1
ATOM 2437 C C . THR B 1 60 ? -49.233 42.742 4.447 1.00 51.45 70 THR B C 1
ATOM 2438 O O . THR B 1 60 ? -49.654 41.609 4.211 1.00 51.36 70 THR B O 1
ATOM 2442 N N . ASP B 1 61 ? -50.034 43.771 4.707 1.00 45.66 71 ASP B N 1
ATOM 2443 C CA . ASP B 1 61 ? -51.486 43.628 4.699 1.00 46.20 71 ASP B CA 1
ATOM 2444 C C . ASP B 1 61 ? -51.984 43.289 3.301 1.00 43.96 71 ASP B C 1
ATOM 2445 O O . ASP B 1 61 ? -53.016 42.638 3.139 1.00 52.33 71 ASP B O 1
ATOM 2450 N N . ALA B 1 62 ? -51.241 43.734 2.295 1.00 40.66 72 ALA B N 1
ATOM 2451 C CA . ALA B 1 62 ? -51.562 43.418 0.912 1.00 49.93 72 ALA B CA 1
ATOM 2452 C C . ALA B 1 62 ? -51.397 41.927 0.651 1.00 49.22 72 ALA B C 1
ATOM 2453 O O . ALA B 1 62 ? -52.200 41.317 -0.053 1.00 46.00 72 ALA B O 1
ATOM 2455 N N . LEU B 1 63 ? -50.352 41.345 1.230 1.00 42.59 73 LEU B N 1
ATOM 2456 C CA . LEU B 1 63 ? -50.057 39.932 1.032 1.00 44.95 73 LEU B CA 1
ATOM 2457 C C . LEU B 1 63 ? -51.006 39.037 1.825 1.00 42.03 73 LEU B C 1
ATOM 2458 O O . LEU B 1 63 ? -51.173 37.861 1.500 1.00 48.03 73 LEU B O 1
ATOM 2463 N N . ARG B 1 64 ? -51.629 39.593 2.860 1.00 42.21 74 ARG B N 1
ATOM 2464 C CA . ARG B 1 64 ? -52.618 38.851 3.636 1.00 48.12 74 ARG B CA 1
ATOM 2465 C C . ARG B 1 64 ? -53.839 38.516 2.785 1.00 53.99 74 ARG B C 1
ATOM 2466 O O . ARG B 1 64 ? -54.509 37.508 3.011 1.00 54.83 74 ARG B O 1
ATOM 2474 N N . CYS B 1 65 ? -54.118 39.369 1.805 1.00 49.15 75 CYS B N 1
ATOM 2475 C CA . CYS B 1 65 ? -55.263 39.181 0.920 1.00 54.41 75 CYS B CA 1
ATOM 2476 C C . CYS B 1 65 ? -54.960 38.167 -0.175 1.00 49.74 75 CYS B C 1
ATOM 2477 O O . CYS B 1 65 ? -55.862 37.695 -0.864 1.00 57.85 75 CYS B O 1
ATOM 2480 N N . VAL B 1 66 ? -53.682 37.841 -0.334 1.00 48.73 76 VAL B N 1
ATOM 2481 C CA . VAL B 1 66 ? -53.260 36.845 -1.311 1.00 48.45 76 VAL B CA 1
ATOM 2482 C C . VAL B 1 66 ? -53.652 35.444 -0.853 1.00 52.27 76 VAL B C 1
ATOM 2483 O O . VAL B 1 66 ? -53.478 35.097 0.315 1.00 53.95 76 VAL B O 1
ATOM 2487 N N . ASN B 1 67 ? -54.198 34.650 -1.770 1.00 48.17 77 ASN B N 1
ATOM 2488 C CA . ASN B 1 67 ? -54.443 33.242 -1.497 1.00 49.39 77 ASN B CA 1
ATOM 2489 C C . ASN B 1 67 ? -53.144 32.560 -1.090 1.00 57.54 77 ASN B C 1
ATOM 2490 O O . ASN B 1 67 ? -52.192 32.517 -1.867 1.00 54.63 77 ASN B O 1
ATOM 2495 N N . ASN B 1 68 ? -53.095 32.040 0.131 1.00 54.02 78 ASN B N 1
ATOM 2496 C CA . ASN B 1 68 ? -51.863 31.443 0.635 1.00 63.80 78 ASN B CA 1
ATOM 2497 C C . ASN B 1 68 ? -51.750 29.959 0.309 1.00 62.12 78 ASN B C 1
ATOM 2498 O O . ASN B 1 68 ? -52.648 29.372 -0.297 1.00 48.22 78 ASN B O 1
ATOM 2503 N N . TYR B 1 69 ? -50.635 29.361 0.719 1.00 53.54 79 TYR B N 1
ATOM 2504 C CA . TYR B 1 69 ? -50.298 27.999 0.327 1.00 43.39 79 TYR B CA 1
ATOM 2505 C C . TYR B 1 69 ? -51.287 26.977 0.877 1.00 48.01 79 TYR B C 1
ATOM 2506 O O . TYR B 1 69 ? -51.557 26.936 2.077 1.00 51.02 79 TYR B O 1
ATOM 2515 N N . GLN B 1 70 ? -51.819 26.149 -0.016 1.00 45.21 80 GLN B N 1
ATOM 2516 C CA . GLN B 1 70 ? -52.828 25.166 0.359 1.00 51.21 80 GLN B CA 1
ATOM 2517 C C . GLN B 1 70 ? -52.278 23.748 0.304 1.00 53.04 80 GLN B C 1
ATOM 2518 O O . GLN B 1 70 ? -52.802 22.845 0.955 1.00 59.88 80 GLN B O 1
ATOM 2524 N N . GLY B 1 71 ? -51.222 23.557 -0.481 1.00 48.82 81 GLY B N 1
ATOM 2525 C CA . GLY B 1 71 ? -50.625 22.245 -0.647 1.00 47.74 81 GLY B CA 1
ATOM 2526 C C . GLY B 1 71 ? -51.121 21.541 -1.895 1.00 46.52 81 GLY B C 1
ATOM 2527 O O . GLY B 1 71 ? -50.854 20.359 -2.098 1.00 46.34 81 GLY B O 1
ATOM 2536 N N . LEU B 1 73 ? -50.265 22.435 -4.940 1.00 39.65 83 LEU B N 1
ATOM 2537 C CA . LEU B 1 73 ? -49.197 22.462 -5.937 1.00 42.75 83 LEU B CA 1
ATOM 2538 C C . LEU B 1 73 ? -48.377 21.174 -5.926 1.00 45.41 83 LEU B C 1
ATOM 2539 O O . LEU B 1 73 ? -47.613 20.910 -6.853 1.00 53.59 83 LEU B O 1
ATOM 2544 N N . LYS B 1 74 ? -48.539 20.377 -4.874 1.00 45.69 84 LYS B N 1
ATOM 2545 C CA . LYS B 1 74 ? -47.942 19.047 -4.821 1.00 46.79 84 LYS B CA 1
ATOM 2546 C C . LYS B 1 74 ? -48.494 18.181 -5.946 1.00 53.19 84 LYS B C 1
ATOM 2547 O O . LYS B 1 74 ? -47.811 17.297 -6.463 1.00 49.53 84 LYS B O 1
ATOM 2553 N N . VAL B 1 75 ? -49.744 18.446 -6.311 1.00 44.29 85 VAL B N 1
ATOM 2554 C CA . VAL B 1 75 ? -50.434 17.692 -7.349 1.00 45.96 85 VAL B CA 1
ATOM 2555 C C . VAL B 1 75 ? -50.257 18.347 -8.716 1.00 47.16 85 VAL B C 1
ATOM 2556 O O . VAL B 1 75 ? -50.073 17.664 -9.724 1.00 44.91 85 VAL B O 1
ATOM 2560 N N . ALA B 1 76 ? -50.294 19.676 -8.742 1.00 36.67 86 ALA B N 1
ATOM 2561 C CA . ALA B 1 76 ? -50.249 20.417 -9.998 1.00 46.54 86 ALA B CA 1
ATOM 2562 C C . ALA B 1 76 ? -48.837 20.532 -10.575 1.00 53.23 86 ALA B C 1
ATOM 2563 O O . ALA B 1 76 ? -48.675 20.741 -11.776 1.00 50.53 86 ALA B O 1
ATOM 2565 N N . CYS B 1 77 ? -47.821 20.397 -9.726 1.00 52.69 87 CYS B N 1
ATOM 2566 C CA . CYS B 1 77 ? -46.437 20.575 -10.164 1.00 40.05 87 CYS B CA 1
ATOM 2567 C C . CYS B 1 77 ? -45.605 19.303 -10.044 1.00 49.59 87 CYS B C 1
ATOM 2568 O O . CYS B 1 77 ? -45.715 18.566 -9.064 1.00 46.93 87 CYS B O 1
ATOM 2571 N N . ALA B 1 78 ? -44.765 19.057 -11.045 1.00 47.37 88 ALA B N 1
ATOM 2572 C CA . ALA B 1 78 ? -43.788 17.981 -10.968 1.00 50.69 88 ALA B CA 1
ATOM 2573 C C . ALA B 1 78 ? -42.746 18.340 -9.917 1.00 45.38 88 ALA B C 1
ATOM 2574 O O . ALA B 1 78 ? -42.237 17.477 -9.203 1.00 50.83 88 ALA B O 1
ATOM 2576 N N . GLU B 1 79 ? -42.448 19.631 -9.829 1.00 47.76 89 GLU B N 1
ATOM 2577 C CA . GLU B 1 79 ? -41.495 20.149 -8.858 1.00 57.67 89 GLU B CA 1
ATOM 2578 C C . GLU B 1 79 ? -41.869 21.581 -8.487 1.00 55.19 89 GLU B C 1
ATOM 2579 O O . GLU B 1 79 ? -42.257 22.372 -9.349 1.00 51.06 89 GLU B O 1
ATOM 2585 N N . GLU B 1 80 ? -41.766 21.911 -7.203 1.00 48.39 90 GLU B N 1
ATOM 2586 C CA . GLU B 1 80 ? -42.120 23.247 -6.734 1.00 54.21 90 GLU B CA 1
ATOM 2587 C C . GLU B 1 80 ? -40.879 24.107 -6.519 1.00 52.64 90 GLU B C 1
ATOM 2588 O O . GLU B 1 80 ? -39.784 23.586 -6.303 1.00 57.06 90 GLU B O 1
ATOM 2594 N 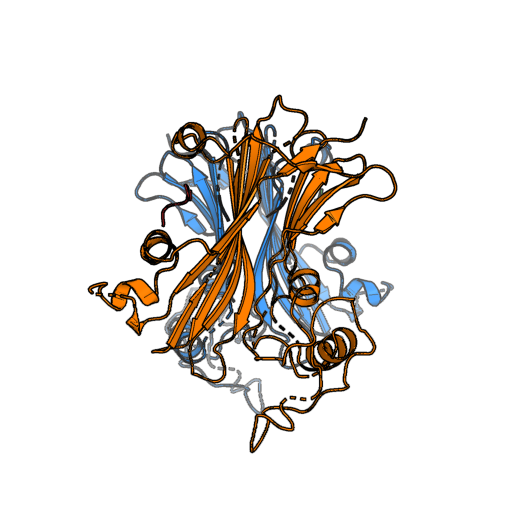N . TRP B 1 81 ? -41.055 25.424 -6.592 1.00 53.40 91 TRP B N 1
ATOM 2595 C CA . TRP B 1 81 ? -39.968 26.353 -6.310 1.00 56.61 91 TRP B CA 1
ATOM 2596 C C . TRP B 1 81 ? -39.523 26.185 -4.861 1.00 57.43 91 TRP B C 1
ATOM 2597 O O . TRP B 1 81 ? -38.348 25.952 -4.584 1.00 63.85 91 TRP B O 1
ATOM 2608 N N . GLN B 1 82 ? -40.479 26.311 -3.945 1.00 69.78 92 GLN B N 1
ATOM 2609 C CA . GLN B 1 82 ? -40.247 26.079 -2.523 1.00 62.94 92 GLN B CA 1
ATOM 2610 C C . GLN B 1 82 ? -41.467 25.421 -1.896 1.00 78.52 92 GLN B C 1
ATOM 2611 O O . GLN B 1 82 ? -42.595 25.629 -2.344 1.00 72.27 92 GLN B O 1
ATOM 2617 N N . GLU B 1 83 ? -41.239 24.632 -0.853 1.00 83.60 93 GLU B N 1
ATOM 2618 C CA . GLU B 1 83 ? -42.337 24.089 -0.068 1.00 83.19 93 GLU B CA 1
ATOM 2619 C C . GLU B 1 83 ? -42.762 25.120 0.972 1.00 87.84 93 GLU B C 1
ATOM 2620 O O . GLU B 1 83 ? -42.065 26.111 1.193 1.00 86.22 93 GLU B O 1
ATOM 2622 N N . SER B 1 84 ? -43.905 24.889 1.606 1.00 79.61 94 SER B N 1
ATOM 2623 C CA . SER B 1 84 ? -44.395 25.800 2.633 1.00 73.39 94 SER B CA 1
ATOM 2624 C C . SER B 1 84 ? -45.230 25.079 3.681 1.00 85.44 94 SER B C 1
ATOM 2625 O O . SER B 1 84 ? -45.829 24.037 3.407 1.00 80.75 94 SER B O 1
ATOM 2628 N N . ARG B 1 85 ? -45.259 25.638 4.887 1.00 87.13 95 ARG B N 1
ATOM 2629 C CA . ARG B 1 85 ? -46.175 25.167 5.915 1.00 91.32 95 ARG B CA 1
ATOM 2630 C C . ARG B 1 85 ? -47.590 25.550 5.503 1.00 97.55 95 ARG B C 1
ATOM 2631 O O . ARG B 1 85 ? -47.897 26.733 5.346 1.00 96.46 95 ARG B O 1
ATOM 2633 N N . THR B 1 86 ? -48.444 24.551 5.309 1.00 98.61 96 THR B N 1
ATOM 2634 C CA . THR B 1 86 ? -49.798 24.805 4.835 1.00 94.52 96 THR B CA 1
ATOM 2635 C C . THR B 1 86 ? -50.594 25.614 5.859 1.00 101.09 96 THR B C 1
ATOM 2636 O O . THR B 1 86 ? -50.496 25.393 7.068 1.00 95.05 96 THR B O 1
ATOM 2640 N N . GLU B 1 87 ? -51.362 26.573 5.358 1.00 114.86 97 GLU B N 1
ATOM 2641 C CA . GLU B 1 87 ? -52.143 27.465 6.203 1.00 124.40 97 GLU B CA 1
ATOM 2642 C C . GLU B 1 87 ? -53.259 26.713 6.925 1.00 128.73 97 GLU B C 1
ATOM 2643 O O . GLU B 1 87 ? -53.876 25.814 6.354 1.00 138.73 97 GLU B O 1
ATOM 2649 N N . GLY B 1 88 ? -53.491 27.076 8.187 1.00 118.90 98 GLY B N 1
ATOM 2650 C CA . GLY B 1 88 ? -54.565 26.505 8.982 1.00 103.74 98 GLY B CA 1
ATOM 2651 C C . GLY B 1 88 ? -55.898 26.600 8.267 1.00 106.92 98 GLY B C 1
ATOM 2652 O O . GLY B 1 88 ? -56.313 25.641 7.613 1.00 110.46 98 GLY B O 1
ATOM 2653 N N . GLU B 1 89 ? -56.573 27.742 8.405 1.00 111.98 99 GLU B N 1
ATOM 2654 C CA . GLU B 1 89 ? -57.730 28.063 7.569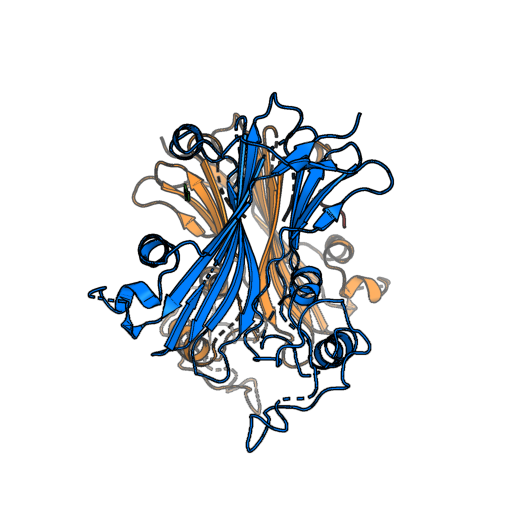 1.00 114.78 99 GLU B CA 1
ATOM 2655 C C . GLU B 1 89 ? -58.854 27.007 7.819 1.00 102.09 99 GLU B C 1
ATOM 2656 O O . GLU B 1 89 ? -58.733 26.268 8.797 1.00 111.07 99 GLU B O 1
ATOM 2662 N N . HIS B 1 90 ? -59.943 26.904 7.038 1.00 96.47 100 HIS B N 1
ATOM 2663 C CA . HIS B 1 90 ? -60.246 27.643 5.812 1.00 83.60 100 HIS B CA 1
ATOM 2664 C C . HIS B 1 90 ? -61.531 28.445 5.893 1.00 89.62 100 HIS B C 1
ATOM 2665 O O . HIS B 1 90 ? -62.424 28.140 6.683 1.00 92.53 100 HIS B O 1
ATOM 2672 N N . SER B 1 91 ? -61.608 29.480 5.063 1.00 85.06 101 SER B N 1
ATOM 2673 C CA . SER B 1 91 ? -62.822 30.265 4.928 1.00 81.26 101 SER B CA 1
ATOM 2674 C C . SER B 1 91 ? -63.876 29.446 4.197 1.00 73.44 101 SER B C 1
ATOM 2675 O O . SER B 1 91 ? -63.604 28.337 3.737 1.00 78.98 101 SER B O 1
ATOM 2678 N N . LYS B 1 92 ? -65.078 29.998 4.083 1.00 67.91 102 LYS B N 1
ATOM 2679 C CA . LYS B 1 92 ? -66.162 29.322 3.383 1.00 57.35 102 LYS B CA 1
ATOM 2680 C C . LYS B 1 92 ? -65.922 29.322 1.876 1.00 60.97 102 LYS B C 1
ATOM 2681 O O . LYS B 1 92 ? -66.611 28.627 1.130 1.00 70.92 102 LYS B O 1
ATOM 2683 N N . GLU B 1 93 ? -64.941 30.106 1.436 1.00 51.17 103 GLU B N 1
ATOM 2684 C CA . GLU B 1 93 ? -64.590 30.188 0.023 1.00 50.12 103 GLU B CA 1
ATOM 2685 C C . GLU B 1 93 ? -64.004 28.874 -0.479 1.00 56.63 103 GLU B C 1
ATOM 2686 O O . GLU B 1 93 ? -63.440 28.098 0.294 1.00 55.61 103 GLU B O 1
ATOM 2688 N N . VAL B 1 94 ? -64.143 28.632 -1.778 1.00 51.59 104 VAL B N 1
ATOM 2689 C CA . VAL B 1 94 ? -63.609 27.428 -2.399 1.00 49.46 104 VAL B CA 1
ATOM 2690 C C . VAL B 1 94 ? -62.084 27.433 -2.366 1.00 52.52 104 VAL B C 1
ATOM 2691 O O . VAL B 1 94 ? -61.451 28.447 -2.658 1.00 52.84 104 VAL B O 1
ATOM 2695 N N . ILE B 1 95 ? -61.499 26.298 -1.999 1.00 43.40 105 ILE B N 1
ATOM 2696 C CA . ILE B 1 95 ? -60.048 26.165 -1.932 1.00 43.84 105 ILE B CA 1
ATOM 2697 C C . ILE B 1 95 ? -59.416 26.264 -3.317 1.00 49.24 105 ILE B C 1
ATOM 2698 O O . ILE B 1 95 ? -59.787 25.530 -4.231 1.00 49.10 105 ILE B O 1
ATOM 2703 N N . LYS B 1 96 ? -58.462 27.180 -3.460 1.00 43.49 106 LYS B N 1
ATOM 2704 C CA . LYS B 1 96 ? -57.762 27.390 -4.724 1.00 46.78 106 LYS B CA 1
ATOM 2705 C C . LYS B 1 96 ? -56.264 27.181 -4.549 1.00 44.41 106 LYS B C 1
ATOM 2706 O O . LYS B 1 96 ? -55.713 27.474 -3.491 1.00 48.17 106 LYS B O 1
ATOM 2712 N N . PRO B 1 97 ? -55.592 26.686 -5.595 1.00 50.47 107 PRO B N 1
ATOM 2713 C CA . PRO B 1 97 ? -54.139 26.497 -5.522 1.00 49.07 107 PRO B CA 1
ATOM 2714 C C . PRO B 1 97 ? -53.366 27.812 -5.440 1.00 46.55 107 PRO B C 1
ATOM 2715 O O . PRO B 1 97 ? -53.744 28.792 -6.078 1.00 43.89 107 PRO B O 1
ATOM 2719 N N . TYR B 1 98 ? -52.300 27.823 -4.644 1.00 43.50 108 TYR B N 1
ATOM 2720 C CA . TYR B 1 98 ? -51.343 28.924 -4.641 1.00 41.23 108 TYR B CA 1
ATOM 2721 C C . TYR B 1 98 ? -50.755 29.035 -6.046 1.00 45.31 108 TYR B C 1
ATOM 2722 O O . TYR B 1 98 ? -50.539 28.016 -6.697 1.00 45.98 108 TYR B O 1
ATOM 2731 N N . ASP B 1 99 ? -50.511 30.250 -6.534 1.00 39.38 109 ASP B N 1
ATOM 2732 C CA . ASP B 1 99 ? -50.079 30.389 -7.926 1.00 35.75 109 ASP B CA 1
ATOM 2733 C C . ASP B 1 99 ? -48.854 31.280 -8.136 1.00 36.89 109 ASP B C 1
ATOM 2734 O O . ASP B 1 99 ? -48.459 31.522 -9.278 1.00 42.58 109 ASP B O 1
ATOM 2739 N N . TRP B 1 100 ? -48.273 31.771 -7.044 1.00 37.03 110 TRP B N 1
ATOM 2740 C CA . TRP B 1 100 ? -47.039 32.560 -7.093 1.00 39.63 110 TRP B CA 1
ATOM 2741 C C . TRP B 1 100 ? -47.162 33.875 -7.865 1.00 42.36 110 TRP B C 1
ATOM 2742 O O . TRP B 1 100 ? -46.152 34.465 -8.246 1.00 41.75 110 TRP B O 1
ATOM 2753 N N . THR B 1 101 ? -48.388 34.339 -8.091 1.00 34.89 111 THR B N 1
ATOM 2754 C CA . THR B 1 101 ? -48.588 35.603 -8.797 1.00 37.27 111 THR B CA 1
ATOM 2755 C C . THR B 1 101 ? -48.696 36.772 -7.822 1.00 44.93 111 THR B C 1
ATOM 2756 O O . THR B 1 101 ? -48.602 37.934 -8.220 1.00 41.51 111 THR B O 1
ATOM 2760 N N . TYR B 1 102 ? -48.897 36.447 -6.547 1.00 37.55 112 TYR B N 1
ATOM 2761 C CA . TYR B 1 102 ? -49.119 37.438 -5.494 1.00 39.55 112 TYR B CA 1
ATOM 2762 C C . TYR B 1 102 ? -50.314 38.343 -5.806 1.00 41.48 112 TYR B C 1
ATOM 2763 O O . TYR B 1 102 ? -50.341 39.510 -5.416 1.00 37.43 112 TYR B O 1
ATOM 2772 N N . THR B 1 103 ? -51.303 37.793 -6.505 1.00 36.06 113 THR B N 1
ATOM 2773 C CA . THR B 1 103 ? -52.513 38.537 -6.842 1.00 40.99 113 THR B CA 1
ATOM 2774 C C . THR B 1 103 ? -53.272 38.933 -5.582 1.00 46.70 113 THR B C 1
ATOM 2775 O O . THR B 1 103 ? -53.649 38.077 -4.781 1.00 46.37 113 THR B O 1
ATOM 2779 N N . THR B 1 104 ? -53.489 40.233 -5.407 1.00 38.36 114 THR B N 1
ATOM 2780 C CA . THR B 1 104 ? -54.114 40.735 -4.191 1.00 31.36 114 THR B CA 1
ATOM 2781 C C . THR B 1 104 ? -55.234 41.735 -4.481 1.00 43.25 114 THR B C 1
ATOM 2782 O O . THR B 1 104 ? -55.089 42.624 -5.323 1.00 42.61 114 THR B O 1
ATOM 2786 N N . ASP B 1 105 ? -56.354 41.573 -3.781 1.00 35.14 115 ASP B N 1
ATOM 2787 C CA . ASP B 1 105 ? -57.495 42.474 -3.920 1.00 43.03 115 ASP B CA 1
ATOM 2788 C C . ASP B 1 105 ? -57.543 43.453 -2.750 1.00 40.93 115 ASP B C 1
ATOM 2789 O O . ASP B 1 105 ? -58.594 44.006 -2.420 1.00 44.17 115 ASP B O 1
ATOM 2794 N N . TYR B 1 106 ? -56.386 43.634 -2.123 1.00 45.16 116 TYR B N 1
ATOM 2795 C CA . TYR B 1 106 ? -56.186 44.591 -1.041 1.00 41.98 116 TYR B CA 1
ATOM 2796 C C . TYR B 1 106 ? -56.670 45.988 -1.426 1.00 41.64 116 TYR B C 1
ATOM 2797 O O . TYR B 1 106 ? -56.390 46.467 -2.523 1.00 42.85 116 TYR B O 1
ATOM 2806 N N . LYS B 1 107 ? -57.408 46.630 -0.527 1.00 41.72 117 LYS B N 1
ATOM 2807 C CA . LYS B 1 107 ? -57.960 47.954 -0.797 1.00 47.15 117 LYS B CA 1
ATOM 2808 C C . LYS B 1 107 ? -57.541 48.959 0.270 1.00 49.27 117 LYS B C 1
ATOM 2809 O O . LYS B 1 107 ? -58.115 50.043 0.375 1.00 48.10 117 LYS B O 1
ATOM 2815 N N . GLY B 1 108 ? -56.543 48.591 1.065 1.00 44.13 118 GLY B N 1
ATOM 2816 C CA . GLY B 1 108 ? -56.053 49.462 2.115 1.00 39.70 118 GLY B CA 1
ATOM 2817 C C . GLY B 1 108 ? -56.400 48.979 3.509 1.00 44.23 118 GLY B C 1
ATOM 2818 O O . GLY B 1 108 ? -57.327 48.193 3.695 1.00 46.67 118 GLY B O 1
ATOM 2819 N N . THR B 1 109 ? -55.645 49.459 4.491 1.00 42.73 119 THR B N 1
ATOM 2820 C CA . THR B 1 109 ? -55.866 49.100 5.885 1.00 46.04 119 THR B CA 1
ATOM 2821 C C . THR B 1 109 ? -56.516 50.247 6.647 1.00 53.58 119 THR B C 1
ATOM 2822 O O . THR B 1 109 ? -55.989 51.357 6.672 1.00 53.64 119 THR B O 1
ATOM 2826 N N . LEU B 1 110 ? -57.661 49.978 7.267 1.00 44.82 120 LEU B N 1
ATOM 2827 C CA . LEU B 1 110 ? -58.344 50.988 8.069 1.00 47.49 120 LEU B CA 1
ATOM 2828 C C . LEU B 1 110 ? -57.656 51.158 9.419 1.00 53.82 120 LEU B C 1
ATOM 2829 O O . LEU B 1 110 ? -57.348 50.178 10.098 1.00 54.97 120 LEU B O 1
ATOM 2834 N N . LEU B 1 111 ? -57.421 52.409 9.803 1.00 55.97 121 LEU B N 1
ATOM 2835 C CA . LEU B 1 111 ? -56.711 52.714 11.041 1.00 57.44 121 LEU B CA 1
ATOM 2836 C C . LEU B 1 111 ? -57.660 53.204 12.130 1.00 63.46 121 LEU B C 1
ATOM 2837 O O . LEU B 1 111 ? -58.801 53.574 11.852 1.00 67.70 121 LEU B O 1
ATOM 2842 N N . GLY B 1 112 ? -57.177 53.208 13.369 1.00 68.52 122 GLY B N 1
ATOM 2843 C CA . GLY B 1 112 ? -57.957 53.693 14.492 1.00 76.50 122 GLY B CA 1
ATOM 2844 C C . GLY B 1 112 ? -58.223 52.624 15.534 1.00 80.71 122 GLY B C 1
ATOM 2845 O O . GLY B 1 112 ? -58.350 51.444 15.208 1.00 81.56 122 GLY B O 1
ATOM 2846 N N . GLU B 1 113 ? -58.302 53.039 16.794 1.00 90.72 123 GLU B N 1
ATOM 2847 C CA . GLU B 1 113 ? -58.619 52.123 17.882 1.00 97.25 123 GLU B CA 1
ATOM 2848 C C . GLU B 1 113 ? -60.126 51.916 17.967 1.00 106.60 123 GLU B C 1
ATOM 2849 O O . GLU B 1 113 ? -60.637 50.849 17.628 1.00 106.56 123 GLU B O 1
ATOM 2851 N N . SER B 1 114 ? -60.832 52.949 18.416 1.00 107.15 124 SER B N 1
ATOM 2852 C CA . SER B 1 114 ? -62.287 52.914 18.487 1.00 114.45 124 SER B CA 1
ATOM 2853 C C . SER B 1 114 ? -62.897 53.690 17.324 1.00 108.90 124 SER B C 1
ATOM 2854 O O . SER B 1 114 ? -63.705 53.154 16.565 1.00 114.22 124 SER B O 1
ATOM 2857 N N . LEU B 1 115 ? -62.507 54.955 17.192 1.00 94.14 125 LEU B N 1
ATOM 2858 C CA . LEU B 1 115 ? -62.940 55.771 16.064 1.00 84.93 125 LEU B CA 1
ATOM 2859 C C . LEU B 1 115 ? -62.345 55.232 14.768 1.00 86.21 125 LEU B C 1
ATOM 2860 O O . LEU B 1 115 ? -61.126 55.125 14.629 1.00 79.92 125 LEU B O 1
ATOM 2865 N N . LYS B 1 116 ? -63.213 54.897 13.820 1.00 77.47 126 LYS B N 1
ATOM 2866 C CA . LYS B 1 116 ? -62.784 54.233 12.598 1.00 71.15 126 LYS B CA 1
ATOM 2867 C C . LYS B 1 116 ? -63.620 54.662 11.398 1.00 69.95 126 LYS B C 1
ATOM 2868 O O . LYS B 1 116 ? -64.771 55.073 11.548 1.00 69.37 126 LYS B O 1
ATOM 2874 N N . LEU B 1 117 ? -63.035 54.570 10.209 1.00 59.80 127 LEU B N 1
ATOM 2875 C CA . LEU B 1 117 ? -63.780 54.797 8.977 1.00 58.55 127 LEU B CA 1
ATOM 2876 C C . LEU B 1 117 ? -64.803 53.686 8.786 1.00 66.19 127 LEU B C 1
ATOM 2877 O O . LEU B 1 117 ? -64.491 52.512 8.978 1.00 69.33 127 LEU B O 1
ATOM 2882 N N . LYS B 1 118 ? -66.024 54.054 8.411 1.00 67.76 128 LYS B N 1
ATOM 2883 C CA . LYS B 1 118 ? -67.052 53.057 8.139 1.00 62.70 128 LYS B CA 1
ATOM 2884 C C . LYS B 1 118 ? -67.233 52.870 6.637 1.00 59.18 128 LYS B C 1
ATOM 2885 O O . LYS B 1 118 ? -67.462 53.831 5.903 1.00 62.48 128 LYS B O 1
ATOM 2891 N N . VAL B 1 119 ? -67.123 51.624 6.188 1.00 62.81 129 VAL B N 1
ATOM 2892 C CA . VAL B 1 119 ? -67.227 51.303 4.771 1.00 57.50 129 VAL B CA 1
ATOM 2893 C C . VAL B 1 119 ? -68.658 50.954 4.375 1.00 63.08 129 VAL B C 1
ATOM 2894 O O . VAL B 1 119 ? -69.197 49.935 4.804 1.00 78.09 129 VAL B O 1
ATOM 2898 N N . VAL B 1 120 ? -69.270 51.805 3.557 1.00 64.83 130 VAL B N 1
ATOM 2899 C CA . VAL B 1 120 ? -70.627 51.566 3.079 1.00 64.27 130 VAL B CA 1
ATOM 2900 C C . VAL B 1 120 ? -70.685 51.639 1.555 1.00 69.58 130 VAL B C 1
ATOM 2901 O O . VAL B 1 120 ? -69.940 52.400 0.936 1.00 72.02 130 VAL B O 1
ATOM 2905 N N . PRO B 1 121 ? -71.561 50.828 0.941 1.00 77.72 131 PRO B N 1
ATOM 2906 C CA . PRO B 1 121 ? -71.727 50.829 -0.517 1.00 75.10 131 PRO B CA 1
ATOM 2907 C C . PRO B 1 121 ? -72.302 52.146 -1.018 1.00 75.51 131 PRO B C 1
ATOM 2908 O O . PRO B 1 121 ? -73.015 52.814 -0.270 1.00 65.48 131 PRO B O 1
ATOM 2912 N N . THR B 1 122 ? -72.001 52.511 -2.261 1.00 72.17 132 THR B N 1
ATOM 2913 C CA . THR B 1 122 ? -72.540 53.740 -2.836 1.00 75.92 132 THR B CA 1
ATOM 2914 C C . THR B 1 122 ? -72.885 53.629 -4.310 1.00 75.46 132 THR B C 1
ATOM 2915 O O . THR B 1 122 ? -72.279 52.858 -5.053 1.00 70.99 132 THR B O 1
ATOM 2919 N N . THR B 1 123 ? -73.870 54.421 -4.717 1.00 80.78 133 THR B N 1
ATOM 2920 C CA . THR B 1 123 ? -74.183 54.608 -6.123 1.00 87.73 133 THR B CA 1
ATOM 2921 C C . THR B 1 123 ? -73.288 55.711 -6.668 1.00 94.99 133 THR B C 1
ATOM 2922 O O . THR B 1 123 ? -73.216 55.934 -7.876 1.00 102.29 133 THR B O 1
ATOM 2926 N N . ASP B 1 124 ? -72.612 56.400 -5.753 1.00 90.37 134 ASP B N 1
ATOM 2927 C CA . ASP B 1 124 ? -71.646 57.428 -6.114 1.00 93.83 134 ASP B CA 1
ATOM 2928 C C . ASP B 1 124 ? -70.497 56.847 -6.923 1.00 96.71 134 ASP B C 1
ATOM 2929 O O . ASP B 1 124 ? -70.240 55.645 -6.887 1.00 106.39 134 ASP B O 1
ATOM 2934 N N . HIS B 1 125 ? -69.814 57.715 -7.657 1.00 76.46 135 HIS B N 1
ATOM 2935 C CA . HIS B 1 125 ? -68.607 57.344 -8.377 1.00 73.58 135 HIS B CA 1
ATOM 2936 C C . HIS B 1 125 ? -67.636 58.507 -8.316 1.00 69.59 135 HIS B C 1
ATOM 2937 O O . HIS B 1 125 ? -68.050 59.658 -8.176 1.00 70.93 135 HIS B O 1
ATOM 2944 N N . ILE B 1 126 ? -66.345 58.211 -8.405 1.00 62.78 136 ILE B N 1
ATOM 2945 C CA . ILE B 1 126 ? -65.345 59.265 -8.452 1.00 61.55 136 ILE B CA 1
ATOM 2946 C C . ILE B 1 126 ? -65.510 60.044 -9.749 1.00 68.15 136 ILE B C 1
ATOM 2947 O O . ILE B 1 126 ? -65.305 59.507 -10.838 1.00 71.82 136 ILE B O 1
ATOM 2952 N N . ASP B 1 127 ? -65.906 61.306 -9.624 1.00 68.42 137 ASP B N 1
ATOM 2953 C CA . ASP B 1 127 ? -66.163 62.147 -10.785 1.00 78.11 137 ASP B CA 1
ATOM 2954 C C . ASP B 1 127 ? -64.888 62.384 -11.582 1.00 76.15 137 ASP B C 1
ATOM 2955 O O . ASP B 1 127 ? -63.991 63.105 -11.142 1.00 71.09 137 ASP B O 1
ATOM 2960 N N . THR B 1 128 ? -64.819 61.774 -12.761 1.00 74.19 138 THR B N 1
ATOM 2961 C CA . THR B 1 128 ? -63.652 61.891 -13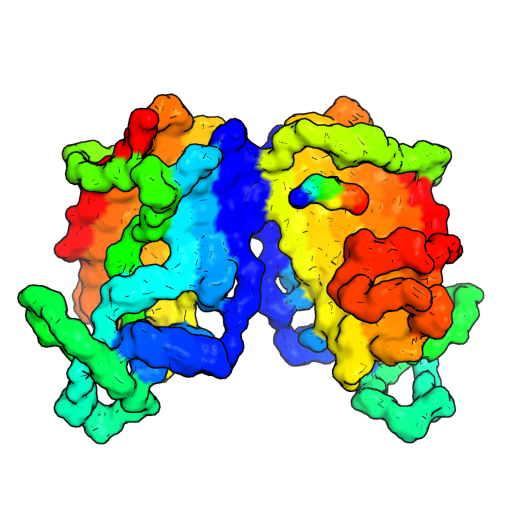.624 1.00 73.28 138 THR B CA 1
ATOM 2962 C C . THR B 1 128 ? -63.419 63.333 -14.066 1.00 72.59 138 THR B C 1
ATOM 2963 O O . THR B 1 128 ? -62.301 63.705 -14.411 1.00 81.70 138 THR B O 1
ATOM 2967 N N . GLU B 1 129 ? -64.478 64.139 -14.044 1.00 64.68 139 GLU B N 1
ATOM 2968 C CA . GLU B 1 129 ? -64.384 65.545 -14.420 1.00 78.53 139 GLU B CA 1
ATOM 2969 C C . GLU B 1 129 ? -63.721 66.373 -13.323 1.00 77.69 139 GLU B C 1
ATOM 2970 O O . GLU B 1 129 ? -63.346 67.524 -13.540 1.00 89.18 139 GLU B O 1
ATOM 2976 N N . LYS B 1 130 ? -63.593 65.790 -12.138 1.00 74.74 140 LYS B N 1
ATOM 2977 C CA . LYS B 1 130 ? -62.850 66.432 -11.064 1.00 74.54 140 LYS B CA 1
ATOM 2978 C C . LYS B 1 130 ? -61.394 65.996 -11.149 1.00 75.67 140 LYS B C 1
ATOM 2979 O O . LYS B 1 130 ? -60.483 66.743 -10.793 1.00 76.97 140 LYS B O 1
ATOM 2985 N N . LEU B 1 131 ? -61.191 64.780 -11.641 1.00 68.67 141 LEU B N 1
ATOM 2986 C CA . LEU B 1 131 ? -59.863 64.190 -11.734 1.00 60.67 141 LEU B CA 1
ATOM 2987 C C . LEU B 1 131 ? -59.010 64.822 -12.831 1.00 58.91 141 LEU B C 1
ATOM 2988 O O . LEU B 1 131 ? -57.796 64.942 -12.679 1.00 64.23 141 LEU B O 1
ATOM 2993 N N . LYS B 1 132 ? -59.638 65.221 -13.935 1.00 59.95 142 LYS B N 1
ATOM 2994 C CA . LYS B 1 132 ? -58.893 65.776 -15.063 1.00 60.98 142 LYS B CA 1
ATOM 2995 C C . LYS B 1 132 ? -58.504 67.234 -14.837 1.00 62.82 142 LYS B C 1
ATOM 2996 O O . LYS B 1 132 ? -57.586 67.744 -15.480 1.00 65.15 142 LYS B O 1
ATOM 3002 N N . ALA B 1 133 ? -59.207 67.900 -13.926 1.00 67.56 143 ALA B N 1
ATOM 3003 C CA . ALA B 1 133 ? -58.995 69.324 -13.686 1.00 65.96 143 ALA B CA 1
ATOM 3004 C C . ALA B 1 133 ? -57.634 69.580 -13.053 1.00 69.63 143 ALA B C 1
ATOM 3005 O O . ALA B 1 133 ? -57.425 69.295 -11.875 1.00 71.54 143 ALA B O 1
ATOM 3007 N N . ARG B 1 134 ? -56.713 70.122 -13.843 1.00 68.53 144 ARG B N 1
ATOM 3008 C CA . ARG B 1 134 ? -55.354 70.364 -13.376 1.00 60.63 144 ARG B CA 1
ATOM 3009 C C . ARG B 1 134 ? -55.262 71.557 -12.430 1.00 68.74 144 ARG B C 1
ATOM 3010 O O . ARG B 1 134 ? -55.464 72.702 -12.831 1.00 81.54 144 ARG B O 1
ATOM 3018 N N . GLU B 1 135 ? -54.965 71.268 -11.168 1.00 66.38 145 GLU B N 1
ATOM 3019 C CA . GLU B 1 135 ? -54.615 72.294 -10.195 1.00 66.42 145 GLU B CA 1
ATOM 3020 C C . GLU B 1 135 ? -53.157 72.099 -9.810 1.00 61.83 145 GLU B C 1
ATOM 3021 O O . GLU B 1 135 ? -52.543 71.107 -10.198 1.00 61.97 145 GLU B O 1
ATOM 3027 N N . GLN B 1 136 ? -52.598 73.033 -9.050 1.00 49.01 146 GLN B N 1
ATOM 3028 C CA . GLN B 1 136 ? -51.235 72.861 -8.572 1.00 55.23 146 GLN B CA 1
ATOM 3029 C C . GLN B 1 136 ? -51.195 71.724 -7.563 1.00 51.26 146 GLN B C 1
ATOM 3030 O O . GLN B 1 136 ? -52.014 71.666 -6.646 1.00 52.78 146 GLN B O 1
ATOM 3036 N N . ILE B 1 137 ? -50.248 70.812 -7.743 1.00 46.45 147 ILE B N 1
ATOM 3037 C CA . ILE B 1 137 ? -50.073 69.709 -6.811 1.00 42.46 147 ILE B CA 1
ATOM 3038 C C . ILE B 1 137 ? -49.223 70.152 -5.625 1.00 52.37 147 ILE B C 1
ATOM 3039 O O . ILE B 1 137 ? -48.046 70.476 -5.782 1.00 52.71 147 ILE B O 1
ATOM 3044 N N . LYS B 1 138 ? -49.826 70.176 -4.441 1.00 46.39 148 LYS B N 1
ATOM 3045 C CA . LYS B 1 138 ? -49.111 70.577 -3.235 1.00 50.86 148 LYS B CA 1
ATOM 3046 C C . LYS B 1 138 ? -48.168 69.476 -2.765 1.00 51.40 148 LYS B C 1
ATOM 3047 O O . LYS B 1 138 ? -47.122 69.746 -2.178 1.00 50.82 148 LYS B O 1
ATOM 3053 N N . PHE B 1 139 ? -48.546 68.232 -3.033 1.00 47.43 149 PHE B N 1
ATOM 3054 C CA . PHE B 1 139 ? -47.770 67.084 -2.588 1.00 37.92 149 PHE B CA 1
ATOM 3055 C C . PHE B 1 139 ? -47.979 65.904 -3.525 1.00 47.59 149 PHE B C 1
ATOM 3056 O O . PHE B 1 139 ? -49.110 65.492 -3.770 1.00 41.87 149 PHE B O 1
ATOM 3064 N N . PHE B 1 140 ? -46.883 65.370 -4.053 1.00 44.28 150 PHE B N 1
ATOM 3065 C CA . PHE B 1 140 ? -46.931 64.136 -4.825 1.00 42.58 150 PHE B CA 1
ATOM 3066 C C . PHE B 1 140 ? -45.912 63.143 -4.284 1.00 51.92 150 PHE B C 1
ATOM 3067 O O . PHE B 1 140 ? -44.804 63.522 -3.904 1.00 51.72 150 PHE B O 1
ATOM 3075 N N . GLU B 1 141 ? -46.288 61.870 -4.266 1.00 42.38 151 GLU B N 1
ATOM 3076 C CA . GLU B 1 141 ? -45.382 60.816 -3.833 1.00 47.81 151 GLU B CA 1
ATOM 3077 C C . GLU B 1 141 ? -45.828 59.466 -4.377 1.00 48.56 151 GLU B C 1
ATOM 3078 O O . GLU B 1 141 ? -47.020 59.174 -4.421 1.00 39.82 151 GLU B O 1
ATOM 3084 N N . GLU B 1 142 ? -44.867 58.652 -4.798 1.00 48.68 152 GLU B N 1
ATOM 3085 C CA . GLU B 1 142 ? -45.149 57.287 -5.222 1.00 40.37 152 GLU B CA 1
ATOM 3086 C C . GLU B 1 142 ? -44.346 56.302 -4.382 1.00 44.14 152 GLU B C 1
ATOM 3087 O O . GLU B 1 142 ? -43.127 56.417 -4.278 1.00 44.48 152 GLU B O 1
ATOM 3093 N N . VAL B 1 143 ? -45.035 55.338 -3.783 1.00 38.04 153 VAL B N 1
ATOM 3094 C CA . VAL B 1 143 ? -44.385 54.363 -2.915 1.00 42.02 153 VAL B CA 1
ATOM 3095 C C . VAL B 1 143 ? -44.533 52.945 -3.452 1.00 43.94 153 VAL B C 1
ATOM 3096 O O . VAL B 1 143 ? -45.644 52.459 -3.651 1.00 37.17 153 VAL B O 1
ATOM 3100 N N . LEU B 1 144 ? -43.405 52.283 -3.681 1.00 45.95 154 LEU B N 1
ATOM 3101 C CA . LEU B 1 144 ? -43.416 50.895 -4.121 1.00 46.96 154 LEU B CA 1
ATOM 3102 C C . LEU B 1 144 ? -43.614 49.974 -2.918 1.00 49.02 154 LEU B C 1
ATOM 3103 O O . LEU B 1 144 ? -43.019 50.183 -1.862 1.00 47.74 154 LEU B O 1
ATOM 3108 N N . LEU B 1 145 ? -44.462 48.962 -3.073 1.00 37.74 155 LEU B N 1
ATOM 3109 C CA . LEU B 1 145 ? -44.766 48.064 -1.963 1.00 41.92 155 LEU B CA 1
ATOM 3110 C C . LEU B 1 145 ? -44.124 46.691 -2.160 1.00 43.94 155 LEU B C 1
ATOM 3111 O O . LEU B 1 145 ? -43.459 46.182 -1.257 1.00 41.94 155 LEU B O 1
ATOM 3116 N N . PHE B 1 146 ? -44.325 46.088 -3.328 1.00 36.27 156 PHE B N 1
ATOM 3117 C CA . PHE B 1 146 ? -43.524 44.928 -3.707 1.00 41.33 156 PHE B CA 1
ATOM 3118 C C . PHE B 1 146 ? -43.426 44.763 -5.218 1.00 39.16 156 PHE B C 1
ATOM 3119 O O . PHE B 1 146 ? -44.199 45.350 -5.975 1.00 44.15 156 PHE B O 1
ATOM 3127 N N . GLU B 1 147 ? -42.457 43.959 -5.642 1.00 35.45 157 GLU B N 1
ATOM 3128 C CA . GLU B 1 147 ? -42.305 43.593 -7.042 1.00 43.52 157 GLU B CA 1
ATOM 3129 C C . GLU B 1 147 ? -41.632 42.229 -7.155 1.00 42.47 157 GLU B C 1
ATOM 3130 O O . GLU B 1 147 ? -40.702 41.919 -6.409 1.00 40.08 157 GLU B O 1
ATOM 3136 N N . ASP B 1 148 ? -42.116 41.417 -8.087 1.00 35.61 158 ASP B N 1
ATOM 3137 C CA . ASP B 1 148 ? -41.557 40.096 -8.342 1.00 42.80 158 ASP B CA 1
ATOM 3138 C C . ASP B 1 148 ? -41.537 39.859 -9.845 1.00 49.06 158 ASP B C 1
ATOM 3139 O O . ASP B 1 148 ? -42.397 40.366 -10.566 1.00 41.75 158 ASP B O 1
ATOM 3144 N N . GLU B 1 149 ? -40.559 39.099 -10.323 1.00 39.04 159 GLU B N 1
ATOM 3145 C CA . GLU B 1 149 ? -40.435 38.868 -11.758 1.00 40.73 159 GLU B CA 1
ATOM 3146 C C . GLU B 1 149 ? -40.794 37.435 -12.139 1.00 45.04 159 GLU B C 1
ATOM 3147 O O . GLU B 1 149 ? -40.463 36.975 -13.232 1.00 42.63 159 GLU B O 1
ATOM 3153 N N . LEU B 1 150 ? -41.474 36.745 -11.225 1.00 42.94 160 LEU B N 1
ATOM 3154 C CA . LEU B 1 150 ? -42.084 35.444 -11.497 1.00 37.45 160 LEU B CA 1
ATOM 3155 C C . LEU B 1 150 ? -41.101 34.425 -12.065 1.00 40.72 160 LEU B C 1
ATOM 3156 O O . LEU B 1 150 ? -41.437 33.688 -12.993 1.00 38.70 160 LEU B O 1
ATOM 3161 N N . HIS B 1 151 ? -39.896 34.387 -11.503 1.00 44.82 161 HIS B N 1
ATOM 3162 C CA . HIS B 1 151 ? -38.825 33.528 -12.007 1.00 43.67 161 HIS B CA 1
ATOM 3163 C C . HIS B 1 151 ? -38.621 33.749 -13.505 1.00 46.89 161 HIS B C 1
ATOM 3164 O O . HIS B 1 151 ? -38.610 32.797 -14.289 1.00 51.50 161 HIS B O 1
ATOM 3171 N N . ASP B 1 152 ? -38.493 35.022 -13.876 1.00 42.65 162 ASP B N 1
ATOM 3172 C CA A ASP B 1 152 ? -38.252 35.438 -15.257 0.50 49.45 162 ASP B CA 1
ATOM 3173 C CA B ASP B 1 152 ? -38.243 35.428 -15.258 0.50 49.50 162 ASP B CA 1
ATOM 3174 C C . ASP B 1 152 ? -39.359 34.981 -16.203 1.00 49.11 162 ASP B C 1
ATOM 3175 O O . ASP B 1 152 ? -39.095 34.539 -17.320 1.00 59.55 162 ASP B O 1
ATOM 3184 N N . HIS B 1 153 ? -40.604 35.101 -15.752 1.00 46.56 163 HIS B N 1
ATOM 3185 C CA . HIS B 1 153 ? -41.753 34.761 -16.589 1.00 49.75 163 HIS B CA 1
ATOM 3186 C C . HIS B 1 153 ? -42.685 35.954 -16.777 1.00 49.46 163 HIS B C 1
ATOM 3187 O O . HIS B 1 153 ? -43.689 35.861 -17.481 1.00 49.91 163 HIS B O 1
ATOM 3194 N N . GLY B 1 154 ? -42.351 37.074 -16.146 1.00 41.47 164 GLY B N 1
ATOM 3195 C CA . GLY B 1 154 ? -43.165 38.269 -16.248 1.00 38.51 164 GLY B CA 1
ATOM 3196 C C . GLY B 1 154 ? -42.917 39.224 -15.099 1.00 45.64 164 GLY B C 1
ATOM 3197 O O . GLY B 1 154 ? -41.781 39.400 -14.664 1.00 48.07 164 GLY B O 1
ATOM 3198 N N . VAL B 1 155 ? -43.984 39.841 -14.603 1.00 36.21 165 VAL B N 1
ATOM 3199 C CA . VAL B 1 155 ? -43.861 40.783 -13.500 1.00 34.16 165 VAL B CA 1
ATOM 3200 C C . VAL B 1 155 ? -45.122 40.805 -12.638 1.00 43.60 165 VAL B C 1
ATOM 3201 O O . VAL B 1 155 ? -46.243 40.681 -13.136 1.00 39.96 165 VAL B O 1
ATOM 3205 N N . SER B 1 156 ? -44.917 40.927 -11.332 1.00 38.26 166 SER B N 1
ATOM 3206 C CA . SER B 1 156 ? -45.994 41.163 -10.385 1.00 38.01 166 SER B CA 1
ATOM 3207 C C . SER B 1 156 ? -45.579 42.306 -9.478 1.00 48.89 166 SER B C 1
ATOM 3208 O O . SER B 1 156 ? -44.591 42.199 -8.755 1.00 49.47 166 SER B O 1
ATOM 3211 N N . SER B 1 157 ? -46.321 43.406 -9.520 1.00 37.95 167 SER B N 1
ATOM 3212 C CA . SER B 1 157 ? -45.932 44.585 -8.759 1.00 38.34 167 SER B CA 1
ATOM 3213 C C . SER B 1 157 ? -47.109 45.248 -8.061 1.00 39.15 167 SER B C 1
ATOM 3214 O O . SER B 1 157 ? -48.235 45.233 -8.558 1.00 40.25 167 SER B O 1
ATOM 3217 N N . LEU B 1 158 ? -46.831 45.830 -6.901 1.00 35.37 168 LEU B N 1
ATOM 3218 C CA . LEU B 1 158 ? -47.811 46.620 -6.177 1.00 35.09 168 LEU B CA 1
ATOM 3219 C C . LEU B 1 158 ? -47.194 47.948 -5.770 1.00 43.13 168 LEU B C 1
ATOM 3220 O O . LEU B 1 158 ? -46.133 47.987 -5.143 1.00 40.09 168 LEU B O 1
ATOM 3225 N N . SER B 1 159 ? -47.856 49.038 -6.133 1.00 36.00 169 SER B N 1
ATOM 3226 C CA . SER B 1 159 ? -47.385 50.365 -5.770 1.00 44.19 169 SER B CA 1
ATOM 3227 C C . SER B 1 159 ? -48.566 51.264 -5.455 1.00 43.04 169 SER B C 1
ATOM 3228 O O . SER B 1 159 ? -49.696 50.984 -5.853 1.00 39.69 169 SER B O 1
ATOM 3231 N N . VAL B 1 160 ? -48.300 52.345 -4.735 1.00 35.86 170 VAL B N 1
ATOM 3232 C CA . VAL B 1 160 ? -49.343 53.296 -4.387 1.00 37.93 170 VAL B CA 1
ATOM 3233 C C . VAL B 1 160 ? -48.802 54.717 -4.524 1.00 42.61 170 VAL B C 1
ATOM 3234 O O . VAL B 1 160 ? -47.649 54.988 -4.191 1.00 42.35 170 VAL B O 1
ATOM 3238 N N . LYS B 1 161 ? -49.623 55.617 -5.052 1.00 40.74 171 LYS B N 1
ATOM 3239 C CA . LYS B 1 161 ? -49.217 57.010 -5.183 1.00 47.35 171 LYS B CA 1
ATOM 3240 C C . LYS B 1 161 ? -50.372 57.954 -4.899 1.00 44.28 171 LYS B C 1
ATOM 3241 O O . LYS B 1 161 ? -51.533 57.548 -4.917 1.00 38.80 171 LYS B O 1
ATOM 3247 N N . ILE B 1 162 ? -50.049 59.217 -4.637 1.00 43.27 172 ILE B N 1
ATOM 3248 C CA . ILE B 1 162 ? -51.062 60.188 -4.245 1.00 40.22 172 ILE B CA 1
ATOM 3249 C C . ILE B 1 162 ? -50.757 61.596 -4.760 1.00 43.89 172 ILE B C 1
ATOM 3250 O O . ILE B 1 162 ? -49.609 62.041 -4.754 1.00 49.06 172 ILE B O 1
ATOM 3255 N N . ARG B 1 163 ? -51.798 62.271 -5.240 1.00 42.46 173 ARG B N 1
ATOM 3256 C CA . ARG B 1 163 ? -51.746 63.695 -5.554 1.00 43.01 173 ARG B CA 1
ATOM 3257 C C . ARG B 1 163 ? -52.520 64.447 -4.491 1.00 42.30 173 ARG B C 1
ATOM 3258 O O . ARG B 1 163 ? -53.684 64.139 -4.249 1.00 39.12 173 ARG B O 1
ATOM 3266 N N . VAL B 1 164 ? -51.894 65.434 -3.864 1.00 42.37 174 VAL B N 1
ATOM 3267 C CA . VAL B 1 164 ? -52.626 66.300 -2.951 1.00 37.78 174 VAL B CA 1
ATOM 3268 C C . VAL B 1 164 ? -52.822 67.664 -3.597 1.00 47.57 174 VAL B C 1
ATOM 3269 O O . VAL B 1 164 ? -51.860 68.315 -4.004 1.00 46.17 174 VAL B O 1
ATOM 3281 N N . PRO B 1 166 ? -55.006 71.628 -3.671 1.00 52.97 176 PRO B N 1
ATOM 3282 C CA . PRO B 1 166 ? -55.358 72.646 -2.673 1.00 55.05 176 PRO B CA 1
ATOM 3283 C C . PRO B 1 166 ? -56.563 72.290 -1.800 1.00 58.62 176 PRO B C 1
ATOM 3284 O O . PRO B 1 166 ? -56.563 72.616 -0.613 1.00 62.12 176 PRO B O 1
ATOM 3288 N N . SER B 1 167 ? -57.566 71.628 -2.368 1.00 56.42 177 SER B N 1
ATOM 3289 C CA . SER B 1 167 ? -58.764 71.300 -1.605 1.00 54.65 177 SER B CA 1
ATOM 3290 C C . SER B 1 167 ? -59.254 69.873 -1.846 1.00 59.12 177 SER B C 1
ATOM 3291 O O . SER B 1 167 ? -60.442 69.586 -1.692 1.00 60.89 177 SER B O 1
ATOM 3294 N N . SER B 1 168 ? -58.336 68.983 -2.212 1.00 52.51 178 SER B N 1
ATOM 3295 C CA . SER B 1 168 ? -58.668 67.577 -2.426 1.00 45.51 178 SER B CA 1
ATOM 3296 C C . SER B 1 168 ? -57.410 66.728 -2.544 1.00 47.48 178 SER B C 1
ATOM 3297 O O . SER B 1 168 ? -56.308 67.257 -2.678 1.00 48.99 178 SER B O 1
ATOM 3300 N N . PHE B 1 169 ? -57.573 65.410 -2.479 1.00 44.63 179 PHE B N 1
ATOM 3301 C CA . PHE B 1 169 ? -56.483 64.507 -2.826 1.00 45.12 179 PHE B CA 1
ATOM 3302 C C . PHE B 1 169 ? -57.011 63.302 -3.593 1.00 53.70 179 PHE B C 1
ATOM 3303 O O . PHE B 1 169 ? -58.184 62.945 -3.483 1.00 45.59 179 PHE B O 1
ATOM 3311 N N . PHE B 1 170 ? -56.130 62.683 -4.369 1.00 47.87 180 PHE B N 1
ATOM 3312 C CA . PHE B 1 170 ? -56.470 61.486 -5.125 1.00 44.69 180 PHE B CA 1
ATOM 3313 C C . PHE B 1 170 ? -55.344 60.469 -5.009 1.00 47.58 180 PHE B C 1
ATOM 3314 O O . PHE B 1 170 ? -54.174 60.799 -5.200 1.00 43.48 180 PHE B O 1
ATOM 3322 N N . LEU B 1 171 ? -55.704 59.233 -4.683 1.00 40.42 181 LEU B N 1
ATOM 3323 C CA . LEU B 1 171 ? -54.725 58.176 -4.482 1.00 38.93 181 LEU B CA 1
ATOM 3324 C C . LEU B 1 171 ? -55.044 56.965 -5.351 1.00 48.00 181 LEU B C 1
ATOM 3325 O O . LEU B 1 171 ? -56.207 56.595 -5.511 1.00 37.04 181 LEU B O 1
ATOM 3330 N N . LEU B 1 172 ? -54.006 56.344 -5.899 1.00 39.68 182 LEU B N 1
ATOM 3331 C CA . LEU B 1 172 ? -54.174 55.128 -6.685 1.00 43.55 182 LEU B CA 1
ATOM 3332 C C . LEU B 1 172 ? -53.285 53.998 -6.182 1.00 39.32 182 LEU B C 1
ATOM 3333 O O . LEU B 1 172 ? -52.060 54.089 -6.229 1.00 40.19 182 LEU B O 1
ATOM 3338 N N . LEU B 1 173 ? -53.915 52.938 -5.688 1.00 36.64 183 LEU B N 1
ATOM 3339 C CA . LEU B 1 173 ? -53.211 51.702 -5.375 1.00 39.16 183 LEU B CA 1
ATOM 3340 C C . LEU B 1 173 ? -53.368 50.751 -6.549 1.00 39.94 183 LEU B C 1
ATOM 3341 O O . LEU B 1 173 ? -54.488 50.432 -6.944 1.00 44.49 183 LEU B O 1
ATOM 3346 N N . ARG B 1 174 ? -52.254 50.301 -7.113 1.00 40.14 184 ARG B N 1
ATOM 3347 C CA . ARG B 1 174 ? -52.322 49.450 -8.295 1.00 37.21 184 ARG B CA 1
ATOM 3348 C C . ARG B 1 174 ? -51.522 48.162 -8.172 1.00 43.05 184 ARG B C 1
ATOM 3349 O O . ARG B 1 174 ? -50.321 48.183 -7.898 1.00 37.13 184 ARG B O 1
ATOM 3357 N N . PHE B 1 175 ? -52.207 47.041 -8.370 1.00 39.84 185 PHE B N 1
ATOM 3358 C CA . PHE B 1 175 ? -51.540 45.760 -8.546 1.00 32.95 185 PHE B CA 1
ATOM 3359 C C . PHE B 1 175 ? -51.484 45.436 -10.031 1.00 36.44 185 PHE B C 1
ATOM 3360 O O . PHE B 1 175 ? -52.511 45.417 -10.710 1.00 38.07 185 PHE B O 1
ATOM 3368 N N . PHE B 1 176 ? -50.282 45.199 -10.540 1.00 35.51 186 PHE B N 1
ATOM 3369 C CA . PHE B 1 176 ? -50.107 44.879 -11.949 1.00 32.33 186 PHE B CA 1
ATOM 3370 C C . PHE B 1 176 ? -49.450 43.519 -12.107 1.00 42.01 186 PHE B C 1
ATOM 3371 O O . PHE B 1 176 ? -48.381 43.263 -11.553 1.00 37.84 186 PHE B O 1
ATOM 3379 N N . LEU B 1 177 ? -50.105 42.649 -12.865 1.00 34.11 187 LEU B N 1
ATOM 3380 C CA . LEU B 1 177 ? -49.586 41.320 -13.141 1.00 35.25 187 LEU B CA 1
ATOM 3381 C C . LEU B 1 177 ? -49.518 41.060 -14.639 1.00 41.72 187 LEU B C 1
ATOM 3382 O O . LEU B 1 177 ? -50.514 41.194 -15.348 1.00 36.25 187 LEU B O 1
ATOM 3387 N N . ARG B 1 178 ? -48.336 40.701 -15.124 1.00 39.53 188 ARG B N 1
ATOM 3388 C CA . ARG B 1 178 ? -48.213 40.205 -16.486 1.00 37.41 188 ARG B CA 1
ATOM 3389 C C . ARG B 1 178 ? -47.466 38.886 -16.502 1.00 42.24 188 ARG B C 1
ATOM 3390 O O . ARG B 1 178 ? -46.324 38.800 -16.057 1.00 44.78 188 ARG B O 1
ATOM 3398 N N . ILE B 1 179 ? -48.128 37.853 -17.004 1.00 45.11 189 ILE B N 1
ATOM 3399 C CA . ILE B 1 179 ? -47.451 36.611 -17.328 1.00 43.53 189 ILE B CA 1
ATOM 3400 C C . ILE B 1 179 ? -47.192 36.628 -18.825 1.00 41.04 189 ILE B C 1
ATOM 3401 O O . ILE B 1 179 ? -48.130 36.575 -19.620 1.00 41.75 189 ILE B O 1
ATOM 3406 N N . ASP B 1 180 ? -45.918 36.735 -19.196 1.00 37.92 190 ASP B N 1
ATOM 3407 C CA . ASP B 1 180 ? -45.523 36.895 -20.592 1.00 40.67 190 ASP B CA 1
ATOM 3408 C C . ASP B 1 180 ? -46.165 35.842 -21.492 1.00 50.47 190 ASP B C 1
ATOM 3409 O O . ASP B 1 180 ? -46.074 34.645 -21.228 1.00 48.49 190 ASP B O 1
ATOM 3414 N N . GLY B 1 181 ? -46.838 36.307 -22.539 1.00 51.47 191 GLY B N 1
ATOM 3415 C CA . GLY B 1 181 ? -47.474 35.426 -23.500 1.00 41.94 191 GLY B CA 1
ATOM 3416 C C . GLY B 1 181 ? -48.728 34.736 -22.996 1.00 45.67 191 GLY B C 1
ATOM 3417 O O . GLY B 1 181 ? -49.313 33.921 -23.706 1.00 58.88 191 GLY B O 1
ATOM 3418 N N . VAL B 1 182 ? -49.150 35.058 -21.776 1.00 39.42 192 VAL B N 1
ATOM 3419 C CA . VAL B 1 182 ? -50.313 34.394 -21.188 1.00 38.98 192 VAL B CA 1
ATOM 3420 C C . VAL B 1 182 ? -51.454 35.352 -20.837 1.00 42.06 192 VAL B C 1
ATOM 3421 O O . VAL B 1 182 ? -52.534 35.276 -21.422 1.00 47.82 192 VAL B O 1
ATOM 3425 N N . LEU B 1 183 ? -51.221 36.247 -19.882 1.00 40.14 193 LEU B N 1
ATOM 3426 C CA . LEU B 1 183 ? -52.278 37.146 -19.434 1.00 43.15 193 LEU B CA 1
ATOM 3427 C C . LEU B 1 183 ? -51.749 38.426 -18.802 1.00 46.60 193 LEU B C 1
ATOM 3428 O O . LEU B 1 183 ? -50.596 38.503 -18.375 1.00 40.45 193 LEU B O 1
ATOM 3433 N N . ILE B 1 184 ? -52.620 39.425 -18.742 1.00 38.03 194 ILE B N 1
ATOM 3434 C CA . ILE B 1 184 ? -52.356 40.642 -17.993 1.00 42.34 194 ILE B CA 1
ATOM 3435 C C . ILE B 1 184 ? -53.508 40.872 -17.021 1.00 45.07 194 ILE B C 1
ATOM 3436 O O . ILE B 1 184 ? -54.675 40.737 -17.387 1.00 38.58 194 ILE B O 1
ATOM 3441 N N . ARG B 1 185 ? -53.176 41.202 -15.780 1.00 42.57 195 ARG B N 1
ATOM 3442 C CA . ARG B 1 185 ? -54.185 41.421 -14.753 1.00 38.80 195 ARG B CA 1
ATOM 3443 C C . ARG B 1 185 ? -53.888 42.704 -13.992 1.00 42.72 195 ARG B C 1
ATOM 3444 O O . ARG B 1 185 ? -52.740 42.966 -13.632 1.00 39.62 195 ARG B O 1
ATOM 3460 N N . ASN B 1 187 ? -55.453 45.226 -10.794 1.00 34.97 197 ASN B N 1
ATOM 3461 C CA . ASN B 1 187 ? -56.381 45.624 -9.742 1.00 38.21 197 ASN B CA 1
ATOM 3462 C C . ASN B 1 187 ? -56.081 47.034 -9.249 1.00 41.68 197 ASN B C 1
ATOM 3463 O O . ASN B 1 187 ? -55.034 47.284 -8.655 1.00 42.50 197 ASN B O 1
ATOM 3468 N N . ASP B 1 188 ? -57.004 47.953 -9.505 1.00 37.25 198 ASP B N 1
ATOM 3469 C CA . ASP B 1 188 ? -56.832 49.344 -9.106 1.00 36.09 198 ASP B CA 1
ATOM 3470 C C . ASP B 1 188 ? -57.738 49.713 -7.944 1.00 45.82 198 ASP B C 1
ATOM 3471 O O . ASP B 1 188 ? -58.930 49.415 -7.954 1.00 39.17 198 ASP B O 1
ATOM 3476 N N . THR B 1 189 ? -57.166 50.370 -6.943 1.00 36.03 199 THR B N 1
ATOM 3477 C CA . THR B 1 189 ? -57.960 50.962 -5.877 1.00 43.76 199 THR B CA 1
ATOM 3478 C C . THR B 1 189 ? -57.801 52.473 -5.923 1.00 44.64 199 THR B C 1
ATOM 3479 O O . THR B 1 189 ? -56.726 53.000 -5.639 1.00 42.17 199 THR B O 1
ATOM 3483 N N . ARG B 1 190 ? -58.869 53.163 -6.302 1.00 40.40 200 ARG B N 1
ATOM 3484 C CA . ARG B 1 190 ? -58.847 54.617 -6.382 1.00 40.08 200 ARG B CA 1
ATOM 3485 C C . ARG B 1 190 ? -59.531 55.241 -5.174 1.00 46.64 200 ARG B C 1
ATOM 3486 O O . ARG B 1 190 ? -60.661 54.896 -4.838 1.00 46.31 200 ARG B O 1
ATOM 3494 N N . LEU B 1 191 ? -58.826 56.158 -4.521 1.00 45.05 201 LEU B N 1
ATOM 3495 C CA . LEU B 1 191 ? -59.328 56.813 -3.322 1.00 42.89 201 LEU B CA 1
ATOM 3496 C C . LEU B 1 191 ? -59.385 58.319 -3.541 1.00 48.96 201 LEU B C 1
ATOM 3497 O O . LEU B 1 191 ? -58.390 58.934 -3.920 1.00 46.65 201 LEU B O 1
ATOM 3502 N N . TYR B 1 192 ? -60.551 58.909 -3.304 1.00 41.10 202 TYR B N 1
ATOM 3503 C CA . TYR B 1 192 ? -60.751 60.328 -3.570 1.00 42.67 202 TYR B CA 1
ATOM 3504 C C . TYR B 1 192 ? -61.457 61.029 -2.415 1.00 52.37 202 TYR B C 1
ATOM 3505 O O . TYR B 1 192 ? -62.371 60.476 -1.804 1.00 47.69 202 TYR B O 1
ATOM 3514 N N . HIS B 1 193 ? -61.030 62.254 -2.126 1.00 48.31 203 HIS B N 1
ATOM 3515 C CA . HIS B 1 193 ? -61.638 63.044 -1.063 1.00 50.19 203 HIS B CA 1
ATOM 3516 C C . HIS B 1 193 ? -61.609 64.533 -1.374 1.00 52.97 203 HIS B C 1
ATOM 3517 O O . HIS B 1 193 ? -60.602 65.055 -1.849 1.00 56.01 203 HIS B O 1
ATOM 3524 N N . GLU B 1 194 ? -62.724 65.206 -1.109 1.00 50.06 204 GLU B N 1
ATOM 3525 C CA . GLU B 1 194 ? -62.802 66.659 -1.214 1.00 57.72 204 GLU B CA 1
ATOM 3526 C C . GLU B 1 194 ? -62.820 67.267 0.184 1.00 70.87 204 GLU B C 1
ATOM 3527 O O . GLU B 1 194 ? -63.454 66.727 1.089 1.00 67.24 204 GLU B O 1
ATOM 3533 N N . ALA B 1 195 ? -62.126 68.391 0.344 1.00 89.55 205 ALA B N 1
ATOM 3534 C CA . ALA B 1 195 ? -61.877 69.000 1.652 1.00 84.46 205 ALA B CA 1
ATOM 3535 C C . ALA B 1 195 ? -63.125 69.159 2.518 1.00 82.65 205 ALA B C 1
ATOM 3536 O O . ALA B 1 195 ? -63.097 68.869 3.714 1.00 91.38 205 ALA B O 1
ATOM 3538 N N . ASP B 1 196 ? -64.216 69.615 1.914 1.00 79.72 206 ASP B N 1
ATOM 3539 C CA . ASP B 1 196 ? -65.444 69.878 2.657 1.00 98.66 206 ASP B CA 1
ATOM 3540 C C . ASP B 1 196 ? -66.147 68.601 3.118 1.00 97.35 206 ASP B C 1
ATOM 3541 O O . ASP B 1 196 ? -66.757 68.576 4.187 1.00 98.52 206 ASP B O 1
ATOM 3546 N N . LYS B 1 197 ? -66.052 67.547 2.312 1.00 85.06 207 LYS B N 1
ATOM 3547 C CA . LYS B 1 197 ? -66.807 66.318 2.551 1.00 72.57 207 LYS B CA 1
ATOM 3548 C C . LYS B 1 197 ? -66.414 65.597 3.839 1.00 67.22 207 LYS B C 1
ATOM 3549 O O . LYS B 1 197 ? -65.292 65.732 4.325 1.00 75.37 207 LYS B O 1
ATOM 3555 N N . THR B 1 198 ? -67.356 64.828 4.379 1.00 72.81 208 THR B N 1
ATOM 3556 C CA . THR B 1 198 ? -67.118 64.026 5.573 1.00 71.65 208 THR B CA 1
ATOM 3557 C C . THR B 1 198 ? -66.972 62.551 5.210 1.00 65.43 208 THR B C 1
ATOM 3558 O O . THR B 1 198 ? -67.282 61.669 6.011 1.00 65.75 208 THR B O 1
ATOM 3562 N N . TYR B 1 199 ? -66.502 62.292 3.994 1.00 63.48 209 TYR B N 1
ATOM 3563 C CA . TYR B 1 199 ? -66.304 60.926 3.529 1.00 56.97 209 TYR B CA 1
ATOM 3564 C C . TYR B 1 199 ? -65.246 60.861 2.438 1.00 59.65 209 TYR B C 1
ATOM 3565 O O . TYR B 1 199 ? -64.890 61.877 1.841 1.00 64.58 209 TYR B O 1
ATOM 3582 N N . LEU B 1 201 ? -64.376 58.616 -1.208 1.00 54.62 211 LEU B N 1
ATOM 3583 C CA . LEU B 1 201 ? -64.870 57.659 -2.187 1.00 48.43 211 LEU B CA 1
ATOM 3584 C C . LEU B 1 201 ? -63.765 56.672 -2.533 1.00 57.41 211 LEU B C 1
ATOM 3585 O O . LEU B 1 201 ? -62.659 57.076 -2.889 1.00 51.38 211 LEU B O 1
ATOM 3590 N N . ARG B 1 202 ? -64.053 55.381 -2.409 1.00 48.78 212 ARG B N 1
ATOM 3591 C CA . ARG B 1 202 ? -63.080 54.363 -2.785 1.00 41.97 212 ARG B CA 1
ATOM 3592 C C . ARG B 1 202 ? -63.646 53.462 -3.868 1.00 50.79 212 ARG B C 1
ATOM 3593 O O . ARG B 1 202 ? -64.640 52.770 -3.658 1.00 49.04 212 ARG B O 1
ATOM 3601 N N . GLU B 1 203 ? -63.000 53.477 -5.026 1.00 43.98 213 GLU B N 1
ATOM 3602 C CA . GLU B 1 203 ? -63.473 52.724 -6.176 1.00 45.89 213 GLU B CA 1
ATOM 3603 C C . GLU B 1 203 ? -62.466 51.643 -6.551 1.00 51.65 213 GLU B C 1
ATOM 3604 O O . GLU B 1 203 ? -61.316 51.938 -6.879 1.00 48.97 213 GLU B O 1
ATOM 3610 N N . TYR B 1 204 ? -62.902 50.390 -6.490 1.00 44.82 214 TYR B N 1
ATOM 3611 C CA . TYR B 1 204 ? -62.034 49.260 -6.805 1.00 50.26 214 TYR B CA 1
ATOM 3612 C C . TYR B 1 204 ? -62.430 48.595 -8.119 1.00 52.47 214 TYR B C 1
ATOM 3613 O O . TYR B 1 204 ? -63.605 48.335 -8.359 1.00 48.95 214 TYR B O 1
ATOM 3622 N N . THR B 1 205 ? -61.444 48.326 -8.968 1.00 45.11 215 THR B N 1
ATOM 3623 C CA . THR B 1 205 ? -61.688 47.626 -10.224 1.00 41.49 215 THR B CA 1
ATOM 3624 C C . THR B 1 205 ? -60.656 46.531 -10.455 1.00 47.18 215 THR B C 1
ATOM 3625 O O . THR B 1 205 ? -59.460 46.734 -10.244 1.00 44.73 215 THR B O 1
ATOM 3629 N N . SER B 1 206 ? -61.131 45.369 -10.888 1.00 40.46 216 SER B N 1
ATOM 3630 C CA . SER B 1 206 ? -60.250 44.276 -11.271 1.00 40.98 216 SER B CA 1
ATOM 3631 C C . SER B 1 206 ? -60.397 43.978 -12.759 1.00 40.62 216 SER B C 1
ATOM 3632 O O . SER B 1 206 ? -61.450 43.534 -13.211 1.00 44.25 216 SER B O 1
ATOM 3635 N N . ARG B 1 207 ? -59.339 44.242 -13.516 1.00 38.01 217 ARG B N 1
ATOM 3636 C CA . ARG B 1 207 ? -59.339 44.012 -14.955 1.00 40.52 217 ARG B CA 1
ATOM 3637 C C . ARG B 1 207 ? -58.416 42.854 -15.293 1.00 49.24 217 ARG B C 1
ATOM 3638 O O . ARG B 1 207 ? -57.425 42.620 -14.602 1.00 48.09 217 ARG B O 1
ATOM 3646 N N . GLU B 1 208 ? -58.728 42.147 -16.371 1.00 39.90 218 GLU B N 1
ATOM 3647 C CA . GLU B 1 208 ? -57.975 40.957 -16.730 1.00 42.88 218 GLU B CA 1
ATOM 3648 C C . GLU B 1 208 ? -58.255 40.530 -18.165 1.00 52.45 218 GLU B C 1
ATOM 3649 O O . GLU B 1 208 ? -59.387 40.614 -18.635 1.00 44.08 218 GLU B O 1
ATOM 3655 N N . SER B 1 209 ? -57.219 40.076 -18.862 1.00 43.53 219 SER B N 1
ATOM 3656 C CA . SER B 1 209 ? -57.403 39.518 -20.194 1.00 39.39 219 SER B CA 1
ATOM 3657 C C . SER B 1 209 ? -56.268 38.594 -20.609 1.00 42.27 219 SER B C 1
ATOM 3658 O O . SER B 1 209 ? -55.106 38.847 -20.294 1.00 43.66 219 SER B O 1
ATOM 3661 N N . LYS B 1 210 ? -56.610 37.515 -21.306 1.00 35.99 220 LYS B N 1
ATOM 3662 C CA A LYS B 1 210 ? -55.590 36.691 -21.935 0.50 41.31 220 LYS B CA 1
ATOM 3663 C CA B LYS B 1 210 ? -55.610 36.684 -21.962 0.50 41.09 220 LYS B CA 1
ATOM 3664 C C . LYS B 1 210 ? -54.915 37.504 -23.032 1.00 40.79 220 LYS B C 1
ATOM 3665 O O . LYS B 1 210 ? -55.555 38.310 -23.706 1.00 45.16 220 LYS B O 1
ATOM 3676 N N . ILE B 1 211 ? -53.615 37.301 -23.200 1.00 37.66 221 ILE B N 1
ATOM 3677 C CA . ILE B 1 211 ? -52.881 38.039 -24.221 1.00 40.06 221 ILE B CA 1
ATOM 3678 C C . ILE B 1 211 ? -53.388 37.639 -25.608 1.00 44.32 221 ILE B C 1
ATOM 3679 O O . ILE B 1 211 ? -53.402 38.449 -26.536 1.00 49.13 221 ILE B O 1
ATOM 3684 N N . SER B 1 212 ? -53.858 36.401 -25.725 1.00 45.97 222 SER B N 1
ATOM 3685 C CA . SER B 1 212 ? -54.405 35.902 -26.984 1.00 47.44 222 SER B CA 1
ATOM 3686 C C . SER B 1 212 ? -55.687 36.633 -27.390 1.00 46.52 222 SER B C 1
ATOM 3687 O O . SER B 1 212 ? -56.094 36.584 -28.549 1.00 55.86 222 SER B O 1
ATOM 3690 N N . SER B 1 213 ? -56.325 37.305 -26.437 1.00 44.70 223 SER B N 1
ATOM 3691 C CA . SER B 1 213 ? -57.515 38.095 -26.736 1.00 43.18 223 SER B CA 1
ATOM 3692 C C . SER B 1 213 ? -57.137 39.529 -27.094 1.00 46.70 223 SER B C 1
ATOM 3693 O O . SER B 1 213 ? -57.998 40.352 -27.402 1.00 51.21 223 SER B O 1
ATOM 3696 N N . LEU B 1 214 ? -55.841 39.817 -27.050 1.00 43.11 224 LEU B N 1
ATOM 3697 C CA . LEU B 1 214 ? -55.326 41.139 -27.389 1.00 45.92 224 LEU B CA 1
ATOM 3698 C C . LEU B 1 214 ? -54.452 41.055 -28.639 1.00 48.89 224 LEU B C 1
ATOM 3699 O O . LEU B 1 214 ? -53.340 41.583 -28.665 1.00 53.44 224 LEU B O 1
ATOM 3720 N N . HIS B 1 216 ? -54.634 42.418 -31.627 1.00 49.99 226 HIS B N 1
ATOM 3721 C CA . HIS B 1 216 ? -54.367 43.627 -32.402 1.00 58.33 226 HIS B CA 1
ATOM 3722 C C . HIS B 1 216 ? -53.761 44.771 -31.595 1.00 54.86 226 HIS B C 1
ATOM 3723 O O . HIS B 1 216 ? -53.465 45.831 -32.143 1.00 61.85 226 HIS B O 1
ATOM 3730 N N . VAL B 1 217 ? -53.568 44.561 -30.299 1.00 49.04 227 VAL B N 1
ATOM 3731 C CA . VAL B 1 217 ? -52.871 45.547 -29.484 1.00 43.26 227 VAL B CA 1
ATOM 3732 C C . VAL B 1 217 ? -51.365 45.380 -29.652 1.00 48.90 227 VAL B C 1
ATOM 3733 O O . VAL B 1 217 ? -50.847 44.277 -29.489 1.00 44.96 227 VAL B O 1
ATOM 3737 N N . PRO B 1 218 ? -50.659 46.469 -30.000 1.00 45.24 228 PRO B N 1
ATOM 3738 C CA . PRO B 1 218 ? -49.195 46.417 -30.063 1.00 46.42 228 PRO B CA 1
ATOM 3739 C C . PRO B 1 218 ? -48.607 45.949 -28.733 1.00 52.45 228 PRO B C 1
ATOM 3740 O O . PRO B 1 218 ? -48.905 46.539 -27.696 1.00 44.15 228 PRO B O 1
ATOM 3744 N N . PRO B 1 219 ? -47.793 44.884 -28.765 1.00 50.18 229 PRO B N 1
ATOM 3745 C CA . PRO B 1 219 ? -47.226 44.255 -27.565 1.00 46.68 229 PRO B CA 1
ATOM 3746 C C . PRO B 1 219 ? -46.426 45.213 -26.688 1.00 38.29 229 PRO B C 1
ATOM 3747 O O . PRO B 1 219 ? -46.228 44.929 -25.507 1.00 42.95 229 PRO B O 1
ATOM 3751 N N . SER B 1 220 ? -45.974 46.328 -27.253 1.00 39.37 230 SER B N 1
ATOM 3752 C CA . SER B 1 220 ? -45.225 47.315 -26.482 1.00 43.25 230 SER B CA 1
ATOM 3753 C C . SER B 1 220 ? -46.068 47.893 -25.349 1.00 48.91 230 SER B C 1
ATOM 3754 O O . SER B 1 220 ? -45.535 48.338 -24.333 1.00 46.66 230 SER B O 1
ATOM 3757 N N . LEU B 1 221 ? -47.386 47.881 -25.526 1.00 41.63 231 LEU B N 1
ATOM 3758 C CA . LEU B 1 221 ? -48.296 48.386 -24.501 1.00 38.84 231 LEU B CA 1
ATOM 3759 C C . LEU B 1 221 ? -48.362 47.465 -23.288 1.00 47.55 231 LEU B C 1
ATOM 3760 O O . LEU B 1 221 ? -48.750 47.896 -22.201 1.00 39.38 231 LEU B O 1
ATOM 3765 N N . PHE B 1 222 ? -47.977 46.202 -23.473 1.00 40.15 232 PHE B N 1
ATOM 3766 C CA . PHE B 1 222 ? -48.093 45.198 -22.413 1.00 40.04 232 PHE B CA 1
ATOM 3767 C C . PHE B 1 222 ? -47.190 45.513 -21.224 1.00 43.31 232 PHE B C 1
ATOM 3768 O O . PHE B 1 222 ? -47.376 44.977 -20.132 1.00 42.35 232 PHE B O 1
ATOM 3776 N N . THR B 1 223 ? -46.206 46.378 -21.439 1.00 36.82 233 THR B N 1
ATOM 3777 C CA . THR B 1 223 ? -45.286 46.747 -20.373 1.00 41.14 233 THR B CA 1
ATOM 3778 C C . THR B 1 223 ? -45.595 48.147 -19.845 1.00 52.74 233 THR B C 1
ATOM 3779 O O . THR B 1 223 ? -44.825 48.715 -19.069 1.00 46.52 233 THR B O 1
ATOM 3783 N N . GLU B 1 224 ? -46.732 48.693 -20.268 1.00 43.59 234 GLU B N 1
ATOM 3784 C CA . GLU B 1 224 ? -47.152 50.032 -19.861 1.00 41.32 234 GLU B CA 1
ATOM 3785 C C . GLU B 1 224 ? -48.560 49.996 -19.273 1.00 38.00 234 GLU B C 1
ATOM 3786 O O . GLU B 1 224 ? -49.543 50.114 -20.006 1.00 45.52 234 GLU B O 1
ATOM 3792 N N . PRO B 1 225 ? -48.658 49.831 -17.944 1.00 38.59 235 PRO B N 1
ATOM 3793 C CA . PRO B 1 225 ? -49.929 49.656 -17.227 1.00 42.31 235 PRO B CA 1
ATOM 3794 C C . PRO B 1 225 ? -50.954 50.753 -17.511 1.00 43.00 235 PRO B C 1
ATOM 3795 O O . PRO B 1 225 ? -52.136 50.450 -17.678 1.00 39.78 235 PRO B O 1
ATOM 3799 N N . ASN B 1 226 ? -50.507 52.003 -17.564 1.00 35.56 236 ASN B N 1
ATOM 3800 C CA . ASN B 1 226 ? -51.400 53.122 -17.845 1.00 42.70 236 ASN B CA 1
ATOM 3801 C C . ASN B 1 226 ? -52.028 53.028 -19.231 1.00 49.50 236 ASN B C 1
ATOM 3802 O O . ASN B 1 226 ? -53.152 53.481 -19.441 1.00 46.89 236 ASN B O 1
ATOM 3807 N N . GLU B 1 227 ? -51.301 52.436 -20.173 1.00 44.39 237 GLU B N 1
ATOM 3808 C CA . GLU B 1 227 ? -51.774 52.343 -21.550 1.00 45.26 237 GLU B CA 1
ATOM 3809 C C . GLU B 1 227 ? -52.646 51.113 -21.798 1.00 45.88 237 GLU B C 1
ATOM 3810 O O . GLU B 1 227 ? -53.658 51.194 -22.491 1.00 45.72 237 GLU B O 1
ATOM 3816 N N . ILE B 1 228 ? -52.254 49.977 -21.230 1.00 33.06 238 ILE B N 1
ATOM 3817 C CA . ILE B 1 228 ? -52.923 48.712 -21.518 1.00 34.86 238 ILE B CA 1
ATOM 3818 C C . ILE B 1 228 ? -54.230 48.561 -20.734 1.00 32.98 238 ILE B C 1
ATOM 3819 O O . ILE B 1 228 ? -55.077 47.736 -21.079 1.00 47.40 238 ILE B O 1
ATOM 3824 N N . SER B 1 229 ? -54.392 49.372 -19.692 1.00 40.66 239 SER B N 1
ATOM 3825 C CA . SER B 1 229 ? -55.529 49.262 -18.779 1.00 43.21 239 SER B CA 1
ATOM 3826 C C . SER B 1 229 ? -56.883 49.294 -19.484 1.00 38.00 239 SER B C 1
ATOM 3827 O O . SER B 1 229 ? -57.760 48.477 -19.200 1.00 38.72 239 SER B O 1
ATOM 3830 N N . GLN B 1 230 ? -57.042 50.237 -20.405 1.00 37.15 240 GLN B N 1
ATOM 3831 C CA . GLN B 1 230 ? -58.316 50.448 -21.088 1.00 42.42 240 GLN B CA 1
ATOM 3832 C C . GLN B 1 230 ? -58.726 49.273 -21.973 1.00 36.77 240 GLN B C 1
ATOM 3833 O O . GLN B 1 230 ? -59.887 49.164 -22.363 1.00 41.63 240 GLN B O 1
ATOM 3839 N N . TYR B 1 231 ? -57.775 48.400 -22.294 1.00 39.03 241 TYR B N 1
ATOM 3840 C CA . TYR B 1 231 ? -58.046 47.284 -23.196 1.00 43.63 241 TYR B CA 1
ATOM 3841 C C . TYR B 1 231 ? -58.342 46.001 -22.429 1.00 39.56 241 TYR B C 1
ATOM 3842 O O . TYR B 1 231 ? -58.640 44.967 -23.024 1.00 46.81 241 TYR B O 1
ATOM 3851 N N . LEU B 1 232 ? -58.255 46.076 -21.105 1.00 37.87 242 LEU B N 1
ATOM 3852 C CA . LEU B 1 232 ? -58.532 44.931 -20.248 1.00 32.04 242 LEU B CA 1
ATOM 3853 C C . LEU B 1 232 ? -59.944 45.022 -19.684 1.00 38.02 242 LEU B C 1
ATOM 3854 O O . LEU B 1 232 ? -60.255 45.953 -18.942 1.00 44.58 242 LEU B O 1
ATOM 3859 N N . PRO B 1 233 ? -60.807 44.060 -20.044 1.00 39.91 243 PRO B N 1
ATOM 3860 C CA . PRO B 1 233 ? -62.188 44.029 -19.548 1.00 48.29 243 PRO B CA 1
ATOM 3861 C C . PRO B 1 233 ? -62.264 43.974 -18.025 1.00 45.99 243 PRO B C 1
ATOM 3862 O O . PRO B 1 233 ? -61.468 43.282 -17.388 1.00 44.68 243 PRO B O 1
ATOM 3866 N N . ILE B 1 234 ? -63.212 44.709 -17.453 1.00 49.35 244 ILE B N 1
ATOM 3867 C CA . ILE B 1 234 ? -63.438 44.692 -16.014 1.00 46.17 244 ILE B CA 1
ATOM 3868 C C . ILE B 1 234 ? -64.231 43.451 -15.622 1.00 49.23 244 ILE B C 1
ATOM 3869 O O . ILE B 1 234 ? -65.283 43.172 -16.196 1.00 53.67 244 ILE B O 1
ATOM 3874 N N . LYS B 1 235 ? -63.723 42.704 -14.647 1.00 41.64 245 LYS B N 1
ATOM 3875 C CA . LYS B 1 235 ? -64.403 41.497 -14.192 1.00 46.36 245 LYS B CA 1
ATOM 3876 C C . LYS B 1 235 ? -64.969 41.684 -12.790 1.00 50.71 245 LYS B C 1
ATOM 3877 O O . LYS B 1 235 ? -65.786 40.888 -12.330 1.00 55.48 245 LYS B O 1
ATOM 3883 N N . GLU B 1 236 ? -64.531 42.743 -12.119 1.00 47.82 246 GLU B N 1
ATOM 3884 C CA . GLU B 1 236 ? -65.048 43.081 -10.798 1.00 52.27 246 GLU B CA 1
ATOM 3885 C C . GLU B 1 236 ? -64.890 44.573 -10.531 1.00 52.11 246 GLU B C 1
ATOM 3886 O O . GLU B 1 236 ? -63.837 45.152 -10.797 1.00 45.10 246 GLU B O 1
ATOM 3892 N N . ALA B 1 237 ? -65.944 45.194 -10.015 1.00 57.00 247 ALA B N 1
ATOM 3893 C CA . ALA B 1 237 ? -65.910 46.616 -9.700 1.00 50.87 247 ALA B CA 1
ATOM 3894 C C . ALA B 1 237 ? -66.676 46.901 -8.417 1.00 55.84 247 ALA B C 1
ATOM 3895 O O . ALA B 1 237 ? -67.820 46.479 -8.259 1.00 60.03 247 ALA B O 1
ATOM 3897 N N . VAL B 1 238 ? -66.035 47.611 -7.496 1.00 63.70 248 VAL B N 1
ATOM 3898 C CA . VAL B 1 238 ? -66.666 47.972 -6.232 1.00 69.81 248 VAL B CA 1
ATOM 3899 C C . VAL B 1 238 ? -66.497 49.460 -5.949 1.00 67.16 248 VAL B C 1
ATOM 3900 O O . VAL B 1 238 ? -65.392 49.993 -6.041 1.00 64.51 248 VAL B O 1
ATOM 3904 N N . CYS B 1 239 ? -67.593 50.131 -5.611 1.00 58.97 249 CYS B N 1
ATOM 3905 C CA A CYS B 1 239 ? -67.550 51.542 -5.247 0.50 67.51 249 CYS B CA 1
ATOM 3906 C CA B CYS B 1 239 ? -67.516 51.535 -5.231 0.50 67.61 249 CYS B CA 1
ATOM 3907 C C . CYS B 1 239 ? -68.125 51.743 -3.851 1.00 64.41 249 CYS B C 1
ATOM 3908 O O . CYS B 1 239 ? -69.312 51.506 -3.633 1.00 57.99 249 CYS B O 1
ATOM 3913 N N . GLU B 1 240 ? -67.293 52.182 -2.915 1.00 54.32 250 GLU B N 1
ATOM 3914 C CA . GLU B 1 240 ? -67.731 52.341 -1.536 1.00 58.33 250 GLU B CA 1
ATOM 3915 C C . GLU B 1 240 ? -67.438 53.732 -0.996 1.00 48.52 250 GLU B C 1
ATOM 3916 O O . GLU B 1 240 ? -66.580 54.439 -1.517 1.00 52.32 250 GLU B O 1
ATOM 3922 N N . LYS B 1 241 ? -68.172 54.121 0.041 1.00 59.30 251 LYS B N 1
ATOM 3923 C CA . LYS B 1 241 ? -67.888 55.351 0.768 1.00 56.08 251 LYS B CA 1
ATOM 3924 C C . LYS B 1 241 ? -67.182 55.023 2.071 1.00 60.48 251 LYS B C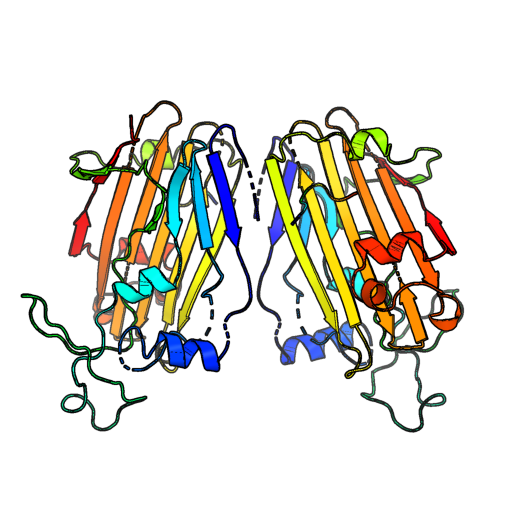 1
ATOM 3925 O O . LYS B 1 241 ? -67.522 54.048 2.741 1.00 58.55 251 LYS B O 1
ATOM 3931 N N . LEU B 1 242 ? -66.196 55.835 2.427 1.00 55.04 252 LEU B N 1
ATOM 3932 C CA . LEU B 1 242 ? -65.544 55.698 3.718 1.00 52.92 252 LEU B CA 1
ATOM 3933 C C . LEU B 1 242 ? -65.987 56.848 4.608 1.00 56.20 252 LEU B C 1
ATOM 3934 O O . LEU B 1 242 ? -65.425 57.940 4.551 1.00 62.19 252 LEU B O 1
ATOM 3939 N N . ILE B 1 243 ? -67.010 56.597 5.418 1.00 64.42 253 ILE B N 1
ATOM 3940 C CA . ILE B 1 243 ? -67.623 57.638 6.234 1.00 63.76 253 ILE B CA 1
ATOM 3941 C C . ILE B 1 243 ? -66.769 57.986 7.447 1.00 60.18 253 ILE B C 1
ATOM 3942 O O . ILE B 1 243 ? -66.285 57.098 8.149 1.00 67.90 253 ILE B O 1
ATOM 3947 N N . PHE B 1 244 ? -66.585 59.280 7.689 1.00 61.49 254 PHE B N 1
ATOM 3948 C CA . PHE B 1 244 ? -65.881 59.740 8.881 1.00 63.81 254 PHE B CA 1
ATOM 3949 C C . PHE B 1 244 ? -66.727 59.457 10.117 1.00 71.48 254 PHE B C 1
ATOM 3950 O O . PHE B 1 244 ? -67.942 59.653 10.096 1.00 77.59 254 PHE B O 1
ATOM 3958 N N . PRO B 1 245 ? -66.091 58.990 11.202 1.00 70.40 255 PRO B N 1
ATOM 3959 C CA . PRO B 1 245 ? -66.819 58.775 12.456 1.00 71.80 255 PRO B CA 1
ATOM 3960 C C . PRO B 1 245 ? -67.176 60.094 13.135 1.00 85.23 255 PRO B C 1
ATOM 3961 O O . PRO B 1 245 ? -66.527 61.107 12.875 1.00 83.19 255 PRO B O 1
ATOM 3965 N N . GLU B 1 246 ? -6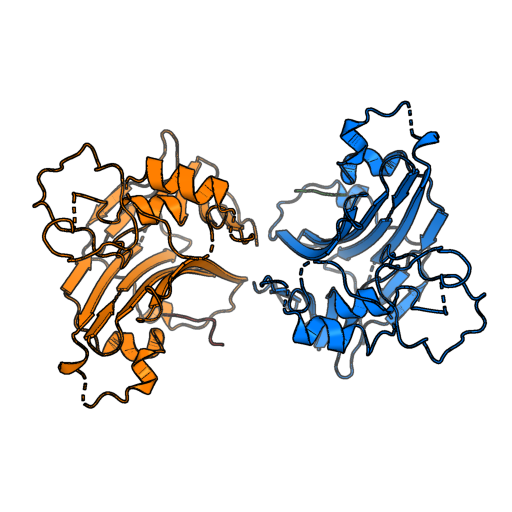8.195 60.076 13.988 1.00 95.52 256 GLU B N 1
ATOM 3966 C CA . GLU B 1 246 ? -68.635 61.279 14.686 1.00 90.07 256 GLU B CA 1
ATOM 3967 C C . GLU B 1 246 ? -67.588 61.756 15.689 1.00 92.29 256 GLU B C 1
ATOM 3968 O O . GLU B 1 246 ? -67.490 61.231 16.797 1.00 96.66 256 GLU B O 1
ATOM 3970 N N . LEU C 2 3 ? -40.099 65.799 15.447 1.00 85.33 11 LEU C N 1
ATOM 3971 C CA . LEU C 2 3 ? -39.643 66.151 14.107 1.00 79.60 11 LEU C CA 1
ATOM 3972 C C . LEU C 2 3 ? -39.067 67.562 14.070 1.00 75.02 11 LEU C C 1
ATOM 3973 O O . LEU C 2 3 ? -38.492 67.979 13.065 1.00 79.88 11 LEU C O 1
ATOM 3978 N N . TYR C 2 4 ? -39.224 68.293 15.169 1.00 66.73 12 TYR C N 1
ATOM 3979 C CA . TYR C 2 4 ? -38.713 69.656 15.263 1.00 72.08 12 TYR C CA 1
ATOM 3980 C C . TYR C 2 4 ? -37.221 69.677 15.576 1.00 66.29 12 TYR C C 1
ATOM 3981 O O . TYR C 2 4 ? -36.808 70.211 16.606 1.00 72.73 12 TYR C O 1
ATOM 3990 N N . PHE C 2 5 ? -36.415 69.103 14.687 1.00 62.12 13 PHE C N 1
ATOM 3991 C CA . PHE C 2 5 ? -34.974 69.031 14.906 1.00 61.15 13 PHE C CA 1
ATOM 3992 C C . PHE C 2 5 ? -34.352 70.422 14.913 1.00 64.85 13 PHE C C 1
ATOM 3993 O O . PHE C 2 5 ? -34.837 71.333 14.243 1.00 62.65 13 PHE C O 1
ATOM 4001 N N . GLN C 2 6 ? -33.277 70.577 15.680 1.00 69.96 14 GLN C N 1
ATOM 4002 C CA . GLN C 2 6 ? -32.613 71.867 15.830 1.00 68.16 14 GLN C CA 1
ATOM 4003 C C . GLN C 2 6 ? -31.280 71.900 15.086 1.00 80.56 14 GLN C C 1
ATOM 4004 O O . GLN C 2 6 ? -30.769 70.869 14.645 1.00 73.75 14 GLN C O 1
ATOM 4011 N N . GLU D 2 1 ? -43.791 60.608 -15.778 1.00 106.20 9 GLU D N 1
ATOM 4012 C CA . GLU D 2 1 ? -43.560 62.015 -16.085 1.00 106.89 9 GLU D CA 1
ATOM 4013 C C . GLU D 2 1 ? -44.787 62.858 -15.749 1.00 108.01 9 GLU D C 1
ATOM 4014 O O . GLU D 2 1 ? -44.664 63.970 -15.235 1.00 119.13 9 GLU D O 1
ATOM 4020 N N . ASN D 2 2 ? -45.969 62.323 -16.039 1.00 89.44 10 ASN D N 1
ATOM 4021 C CA . ASN D 2 2 ? -47.214 63.030 -15.757 1.00 69.93 10 ASN D CA 1
ATOM 4022 C C . ASN D 2 2 ? -47.711 62.745 -14.345 1.00 64.47 10 ASN D C 1
ATOM 4023 O O . ASN D 2 2 ? -48.169 61.642 -14.044 1.00 58.02 10 ASN D O 1
ATOM 4028 N N . LEU D 2 3 ? -47.624 63.753 -13.485 1.00 52.41 11 LEU D N 1
ATOM 4029 C CA . LEU D 2 3 ? -47.982 63.595 -12.084 1.00 54.36 11 LEU D CA 1
ATOM 4030 C C . LEU D 2 3 ? -49.491 63.547 -11.875 1.00 48.38 11 LEU D C 1
ATOM 4031 O O . LEU D 2 3 ? -49.961 63.100 -10.831 1.00 52.26 11 LEU D O 1
ATOM 4036 N N . TYR D 2 4 ? -50.248 64.001 -12.868 1.00 50.06 12 TYR D N 1
ATOM 4037 C CA . TYR D 2 4 ? -51.698 64.090 -12.734 1.00 50.16 12 TYR D CA 1
ATOM 4038 C C . TYR D 2 4 ? -52.400 62.804 -13.162 1.00 52.46 12 TYR D C 1
ATOM 4039 O O . TYR D 2 4 ? -53.239 62.816 -14.066 1.00 51.42 12 TYR D O 1
ATOM 4048 N N . PHE D 2 5 ? -52.064 61.700 -12.500 1.00 47.25 13 PHE D N 1
ATOM 4049 C CA . PHE D 2 5 ? -52.614 60.395 -12.858 1.00 50.14 13 PHE D CA 1
ATOM 4050 C C . PHE D 2 5 ? -54.122 60.330 -12.630 1.00 54.97 13 PHE D C 1
ATOM 4051 O O . PHE D 2 5 ? -54.664 61.023 -11.769 1.00 46.33 13 PHE D O 1
ATOM 4059 N N . GLN D 2 6 ? -54.790 59.491 -13.416 1.00 47.62 14 GLN D N 1
ATOM 4060 C CA . GLN D 2 6 ? -56.239 59.345 -13.343 1.00 61.72 14 GLN D CA 1
ATOM 4061 C C . GLN D 2 6 ? -56.637 57.986 -12.770 1.00 71.99 14 GLN D C 1
ATOM 4062 O O . GLN D 2 6 ? -57.766 57.798 -12.317 1.00 86.21 14 GLN D O 1
#

Radius of gyration: 26.2 Å; Cα contacts (8 Å, |Δi|>4): 1037; chains: 4; bounding box: 78×73×63 Å

InterPro domains:
  IPR007303 TIP41-like protein [PF04176] (48-224)
  IPR051330 Phosphatase regulators and Met sulfoxide reductases [PTHR21021] (4-255)

B-factor: mean 58.6, std 19.64, range [29.84, 163.94]